Protein AF-A0A812RQP5-F1 (afdb_monomer)

Solvent-accessible surface area (backbone atoms only — not comparable to full-atom values): 31465 Å² total; per-residue (Å²): 103,74,67,54,55,49,46,50,50,45,44,53,47,41,54,48,39,49,56,37,43,51,50,41,53,53,57,58,58,46,68,74,62,76,74,72,90,62,96,61,90,71,75,78,72,83,46,68,62,57,53,50,50,50,50,52,52,54,47,47,52,53,52,52,50,52,51,52,50,40,51,63,39,86,52,64,66,56,19,50,51,39,31,43,20,50,41,47,20,51,32,37,37,32,16,46,38,46,47,52,31,51,51,53,50,52,52,66,70,63,60,81,63,94,59,96,60,78,66,76,80,39,72,66,48,55,50,52,39,47,51,47,41,52,45,52,52,48,52,48,50,48,41,65,76,74,67,60,64,89,84,44,60,65,58,54,54,46,53,46,50,30,42,24,35,32,48,16,48,39,43,37,53,42,49,49,52,50,28,56,50,31,49,71,36,85,88,42,60,54,66,59,30,30,59,46,38,32,54,49,50,44,53,50,43,52,50,52,53,51,52,49,53,51,55,55,58,74,63,70,43,79,69,47,70,78,42,47,66,59,54,50,51,54,53,48,36,48,37,45,18,39,10,48,24,31,16,43,41,46,48,50,38,52,54,48,74,39,47,51,81,80,62,74,79,63,90,57,91,72,51,76,66,46,55,44,56,43,94,85,73,65,52,71,50,65,55,40,90,60,47,38,58,51,27,43,52,50,17,51,52,25,43,53,49,24,42,48,39,60,59,68,50,65,84,77,58,90,56,66,65,67,53,53,33,52,36,39,22,29,36,33,29,16,33,43,21,44,49,54,22,35,28,56,51,34,26,57,54,40,42,55,51,50,54,48,49,47,52,64,68,74,32,76,50,86,85,72,70,78,86,84,76,79,76,59,64,61,60,32,40,38,53,9,32,40,54,30,25,48,53,47,42,52,48,39,53,52,49,45,56,51,51,48,54,48,39,32,54,65,65,66,45,72,91,58,85,73,74,91,72,80,87,88,81,81,85,77,78,77,71,83,77,50,78,64,41,59,46,47,40,54,29,55,51,52,51,46,49,43,36,16,48,34,35,19,56,28,43,43,51,26,52,53,38,50,52,49,52,65,66,31,68,69,52,49,57,60,60,44,78,49,94,43,76,68,40,58,48,38,74,77,31,53,71,56,45,52,51,49,52,38,52,50,44,39,53,51,27,50,53,51,40,52,49,40,58,72,55,38,46,58,60,42,66,50,52,72,67,58,51,50,51,53,48,52,53,47,52,51,50,55,60,60,67,65,46,99,73,74,69,70,77,77,75,70,75,71,81,70,75,77,76,84,77,73,81,80,80,78,81,83,77,88,131

Structure (mmCIF, N/CA/C/O backbone):
data_AF-A0A812RQP5-F1
#
_entry.id   AF-A0A812RQP5-F1
#
loop_
_atom_site.group_PDB
_atom_site.id
_atom_site.type_symbol
_atom_site.label_atom_id
_atom_site.label_alt_id
_atom_site.label_comp_id
_atom_site.label_asym_id
_atom_site.label_entity_id
_atom_site.label_seq_id
_atom_site.pdbx_PDB_ins_code
_atom_site.Cartn_x
_atom_site.Cartn_y
_atom_site.Cartn_z
_atom_site.occupancy
_atom_site.B_iso_or_equiv
_atom_site.auth_seq_id
_atom_site.auth_comp_id
_atom_site.auth_asym_id
_atom_site.auth_atom_id
_atom_site.pdbx_PDB_model_num
ATOM 1 N N . MET A 1 1 ? -27.234 14.489 4.819 1.00 41.47 1 MET A N 1
ATOM 2 C CA . MET A 1 1 ? -26.205 13.567 4.286 1.00 41.47 1 MET A CA 1
ATOM 3 C C . MET A 1 1 ? -26.320 13.307 2.780 1.00 41.47 1 MET A C 1
ATOM 5 O O . MET A 1 1 ? -25.321 12.889 2.211 1.00 41.47 1 MET A O 1
ATOM 9 N N . SER A 1 2 ? -27.438 13.635 2.103 1.00 41.81 2 SER A N 1
ATOM 10 C CA . SER A 1 2 ? -27.535 13.546 0.630 1.00 41.81 2 SER A CA 1
ATOM 11 C C . SER A 1 2 ? -26.415 14.305 -0.093 1.00 41.81 2 SER A C 1
ATOM 13 O O . SER A 1 2 ? -25.942 13.837 -1.116 1.00 41.81 2 SER A O 1
ATOM 15 N N . SER A 1 3 ? -25.896 15.397 0.483 1.00 49.09 3 SER A N 1
ATOM 16 C CA . SER A 1 3 ? -24.721 16.109 -0.035 1.00 49.09 3 SER A CA 1
ATOM 17 C C . SER A 1 3 ? -23.385 15.421 0.251 1.00 49.09 3 SER A C 1
ATOM 19 O O . SER A 1 3 ? -22.483 15.556 -0.555 1.00 49.09 3 SER A O 1
ATOM 21 N N . VAL A 1 4 ? -23.222 14.684 1.354 1.00 47.06 4 VAL A N 1
ATOM 22 C CA . VAL A 1 4 ? -21.962 13.989 1.686 1.00 47.06 4 VAL A CA 1
ATOM 23 C C . VAL A 1 4 ? -21.874 12.678 0.928 1.00 47.06 4 VAL A C 1
ATOM 25 O O . VAL A 1 4 ? -20.832 12.393 0.364 1.00 47.06 4 VAL A O 1
ATOM 28 N N . LEU A 1 5 ? -22.972 11.928 0.822 1.00 48.06 5 LEU A N 1
ATOM 29 C CA . LEU A 1 5 ? -23.020 10.739 -0.018 1.00 48.06 5 LEU A CA 1
ATOM 30 C C . LEU A 1 5 ? -22.932 11.118 -1.499 1.00 48.06 5 LEU A C 1
ATOM 32 O O . LEU A 1 5 ? -22.189 10.475 -2.216 1.00 48.06 5 LEU A O 1
ATOM 36 N N . ALA A 1 6 ? -23.581 12.202 -1.948 1.00 49.81 6 ALA A N 1
ATOM 37 C CA . ALA A 1 6 ? -23.364 12.731 -3.296 1.00 49.81 6 ALA A CA 1
ATOM 38 C C . ALA A 1 6 ? -21.956 13.304 -3.486 1.00 49.81 6 ALA A C 1
ATOM 40 O O . ALA A 1 6 ? -21.473 13.256 -4.600 1.00 49.81 6 ALA A O 1
ATOM 41 N N . ARG A 1 7 ? -21.269 13.801 -2.446 1.00 54.34 7 ARG A N 1
ATOM 42 C CA . ARG A 1 7 ? -19.864 14.247 -2.530 1.00 54.34 7 ARG A CA 1
ATOM 43 C C . ARG A 1 7 ? -18.876 13.094 -2.498 1.00 54.34 7 ARG A C 1
ATOM 45 O O . ARG A 1 7 ? -17.899 13.170 -3.211 1.00 54.34 7 ARG A O 1
ATOM 52 N N . VAL A 1 8 ? -19.130 12.034 -1.735 1.00 47.91 8 VAL A N 1
ATOM 53 C CA . VAL A 1 8 ? -18.325 10.801 -1.696 1.00 47.91 8 VAL A CA 1
ATOM 54 C C . VAL A 1 8 ? -18.564 9.982 -2.955 1.00 47.91 8 VAL A C 1
ATOM 56 O O . VAL A 1 8 ? -17.617 9.471 -3.527 1.00 47.91 8 VAL A O 1
ATOM 59 N N . PHE A 1 9 ? -19.802 9.915 -3.442 1.00 49.56 9 PHE A N 1
ATOM 60 C CA . PHE A 1 9 ? -20.138 9.326 -4.733 1.00 49.56 9 PHE A CA 1
ATOM 61 C C . PHE A 1 9 ? -19.638 10.208 -5.873 1.00 49.56 9 PHE A C 1
ATOM 63 O O . PHE A 1 9 ? -19.101 9.663 -6.818 1.00 49.56 9 PHE A O 1
ATOM 70 N N . ALA A 1 10 ? -19.694 11.541 -5.769 1.00 50.84 10 ALA A N 1
ATOM 71 C CA . ALA A 1 10 ? -19.017 12.434 -6.706 1.00 50.84 10 ALA A CA 1
ATOM 72 C C . ALA A 1 10 ? -17.503 12.314 -6.594 1.00 50.84 10 ALA A C 1
ATOM 74 O O . ALA A 1 10 ? -16.880 12.440 -7.614 1.00 50.84 10 ALA A O 1
ATOM 75 N N . LEU A 1 11 ? -16.894 12.024 -5.444 1.00 49.03 11 LEU A N 1
ATOM 76 C CA . LEU A 1 11 ? -15.445 11.840 -5.286 1.00 49.03 11 LEU A CA 1
ATOM 77 C C . LEU A 1 11 ? -14.970 10.458 -5.722 1.00 49.03 11 LEU A C 1
ATOM 79 O O . LEU A 1 11 ? -13.883 10.347 -6.267 1.00 49.03 11 LEU A O 1
ATOM 83 N N . ALA A 1 12 ? -15.778 9.419 -5.543 1.00 50.59 12 ALA A N 1
ATOM 84 C CA . ALA A 1 12 ? -15.557 8.099 -6.116 1.00 50.59 12 ALA A CA 1
ATOM 85 C C . ALA A 1 12 ? -15.807 8.130 -7.630 1.00 50.59 12 ALA A C 1
ATOM 87 O O . ALA A 1 12 ? -15.029 7.564 -8.384 1.00 50.59 12 ALA A O 1
ATOM 88 N N . LEU A 1 13 ? -16.817 8.875 -8.090 1.00 48.47 13 LEU A N 1
ATOM 89 C CA . LEU A 1 13 ? -17.023 9.201 -9.498 1.00 48.47 13 LEU A CA 1
ATOM 90 C C . LEU A 1 13 ? -16.020 10.221 -10.018 1.00 48.47 13 LEU A C 1
ATOM 92 O O . LEU A 1 13 ? -15.879 10.252 -11.214 1.00 48.47 13 LEU A O 1
ATOM 96 N N . PHE A 1 14 ? -15.336 11.040 -9.214 1.00 48.00 14 PHE A N 1
ATOM 97 C CA . PHE A 1 14 ? -14.352 12.037 -9.675 1.00 48.00 14 PHE A CA 1
ATOM 98 C C . PHE A 1 14 ? -12.946 11.458 -9.626 1.00 48.00 14 PHE A C 1
ATOM 100 O O . PHE A 1 14 ? -12.174 11.711 -10.523 1.00 48.00 14 PHE A O 1
ATOM 107 N N . SER A 1 15 ? -12.624 10.592 -8.670 1.00 45.81 15 SER A N 1
ATOM 108 C CA . SER A 1 15 ? -11.476 9.681 -8.742 1.00 45.81 15 SER A CA 1
ATOM 109 C C . SER A 1 15 ? -11.662 8.719 -9.919 1.00 45.81 15 SER A C 1
ATOM 111 O O . SER A 1 15 ? -10.818 8.639 -10.811 1.00 45.81 15 SER A O 1
ATOM 113 N N . GLY A 1 16 ? -12.853 8.124 -10.016 1.00 48.62 16 GLY A N 1
ATOM 114 C CA . GLY A 1 16 ? -13.309 7.315 -11.140 1.00 48.62 16 GLY A CA 1
ATOM 115 C C . GLY A 1 16 ? -13.507 8.088 -12.441 1.00 48.62 16 GLY A C 1
ATOM 116 O O . GLY A 1 16 ? -13.433 7.466 -13.484 1.00 48.62 16 GLY A O 1
ATOM 117 N N . ALA A 1 17 ? -13.690 9.412 -12.421 1.00 44.03 17 ALA A N 1
ATOM 118 C CA . ALA A 1 17 ? -13.729 10.294 -13.591 1.00 44.03 17 ALA A CA 1
ATOM 119 C C . ALA A 1 17 ? -12.433 11.068 -13.762 1.00 44.03 17 ALA A C 1
ATOM 121 O O . ALA A 1 17 ? -12.348 11.811 -14.705 1.00 44.03 17 ALA A O 1
ATOM 122 N N . VAL A 1 18 ? -11.400 10.896 -12.948 1.00 49.50 18 VAL A N 1
ATOM 123 C CA . VAL A 1 18 ? -10.029 11.323 -13.262 1.00 49.50 18 VAL A CA 1
ATOM 124 C C . VAL A 1 18 ? -9.321 10.139 -13.904 1.00 49.50 18 VAL A C 1
ATOM 126 O O . VAL A 1 18 ? -8.700 10.290 -14.950 1.00 49.50 18 VAL A O 1
ATOM 129 N N . MET A 1 19 ? -9.538 8.935 -13.370 1.00 48.34 19 MET A N 1
ATOM 130 C CA . MET A 1 19 ? -9.287 7.674 -14.067 1.00 48.34 19 MET A CA 1
ATOM 131 C C . MET A 1 19 ? -10.168 7.521 -15.303 1.00 48.34 19 MET A C 1
ATOM 133 O O . MET A 1 19 ? -9.692 7.097 -16.346 1.00 48.34 19 MET A O 1
ATOM 137 N N . GLY A 1 20 ? -11.432 7.919 -15.199 1.00 45.81 20 GLY A N 1
ATOM 138 C CA . GLY A 1 20 ? -12.415 7.912 -16.269 1.00 45.81 20 GLY A CA 1
ATOM 139 C C . GLY A 1 20 ? -12.247 9.069 -17.233 1.00 45.81 20 GLY A C 1
ATOM 140 O O . GLY A 1 20 ? -12.545 8.852 -18.383 1.00 45.81 20 GLY A O 1
ATOM 141 N N . LEU A 1 21 ? -11.722 10.238 -16.844 1.00 45.00 21 LEU A N 1
ATOM 142 C CA . LEU A 1 21 ? -11.286 11.302 -17.764 1.00 45.00 21 LEU A CA 1
ATOM 143 C C . LEU A 1 21 ? -9.975 10.909 -18.430 1.00 45.00 21 LEU A C 1
ATOM 145 O O . LEU A 1 21 ? -9.807 11.220 -19.590 1.00 45.00 21 LEU A O 1
ATOM 149 N N . ARG A 1 22 ? -9.080 10.160 -17.774 1.00 48.44 22 ARG A N 1
ATOM 150 C CA . ARG A 1 22 ? -7.936 9.510 -18.439 1.00 48.44 22 ARG A CA 1
ATOM 151 C C . ARG A 1 22 ? -8.398 8.460 -19.446 1.00 48.44 22 ARG A C 1
ATOM 153 O O . ARG A 1 22 ? -7.982 8.505 -20.594 1.00 48.44 22 ARG A O 1
ATOM 160 N N . ALA A 1 23 ? -9.298 7.566 -19.046 1.00 48.41 23 ALA A N 1
ATOM 161 C CA . ALA A 1 23 ? -9.880 6.560 -19.924 1.00 48.41 23 ALA A CA 1
ATOM 162 C C . ALA A 1 23 ? -10.785 7.182 -20.995 1.00 48.41 23 ALA A C 1
ATOM 164 O O . ALA A 1 23 ? -10.809 6.656 -22.089 1.00 48.41 23 ALA A O 1
ATOM 165 N N . LEU A 1 24 ? -11.479 8.295 -20.724 1.00 44.88 24 LEU A N 1
ATOM 166 C CA . LEU A 1 24 ? -12.285 9.079 -21.670 1.00 44.88 24 LEU A CA 1
ATOM 167 C C . LEU A 1 24 ? -11.410 9.938 -22.566 1.00 44.88 24 LEU A C 1
ATOM 169 O O . LEU A 1 24 ? -11.802 10.129 -23.693 1.00 44.88 24 LEU A O 1
ATOM 173 N N . LEU A 1 25 ? -10.252 10.437 -22.137 1.00 50.94 25 LEU A N 1
ATOM 174 C CA . LEU A 1 25 ? -9.286 11.091 -23.024 1.00 50.94 25 LEU A CA 1
ATOM 175 C C . LEU A 1 25 ? -8.699 10.055 -23.992 1.00 50.94 25 LEU A C 1
ATOM 177 O O . LEU A 1 25 ? -8.632 10.321 -25.186 1.00 50.94 25 LEU A O 1
ATOM 181 N N . LEU A 1 26 ? -8.399 8.845 -23.505 1.00 49.66 26 LEU A N 1
ATOM 182 C CA . LEU A 1 26 ? -8.001 7.703 -24.337 1.00 49.66 26 LEU A CA 1
ATOM 183 C C . LEU A 1 26 ? -9.158 7.201 -25.235 1.00 49.66 26 LEU A C 1
ATOM 185 O O . LEU A 1 26 ? -8.957 6.971 -26.420 1.00 49.66 26 LEU A O 1
ATOM 189 N N . LEU A 1 27 ? -10.388 7.097 -24.717 1.00 44.47 27 LEU A N 1
ATOM 190 C CA . LEU A 1 27 ? -11.606 6.682 -25.440 1.00 44.47 27 LEU A CA 1
ATOM 191 C C . LEU A 1 27 ? -12.230 7.792 -26.293 1.00 44.47 27 LEU A C 1
ATOM 193 O O . LEU A 1 27 ? -13.111 7.488 -27.079 1.00 44.47 27 LEU A O 1
ATOM 197 N N . TRP A 1 28 ? -11.843 9.055 -26.141 1.00 47.91 28 TRP A N 1
ATOM 198 C CA . TRP A 1 28 ? -12.243 10.174 -27.004 1.00 47.91 28 TRP A CA 1
ATOM 199 C C . TRP A 1 28 ? -11.253 10.327 -28.160 1.00 47.91 28 TRP A C 1
ATOM 201 O O . TRP A 1 28 ? -11.674 10.619 -29.276 1.00 47.91 28 TRP A O 1
ATOM 211 N N . ALA A 1 29 ? -9.974 10.006 -27.933 1.00 46.97 29 ALA A N 1
ATOM 212 C CA . ALA A 1 29 ? -8.977 9.835 -28.991 1.00 46.97 29 ALA A CA 1
ATOM 213 C C . ALA A 1 29 ? -9.237 8.584 -29.865 1.00 46.97 29 ALA A C 1
ATOM 215 O O . ALA A 1 29 ? -8.934 8.573 -31.056 1.00 46.97 29 ALA A O 1
ATOM 216 N N . CYS A 1 30 ? -9.855 7.538 -29.306 1.00 38.25 30 CYS A N 1
ATOM 217 C CA . CYS A 1 30 ? -10.073 6.257 -29.992 1.00 38.25 30 CYS A CA 1
ATOM 218 C C . CYS A 1 30 ? -11.113 6.277 -31.153 1.00 38.25 30 CYS A C 1
ATOM 220 O O . CYS A 1 30 ? -10.818 5.745 -32.221 1.00 38.25 30 CYS A O 1
ATOM 222 N N . PRO A 1 31 ? -12.312 6.892 -31.048 1.00 40.50 31 PRO A N 1
ATOM 223 C CA . PRO A 1 31 ? -13.312 6.876 -32.120 1.00 40.50 31 PRO A CA 1
ATOM 224 C C . PRO A 1 31 ? -12.983 7.811 -33.291 1.00 40.50 31 PRO A C 1
ATOM 226 O O . PRO A 1 31 ? -13.593 7.673 -34.349 1.00 40.50 31 PRO A O 1
ATOM 229 N N . LEU A 1 32 ? -11.995 8.704 -33.158 1.00 43.62 32 LEU A N 1
ATOM 230 C CA . LEU A 1 32 ? -11.450 9.448 -34.300 1.00 43.62 32 LEU A CA 1
ATOM 231 C C . LEU A 1 32 ? -10.570 8.567 -35.214 1.00 43.62 32 LEU A C 1
ATOM 233 O O . LEU A 1 32 ? -10.302 8.964 -36.344 1.00 43.62 32 LEU A O 1
ATOM 237 N N . ALA A 1 33 ? -10.201 7.351 -34.784 1.00 42.91 33 ALA A N 1
ATOM 238 C CA . ALA A 1 33 ? -9.414 6.390 -35.566 1.00 42.91 33 ALA A CA 1
ATOM 239 C C . ALA A 1 33 ? -10.246 5.486 -36.500 1.00 42.91 33 ALA A C 1
ATOM 241 O O . ALA A 1 33 ? -9.715 4.911 -37.444 1.00 42.91 33 ALA A O 1
ATOM 242 N N . VAL A 1 34 ? -11.555 5.334 -36.267 1.00 43.31 34 VAL A N 1
ATOM 243 C CA . VAL A 1 34 ? -12.361 4.256 -36.894 1.00 43.31 34 VAL A CA 1
ATOM 244 C C . VAL A 1 34 ? -13.046 4.690 -38.203 1.00 43.31 34 VAL A C 1
ATOM 246 O O . VAL A 1 34 ? -13.940 4.017 -38.704 1.00 43.31 34 VAL A O 1
ATOM 249 N N . THR A 1 35 ? -12.632 5.805 -38.811 1.00 44.03 35 THR A N 1
ATOM 250 C CA . THR A 1 35 ? -13.183 6.237 -40.117 1.00 44.03 35 THR A CA 1
ATOM 251 C C . THR A 1 35 ? -12.206 6.137 -41.282 1.00 44.03 35 THR A C 1
ATOM 253 O O . THR A 1 35 ? -12.543 6.560 -42.387 1.00 44.03 35 THR A O 1
ATOM 256 N N . GLN A 1 36 ? -11.035 5.521 -41.093 1.00 46.44 36 GLN A N 1
ATOM 257 C CA . GLN A 1 36 ? -10.158 5.219 -42.218 1.00 46.44 36 GLN A CA 1
ATOM 258 C C . GLN A 1 36 ? -10.539 3.866 -42.830 1.00 46.44 36 GLN A C 1
ATOM 260 O O . GLN A 1 36 ? -10.237 2.799 -42.308 1.00 46.44 36 GLN A O 1
ATOM 265 N N . GLU A 1 37 ? -11.265 3.944 -43.941 1.00 47.69 37 GLU A N 1
ATOM 266 C CA . GLU A 1 37 ? -11.673 2.835 -44.801 1.00 47.69 37 GLU A CA 1
ATOM 267 C C . GLU A 1 37 ? -10.437 2.258 -45.526 1.00 47.69 37 GLU A C 1
ATOM 269 O O . GLU A 1 37 ? -10.252 2.443 -46.726 1.00 47.69 37 GLU A O 1
ATOM 274 N N . SER A 1 38 ? -9.525 1.610 -44.792 1.00 49.22 38 SER A N 1
ATOM 275 C CA . SER A 1 38 ? -8.454 0.804 -45.379 1.00 49.22 38 SER A CA 1
ATOM 276 C C . SER A 1 38 ? -8.940 -0.640 -45.524 1.00 49.22 38 SER A C 1
ATOM 278 O O . SER A 1 38 ? -9.287 -1.337 -44.577 1.00 49.22 38 SER A O 1
ATOM 280 N N . THR A 1 39 ? -9.006 -1.096 -46.769 1.00 55.28 39 THR A N 1
ATOM 281 C CA . THR A 1 39 ? -9.485 -2.417 -47.207 1.00 55.28 39 THR A CA 1
ATOM 282 C C . THR A 1 39 ? -8.578 -3.599 -46.832 1.00 55.28 39 THR A C 1
ATOM 284 O O . THR A 1 39 ? -8.743 -4.693 -47.371 1.00 55.28 39 THR A O 1
ATOM 287 N N . GLU A 1 40 ? -7.646 -3.429 -45.899 1.00 61.44 40 GLU A N 1
ATOM 288 C CA . GLU A 1 40 ? -6.821 -4.507 -45.359 1.00 61.44 40 GLU A CA 1
ATOM 289 C C . GLU A 1 40 ? -7.232 -4.708 -43.901 1.00 61.44 40 GLU A C 1
ATOM 291 O O . GLU A 1 40 ? -7.263 -3.755 -43.130 1.00 61.44 40 GLU A O 1
ATOM 296 N N . LYS A 1 41 ? -7.632 -5.932 -43.529 1.00 51.97 41 LYS A N 1
ATOM 297 C CA . LYS A 1 41 ? -8.004 -6.278 -42.149 1.00 51.97 41 LYS A CA 1
ATOM 298 C C . LYS A 1 41 ? -6.749 -6.257 -41.280 1.00 51.97 41 LYS A C 1
ATOM 300 O O . LYS A 1 41 ? -6.216 -7.305 -40.925 1.00 51.97 41 LYS A O 1
ATOM 305 N N . GLU A 1 42 ? -6.259 -5.067 -40.982 1.00 58.69 42 GLU A N 1
ATOM 306 C CA . GLU A 1 42 ? -5.266 -4.855 -39.953 1.00 58.69 42 GLU A CA 1
ATOM 307 C C . GLU A 1 42 ? -5.950 -5.212 -38.636 1.00 58.69 42 GLU A C 1
ATOM 309 O O . GLU A 1 42 ? -6.881 -4.544 -38.176 1.00 58.69 42 GLU A O 1
ATOM 314 N N . TYR A 1 43 ? -5.584 -6.369 -38.087 1.00 54.72 43 TYR A N 1
ATOM 315 C CA . TYR A 1 43 ? -6.013 -6.743 -36.753 1.00 54.72 43 TYR A CA 1
ATOM 316 C C . TYR A 1 43 ? -5.463 -5.677 -35.812 1.00 54.72 43 TYR A C 1
ATOM 318 O O . TYR A 1 43 ? -4.257 -5.629 -35.583 1.00 54.72 43 TYR A O 1
ATOM 326 N N . VAL A 1 44 ? -6.344 -4.811 -35.307 1.00 58.28 44 VAL A N 1
ATOM 327 C CA . VAL A 1 44 ? -5.995 -3.818 -34.292 1.00 58.28 44 VAL A CA 1
ATOM 328 C C . VAL A 1 44 ? -5.505 -4.593 -33.076 1.00 58.28 44 VAL A C 1
ATOM 330 O O . VAL A 1 44 ? -6.291 -5.184 -32.331 1.00 58.28 44 VAL A O 1
ATOM 333 N N . GLU A 1 45 ? -4.186 -4.671 -32.936 1.00 60.91 45 GLU A N 1
ATOM 334 C CA . GLU A 1 45 ? -3.536 -5.313 -31.808 1.00 60.91 45 GLU A CA 1
ATOM 335 C C . GLU A 1 45 ? -4.003 -4.577 -30.549 1.00 60.91 45 GLU A C 1
ATOM 337 O O . GLU A 1 45 ? -3.881 -3.355 -30.452 1.00 60.91 45 GLU A O 1
ATOM 342 N N . LEU A 1 46 ? -4.621 -5.300 -29.610 1.00 63.81 46 LEU A N 1
ATOM 343 C CA . LEU A 1 46 ? -5.109 -4.686 -28.382 1.00 63.81 46 LEU A CA 1
ATOM 344 C C . LEU A 1 46 ? -3.901 -4.179 -27.587 1.00 63.81 46 LEU A C 1
ATOM 346 O O . LEU A 1 46 ? -3.178 -4.974 -26.985 1.00 63.81 46 LEU A O 1
ATOM 350 N N . ASP A 1 47 ? -3.697 -2.865 -27.610 1.00 73.00 47 ASP A N 1
ATOM 351 C CA . ASP A 1 47 ? -2.555 -2.227 -26.972 1.00 73.00 47 ASP A CA 1
ATOM 352 C C . ASP A 1 47 ? -2.536 -2.471 -25.451 1.00 73.00 47 ASP A C 1
ATOM 354 O O . ASP A 1 47 ? -3.580 -2.546 -24.788 1.00 73.00 47 ASP A O 1
ATOM 358 N N . ASP A 1 48 ? -1.335 -2.591 -24.886 1.00 68.00 48 ASP A N 1
ATOM 359 C CA . ASP A 1 48 ? -1.118 -2.878 -23.466 1.00 68.00 48 ASP A CA 1
ATOM 360 C C . ASP A 1 48 ? -1.744 -1.824 -22.553 1.00 68.00 48 ASP A C 1
ATOM 362 O O . ASP A 1 48 ? -2.280 -2.166 -21.491 1.00 68.00 48 ASP A O 1
ATOM 366 N N . VAL A 1 49 ? -1.749 -0.556 -22.980 1.00 69.75 49 VAL A N 1
ATOM 367 C CA . VAL A 1 49 ? -2.425 0.529 -22.256 1.00 69.75 49 VAL A CA 1
ATOM 368 C C . VAL A 1 49 ? -3.914 0.304 -22.260 1.00 69.75 49 VAL A C 1
ATOM 370 O O . VAL A 1 49 ? -4.547 0.462 -21.219 1.00 69.75 49 VAL A O 1
ATOM 373 N N . THR A 1 50 ? -4.482 -0.087 -23.398 1.00 72.06 50 THR A N 1
ATOM 374 C CA . THR A 1 50 ? -5.922 -0.322 -23.523 1.00 72.06 50 THR A CA 1
ATOM 375 C C . THR A 1 50 ? -6.355 -1.443 -22.587 1.00 72.06 50 THR A C 1
ATOM 377 O O . THR A 1 50 ? -7.306 -1.277 -21.824 1.00 72.06 50 THR A O 1
ATOM 380 N N . TRP A 1 51 ? -5.620 -2.558 -22.569 1.00 77.44 51 TRP A N 1
ATOM 381 C CA . TRP A 1 51 ? -5.909 -3.679 -21.675 1.00 77.44 51 TRP A CA 1
ATOM 382 C C . TRP A 1 51 ? -5.742 -3.308 -20.198 1.00 77.44 51 TRP A C 1
ATOM 384 O O . TRP A 1 51 ? -6.628 -3.575 -19.384 1.00 77.44 51 TRP A O 1
ATOM 394 N N . THR A 1 52 ? -4.630 -2.656 -19.855 1.00 73.69 52 THR A N 1
ATOM 395 C CA . THR A 1 52 ? -4.323 -2.206 -18.491 1.00 73.69 52 THR A CA 1
ATOM 396 C C . THR A 1 52 ? -5.380 -1.228 -17.991 1.00 73.69 52 THR A C 1
ATOM 398 O O . THR A 1 52 ? -5.928 -1.403 -16.904 1.00 73.69 52 THR A O 1
ATOM 401 N N . THR A 1 53 ? -5.739 -0.245 -18.815 1.00 72.00 53 THR A N 1
ATOM 402 C CA . THR A 1 53 ? -6.775 0.748 -18.516 1.00 72.00 53 THR A CA 1
ATOM 403 C C . THR A 1 53 ? -8.136 0.084 -18.351 1.00 72.00 53 THR A C 1
ATOM 405 O O . THR A 1 53 ? -8.832 0.364 -17.376 1.00 72.00 53 THR A O 1
ATOM 408 N N . ALA A 1 54 ? -8.508 -0.832 -19.251 1.00 74.31 54 ALA A N 1
ATOM 409 C CA . ALA A 1 54 ? -9.769 -1.561 -19.170 1.00 74.31 54 ALA A CA 1
ATOM 410 C C . ALA A 1 54 ? -9.858 -2.398 -17.888 1.00 74.31 54 ALA A C 1
ATOM 412 O O . ALA A 1 54 ? -10.864 -2.327 -17.179 1.00 74.31 54 ALA A O 1
ATOM 413 N N . LEU A 1 55 ? -8.802 -3.143 -17.546 1.00 75.56 55 LEU A N 1
ATOM 414 C CA . LEU A 1 55 ? -8.770 -3.899 -16.301 1.00 75.56 55 LEU A CA 1
ATOM 415 C C . LEU A 1 55 ? -8.836 -2.989 -15.089 1.00 75.56 55 LEU A C 1
ATOM 417 O O . LEU A 1 55 ? -9.667 -3.244 -14.226 1.00 75.56 55 LEU A O 1
ATOM 421 N N . LEU A 1 56 ? -8.019 -1.939 -15.007 1.00 76.38 56 LEU A N 1
ATOM 422 C CA . LEU A 1 56 ? -8.049 -1.013 -13.874 1.00 76.38 56 LEU A CA 1
ATOM 423 C C . LEU A 1 56 ? -9.432 -0.383 -13.708 1.00 76.38 56 LEU A C 1
ATOM 425 O O . LEU A 1 56 ? -9.917 -0.286 -12.585 1.00 76.38 56 LEU A O 1
ATOM 429 N N . LEU A 1 57 ? -10.105 -0.032 -14.806 1.00 72.38 57 LEU A N 1
ATOM 430 C CA . LEU A 1 57 ? -11.445 0.546 -14.777 1.00 72.38 57 LEU A CA 1
ATOM 431 C C . LEU A 1 57 ? -12.500 -0.464 -14.302 1.00 72.38 57 LEU A C 1
ATOM 433 O O . LEU A 1 57 ? -13.279 -0.151 -13.403 1.00 72.38 57 LEU A O 1
ATOM 437 N N . ILE A 1 58 ? -12.502 -1.690 -14.835 1.00 75.19 58 ILE A N 1
ATOM 438 C CA . ILE A 1 58 ? -13.406 -2.763 -14.378 1.00 75.19 58 ILE A CA 1
ATOM 439 C C . ILE A 1 58 ? -13.155 -3.074 -12.898 1.00 75.19 58 ILE A C 1
ATOM 441 O O . ILE A 1 58 ? -14.089 -3.153 -12.101 1.00 75.19 58 ILE A O 1
ATOM 445 N N . SER A 1 59 ? -11.884 -3.202 -12.524 1.00 75.75 59 SER A N 1
ATOM 446 C CA . SER A 1 59 ? -11.435 -3.451 -11.153 1.00 75.75 59 SER A CA 1
ATOM 447 C C . SER A 1 59 ? -11.922 -2.368 -10.209 1.00 75.75 59 SER A C 1
ATOM 449 O O . SER A 1 59 ? -12.496 -2.664 -9.164 1.00 75.75 59 SER A O 1
ATOM 451 N N . PHE A 1 60 ? -11.738 -1.112 -10.606 1.00 76.25 60 PHE A N 1
ATOM 452 C CA . PHE A 1 60 ? -12.176 0.044 -9.852 1.00 76.25 60 PHE A CA 1
ATOM 453 C C . PHE A 1 60 ? -13.687 0.016 -9.634 1.00 76.25 60 PHE A C 1
ATOM 455 O O . PHE A 1 60 ? -14.135 0.229 -8.511 1.00 76.25 60 PHE A O 1
ATOM 462 N N . VAL A 1 61 ? -14.480 -0.295 -10.663 1.00 75.69 61 VAL A N 1
ATOM 463 C CA . VAL A 1 61 ? -15.941 -0.399 -10.539 1.00 75.69 61 VAL A CA 1
ATOM 464 C C . VAL A 1 61 ? -16.337 -1.522 -9.582 1.00 75.69 61 VAL A C 1
ATOM 466 O O . VAL A 1 61 ? -17.148 -1.286 -8.685 1.00 75.69 61 VAL A O 1
ATOM 469 N N . ILE A 1 62 ? -15.768 -2.722 -9.731 1.00 79.19 62 ILE A N 1
ATOM 470 C CA . ILE A 1 62 ? -16.099 -3.884 -8.891 1.00 79.19 62 ILE A CA 1
ATOM 471 C C . ILE A 1 62 ? -15.726 -3.616 -7.433 1.00 79.19 62 ILE A C 1
ATOM 473 O O . ILE A 1 62 ? -16.568 -3.758 -6.546 1.00 79.19 62 ILE A O 1
ATOM 477 N N . VAL A 1 63 ? -14.486 -3.192 -7.182 1.00 79.88 63 VAL A N 1
ATOM 478 C CA . VAL A 1 63 ? -13.983 -2.935 -5.828 1.00 79.88 63 VAL A CA 1
ATOM 479 C C . VAL A 1 63 ? -14.733 -1.768 -5.194 1.00 79.88 63 VAL A C 1
ATOM 481 O O . VAL A 1 63 ? -15.211 -1.905 -4.071 1.00 79.88 63 VAL A O 1
ATOM 484 N N . SER A 1 64 ? -14.924 -0.656 -5.910 1.00 76.12 64 SER A N 1
ATOM 485 C CA . SER A 1 64 ? -15.647 0.502 -5.369 1.00 76.12 64 SER A CA 1
ATOM 486 C C . SER A 1 64 ? -17.108 0.170 -5.073 1.00 76.12 64 SER A C 1
ATOM 488 O O . SER A 1 64 ? -17.619 0.556 -4.025 1.00 76.12 64 SER A O 1
ATOM 490 N N . THR A 1 65 ? -17.783 -0.582 -5.949 1.00 77.38 65 THR A N 1
ATOM 491 C CA . THR A 1 65 ? -19.167 -1.023 -5.706 1.00 77.38 65 THR A CA 1
ATOM 492 C C . THR A 1 65 ? -19.232 -1.961 -4.504 1.00 77.38 65 THR A C 1
ATOM 494 O O . THR A 1 65 ? -20.074 -1.764 -3.631 1.00 77.38 65 THR A O 1
ATOM 497 N N . GLY A 1 66 ? -18.314 -2.928 -4.410 1.00 82.69 66 GLY A N 1
ATOM 498 C CA . GLY A 1 66 ? -18.221 -3.848 -3.277 1.00 82.69 66 GLY A CA 1
ATOM 499 C C . GLY A 1 66 ? -18.014 -3.115 -1.953 1.00 82.69 66 GLY A C 1
ATOM 500 O O . GLY A 1 66 ? -18.769 -3.316 -1.007 1.00 82.69 66 GLY A O 1
ATOM 501 N N . VAL A 1 67 ? -17.061 -2.185 -1.908 1.00 82.31 67 VAL A N 1
ATOM 502 C CA . VAL A 1 67 ? -16.807 -1.331 -0.742 1.00 82.31 67 VAL A CA 1
ATOM 503 C C . VAL A 1 67 ? -18.030 -0.483 -0.386 1.00 82.31 67 VAL A C 1
ATOM 505 O O . VAL A 1 67 ? -18.391 -0.395 0.784 1.00 82.31 67 VAL A O 1
ATOM 508 N N . LEU A 1 68 ? -18.711 0.117 -1.368 1.00 81.88 68 LEU A N 1
ATOM 509 C CA . LEU A 1 68 ? -19.935 0.885 -1.118 1.00 81.88 68 LEU A CA 1
ATOM 510 C C . LEU A 1 68 ? -21.055 0.013 -0.542 1.00 81.88 68 LEU A C 1
ATOM 512 O O . LEU A 1 68 ? -21.791 0.476 0.330 1.00 81.88 68 LEU A O 1
ATOM 516 N N . CYS A 1 69 ? -21.185 -1.233 -1.002 1.00 85.88 69 CYS A N 1
ATOM 517 C CA . CYS A 1 69 ? -22.114 -2.201 -0.427 1.00 85.88 69 CYS A CA 1
ATOM 518 C C . CYS A 1 69 ? -21.761 -2.516 1.033 1.00 85.88 69 CYS A C 1
ATOM 520 O O . CYS A 1 69 ? -22.657 -2.514 1.872 1.00 85.88 69 CYS A O 1
ATOM 522 N N . LEU A 1 70 ? -20.476 -2.710 1.349 1.00 85.81 70 LEU A N 1
ATOM 523 C CA . LEU A 1 70 ? -20.013 -2.987 2.713 1.00 85.81 70 LEU A CA 1
ATOM 524 C C . LEU A 1 70 ? -20.214 -1.790 3.658 1.00 85.81 70 LEU A C 1
ATOM 526 O O . LEU A 1 70 ? -20.732 -1.941 4.760 1.00 85.81 70 LEU A O 1
ATOM 530 N N . VAL A 1 71 ? -19.915 -0.571 3.203 1.00 88.25 71 VAL A N 1
ATOM 531 C CA . VAL A 1 71 ? -20.149 0.670 3.966 1.00 88.25 71 VAL A CA 1
ATOM 532 C C . VAL A 1 71 ? -21.643 0.934 4.202 1.00 88.25 71 VAL A C 1
ATOM 534 O O . VAL A 1 71 ? -22.020 1.574 5.183 1.00 88.25 71 VAL A O 1
ATOM 537 N N . LYS A 1 72 ? -22.514 0.441 3.317 1.00 85.00 72 LYS A N 1
ATOM 538 C CA . LYS A 1 72 ? -23.975 0.502 3.471 1.00 85.00 72 LYS A CA 1
ATOM 539 C C . LYS A 1 72 ? -24.565 -0.733 4.146 1.00 85.00 72 LYS A C 1
ATOM 541 O O . LYS A 1 72 ? -25.791 -0.858 4.190 1.00 85.00 72 LYS A O 1
ATOM 546 N N . CYS A 1 73 ? -23.734 -1.646 4.645 1.00 85.44 73 CYS A N 1
ATOM 547 C CA . CYS A 1 73 ? -24.239 -2.826 5.318 1.00 85.44 73 CYS A CA 1
ATOM 548 C C . CYS A 1 73 ? -25.094 -2.411 6.524 1.00 85.44 73 CYS A C 1
ATOM 550 O O . CYS A 1 73 ? -24.805 -1.424 7.215 1.00 85.44 73 CYS A O 1
ATOM 552 N N . LYS A 1 74 ? -26.190 -3.149 6.738 1.00 83.88 74 LYS A N 1
ATOM 553 C CA . LYS A 1 74 ? -27.044 -2.962 7.917 1.00 83.88 74 LYS A CA 1
ATOM 554 C C . LYS A 1 74 ? -26.271 -3.283 9.187 1.00 83.88 74 LYS A C 1
ATOM 556 O O . LYS A 1 74 ? -26.467 -2.589 10.180 1.00 83.88 74 LYS A O 1
ATOM 561 N N . ASP A 1 75 ? -25.396 -4.282 9.107 1.00 80.94 75 ASP A N 1
ATOM 562 C CA . ASP A 1 75 ? -24.493 -4.625 10.188 1.00 80.94 75 ASP A CA 1
ATOM 563 C C . ASP A 1 75 ? -23.536 -3.461 10.484 1.00 80.94 75 ASP A C 1
ATOM 565 O O . ASP A 1 75 ? -22.892 -2.893 9.593 1.00 80.94 75 ASP A O 1
ATOM 569 N N . GLU A 1 76 ? -23.509 -3.064 11.749 1.00 83.38 76 GLU A N 1
ATOM 570 C CA . GLU A 1 76 ? -22.777 -1.898 12.225 1.00 83.38 76 GLU A CA 1
ATOM 571 C C . GLU A 1 76 ? -21.285 -2.171 12.359 1.00 83.38 76 GLU A C 1
ATOM 573 O O . GLU A 1 76 ? -20.474 -1.282 12.079 1.00 83.38 76 GLU A O 1
ATOM 578 N N . ASP A 1 77 ? -20.935 -3.405 12.716 1.00 82.62 77 ASP A N 1
ATOM 579 C CA . ASP A 1 77 ? -19.563 -3.859 12.843 1.00 82.62 77 ASP A CA 1
ATOM 580 C C . ASP A 1 77 ? -18.924 -3.929 11.450 1.00 82.62 77 ASP A C 1
ATOM 582 O O . ASP A 1 77 ? -17.889 -3.293 11.232 1.00 82.62 77 ASP A O 1
ATOM 586 N N . ILE A 1 78 ? -19.596 -4.551 10.466 1.00 84.75 78 ILE A N 1
ATOM 587 C CA . ILE A 1 78 ? -19.130 -4.552 9.064 1.00 84.75 78 ILE A CA 1
ATOM 588 C C . ILE A 1 78 ? -18.914 -3.121 8.575 1.00 84.75 78 ILE A C 1
ATOM 590 O O . ILE A 1 78 ? -17.881 -2.807 7.980 1.00 84.75 78 ILE A O 1
ATOM 594 N N . ARG A 1 79 ? -19.881 -2.231 8.809 1.00 88.12 79 ARG A N 1
ATOM 595 C CA . ARG A 1 79 ? -19.820 -0.845 8.335 1.00 88.12 79 ARG A CA 1
ATOM 596 C C . ARG A 1 79 ? -18.644 -0.081 8.943 1.00 88.12 79 ARG A C 1
ATOM 598 O O . ARG A 1 79 ? -17.929 0.611 8.216 1.00 88.12 79 ARG A O 1
ATOM 605 N N . LYS A 1 80 ? -18.439 -0.195 10.256 1.00 86.00 80 LYS A N 1
ATOM 606 C CA . LYS A 1 80 ? -17.334 0.456 10.971 1.00 86.00 80 LYS A CA 1
ATOM 607 C C . LYS A 1 80 ? -15.980 -0.045 10.478 1.00 86.00 80 LYS A C 1
ATOM 609 O O . LYS A 1 80 ? -15.112 0.760 10.143 1.00 86.00 80 LYS A O 1
ATOM 614 N N . GLU A 1 81 ? -15.822 -1.359 10.367 1.00 86.19 81 GLU A N 1
ATOM 615 C CA . GLU A 1 81 ? -14.584 -1.966 9.877 1.00 86.19 81 GLU A CA 1
ATOM 616 C C . GLU A 1 81 ? -14.338 -1.644 8.397 1.00 86.19 81 GLU A C 1
ATOM 618 O O .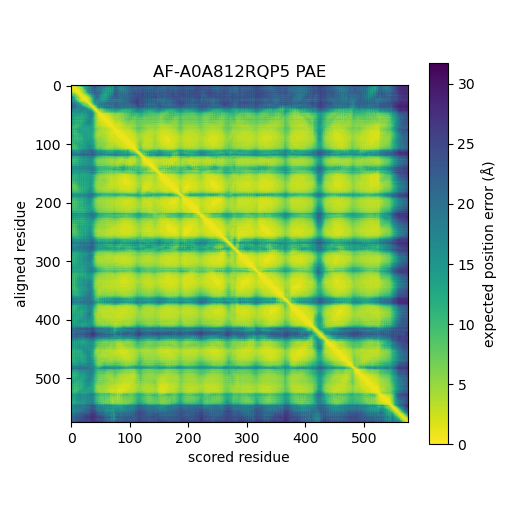 GLU A 1 81 ? -13.200 -1.432 7.989 1.00 86.19 81 GLU A O 1
ATOM 623 N N . SER A 1 82 ? -15.394 -1.484 7.596 1.00 89.06 82 SER A N 1
ATOM 624 C CA . SER A 1 82 ? -15.281 -1.031 6.203 1.00 89.06 82 SER A CA 1
ATOM 625 C C . SER A 1 82 ? -14.754 0.401 6.098 1.00 89.06 82 SER A C 1
ATOM 627 O O . SER A 1 82 ? -13.926 0.691 5.234 1.00 89.06 82 SER A O 1
ATOM 629 N N . TRP A 1 83 ? -15.188 1.306 6.983 1.00 90.31 83 TRP A N 1
ATOM 630 C CA . TRP A 1 83 ? -14.628 2.660 7.058 1.00 90.31 83 TRP A CA 1
ATOM 631 C C . TRP A 1 83 ? -13.174 2.661 7.527 1.00 90.31 83 TRP A C 1
ATOM 633 O O . TRP A 1 83 ? -12.364 3.418 6.987 1.00 90.31 83 TRP A O 1
ATOM 643 N N . ALA A 1 84 ? -12.830 1.809 8.496 1.00 87.81 84 ALA A N 1
ATOM 644 C CA . ALA A 1 84 ? -11.454 1.643 8.951 1.00 87.81 84 ALA A CA 1
ATOM 645 C C . ALA A 1 84 ? -10.552 1.112 7.824 1.00 87.81 84 ALA A C 1
ATOM 647 O O . ALA A 1 84 ? -9.496 1.693 7.564 1.00 87.81 84 ALA A O 1
ATOM 648 N N . LEU A 1 85 ? -11.008 0.086 7.098 1.00 87.94 85 LEU A N 1
ATOM 649 C CA . LEU A 1 85 ? -10.333 -0.454 5.920 1.00 87.94 85 LEU A CA 1
ATOM 650 C C . LEU A 1 85 ? -10.113 0.635 4.869 1.00 87.94 85 LEU A C 1
ATOM 652 O O . LEU A 1 85 ? -8.982 0.846 4.441 1.00 87.94 85 LEU A O 1
ATOM 656 N N . LEU A 1 86 ? -11.163 1.380 4.509 1.00 89.69 86 LEU A N 1
ATOM 657 C CA . LEU A 1 86 ? -11.069 2.488 3.555 1.00 89.69 86 LEU A CA 1
ATOM 658 C C . LEU A 1 86 ? -10.059 3.547 3.987 1.00 89.69 86 LEU A C 1
ATOM 660 O O . LEU A 1 86 ? -9.286 4.040 3.167 1.00 89.69 86 LEU A O 1
ATOM 664 N N . ASN A 1 87 ? -10.066 3.906 5.268 1.00 91.88 87 ASN A N 1
ATOM 665 C CA . ASN A 1 87 ? -9.147 4.887 5.818 1.00 91.88 87 ASN A CA 1
ATOM 666 C C . ASN A 1 87 ? -7.684 4.429 5.697 1.00 91.88 87 ASN A C 1
ATOM 668 O O . ASN A 1 87 ? -6.832 5.206 5.260 1.00 91.88 87 ASN A O 1
ATOM 672 N N . VAL A 1 88 ? -7.394 3.172 6.042 1.00 91.06 88 VAL A N 1
ATOM 673 C CA . VAL A 1 88 ? -6.048 2.591 5.927 1.00 91.06 88 VAL A CA 1
ATOM 674 C C . VAL A 1 88 ? -5.629 2.500 4.459 1.00 91.06 88 VAL A C 1
ATOM 676 O O . VAL A 1 88 ? -4.594 3.044 4.089 1.00 91.06 88 VAL A O 1
ATOM 679 N N . THR A 1 89 ? -6.461 1.920 3.592 1.00 90.69 89 THR A N 1
ATOM 680 C CA . THR A 1 89 ? -6.161 1.768 2.160 1.00 90.69 89 THR A CA 1
ATOM 681 C C . THR A 1 89 ? -5.900 3.113 1.475 1.00 90.69 89 THR A C 1
ATOM 683 O O . THR A 1 89 ? -4.913 3.250 0.754 1.00 90.69 89 THR A O 1
ATOM 686 N N . LEU A 1 90 ? -6.737 4.131 1.712 1.00 90.88 90 LEU A N 1
ATOM 687 C CA . LEU A 1 90 ? -6.572 5.443 1.077 1.00 90.88 90 LEU A CA 1
ATOM 688 C C . LEU A 1 90 ? -5.376 6.221 1.624 1.00 90.88 90 LEU A C 1
ATOM 690 O O . LEU A 1 90 ? -4.691 6.889 0.852 1.00 90.88 90 LEU A O 1
ATOM 694 N N . SER A 1 91 ? -5.095 6.130 2.925 1.00 92.75 91 SER A N 1
ATOM 695 C CA . SER A 1 91 ? -3.909 6.779 3.496 1.00 92.75 91 SER A CA 1
ATOM 696 C C . SER A 1 91 ? -2.610 6.147 2.989 1.00 92.75 91 SER A C 1
ATOM 698 O O . SER A 1 91 ? -1.669 6.880 2.696 1.00 92.75 91 SER A O 1
ATOM 700 N N . ILE A 1 92 ? -2.574 4.821 2.815 1.00 92.19 92 ILE A N 1
ATOM 701 C CA . ILE A 1 92 ? -1.466 4.105 2.165 1.00 92.19 92 ILE A CA 1
ATOM 702 C C . ILE A 1 92 ? -1.305 4.568 0.718 1.00 92.19 92 ILE A C 1
ATOM 704 O O . ILE A 1 92 ? -0.206 4.939 0.321 1.00 92.19 92 ILE A O 1
ATOM 708 N N . PHE A 1 93 ? -2.396 4.602 -0.050 1.00 89.56 93 PHE A N 1
ATOM 709 C CA . PHE A 1 93 ? -2.368 5.047 -1.442 1.00 89.56 93 PHE A CA 1
ATOM 710 C C . PHE A 1 93 ? -1.833 6.480 -1.585 1.00 89.56 93 PHE A C 1
ATOM 712 O O . PHE A 1 93 ? -0.974 6.737 -2.428 1.00 89.56 93 PHE A O 1
ATOM 719 N N . CYS A 1 94 ? -2.306 7.414 -0.751 1.00 90.81 94 CYS A N 1
ATOM 720 C CA . CYS A 1 94 ? -1.832 8.800 -0.767 1.00 90.81 94 CYS A CA 1
ATOM 721 C C . CYS A 1 94 ? -0.349 8.885 -0.393 1.00 90.81 94 CYS A C 1
ATOM 723 O O . CYS A 1 94 ? 0.406 9.617 -1.032 1.00 90.81 94 CYS A O 1
ATOM 725 N N . ALA A 1 95 ? 0.067 8.126 0.626 1.00 92.25 95 ALA A N 1
ATOM 726 C CA . ALA A 1 95 ? 1.448 8.091 1.077 1.00 92.25 95 ALA A CA 1
ATOM 727 C C . ALA A 1 95 ? 2.394 7.558 -0.000 1.00 92.25 95 ALA A C 1
ATOM 729 O O . ALA A 1 95 ? 3.392 8.206 -0.296 1.00 92.25 95 ALA A O 1
ATOM 730 N N . ALA A 1 96 ? 2.055 6.429 -0.619 1.00 90.38 96 ALA A N 1
ATOM 731 C CA . ALA A 1 96 ? 2.870 5.822 -1.660 1.00 90.38 96 ALA A CA 1
ATOM 732 C C . ALA A 1 96 ? 2.891 6.668 -2.941 1.00 90.38 96 ALA A C 1
ATOM 734 O O . ALA A 1 96 ? 3.944 6.892 -3.525 1.00 90.38 96 ALA A O 1
ATOM 735 N N . SER A 1 97 ? 1.752 7.253 -3.333 1.00 86.88 97 SER A N 1
ATOM 736 C CA . SER A 1 97 ? 1.697 8.180 -4.473 1.00 86.88 97 SER A CA 1
ATOM 737 C C . SER A 1 97 ? 2.552 9.429 -4.242 1.00 86.88 97 SER A C 1
ATOM 739 O O . SER A 1 97 ? 3.183 9.929 -5.172 1.00 86.88 97 SER A O 1
ATOM 741 N N . PHE A 1 98 ? 2.572 9.947 -3.010 1.00 88.44 98 PHE A N 1
ATOM 742 C CA . PHE A 1 98 ? 3.439 11.061 -2.634 1.00 88.44 98 PHE A CA 1
ATOM 743 C C . PHE A 1 98 ? 4.919 10.655 -2.663 1.00 88.44 98 PHE A C 1
ATOM 745 O O . PHE A 1 98 ? 5.724 11.368 -3.256 1.00 88.44 98 PHE A O 1
ATOM 752 N N . ASP A 1 99 ? 5.263 9.508 -2.075 1.00 89.38 99 ASP A N 1
ATOM 753 C CA . ASP A 1 99 ? 6.624 8.961 -2.060 1.00 89.38 99 ASP A CA 1
ATOM 754 C C . ASP A 1 99 ? 7.161 8.736 -3.484 1.00 89.38 99 ASP A C 1
ATOM 756 O O . ASP A 1 99 ? 8.229 9.241 -3.829 1.00 89.38 99 ASP A O 1
ATOM 760 N N . ASN A 1 100 ? 6.361 8.115 -4.355 1.00 86.12 100 ASN A N 1
ATOM 761 C CA . ASN A 1 100 ? 6.683 7.904 -5.767 1.00 86.12 100 ASN A CA 1
ATOM 762 C C . ASN A 1 100 ? 6.882 9.228 -6.519 1.00 86.12 100 ASN A C 1
ATOM 764 O O . ASN A 1 100 ? 7.824 9.365 -7.300 1.00 86.12 100 ASN A O 1
ATOM 768 N N . ALA A 1 101 ? 6.027 10.230 -6.280 1.00 86.12 101 ALA A N 1
ATOM 769 C CA . ALA A 1 101 ? 6.180 11.546 -6.899 1.00 86.12 101 ALA A CA 1
ATOM 770 C C . ALA A 1 101 ? 7.483 12.233 -6.460 1.00 86.12 101 ALA A C 1
ATOM 772 O O . ALA A 1 101 ? 8.170 12.831 -7.287 1.00 86.12 101 ALA A O 1
ATOM 773 N N . VAL A 1 102 ? 7.849 12.124 -5.178 1.00 86.19 102 VAL A N 1
ATOM 774 C CA . VAL A 1 102 ? 9.118 12.656 -4.666 1.00 86.19 102 VAL A CA 1
ATOM 775 C C . VAL A 1 102 ? 10.308 11.911 -5.268 1.00 86.19 102 VAL A C 1
ATOM 777 O O . VAL A 1 102 ? 11.249 12.564 -5.716 1.00 86.19 102 VAL A O 1
ATOM 780 N N . CYS A 1 103 ? 10.262 10.579 -5.337 1.00 85.56 103 CYS A N 1
ATOM 781 C CA . CYS A 1 103 ? 11.331 9.778 -5.933 1.00 85.56 103 CYS A CA 1
ATOM 782 C C . CYS A 1 103 ? 11.573 10.165 -7.398 1.00 85.56 103 CYS A C 1
ATOM 784 O O . CYS A 1 103 ? 12.706 10.478 -7.755 1.00 85.56 103 CYS A O 1
ATOM 786 N N . ARG A 1 104 ? 10.514 10.288 -8.208 1.00 83.50 104 ARG A N 1
ATOM 787 C CA . ARG A 1 104 ? 10.623 10.722 -9.614 1.00 83.50 104 ARG A CA 1
ATOM 788 C C . ARG A 1 104 ? 11.147 12.145 -9.770 1.00 83.50 104 ARG A C 1
ATOM 790 O O . ARG A 1 104 ? 11.892 12.446 -10.701 1.00 83.50 104 ARG A O 1
ATOM 797 N N . LEU A 1 105 ? 10.784 13.046 -8.856 1.00 83.38 105 LEU A N 1
ATOM 798 C CA . LEU A 1 105 ? 11.357 14.392 -8.836 1.00 83.38 105 LEU A CA 1
ATOM 799 C C . LEU A 1 105 ? 12.860 14.343 -8.541 1.00 83.38 105 LEU A C 1
ATOM 801 O O . LEU A 1 105 ? 13.626 15.002 -9.239 1.00 83.38 105 LEU A O 1
ATOM 805 N N . ILE A 1 106 ? 13.289 13.550 -7.555 1.00 84.56 106 ILE A N 1
ATOM 806 C CA . ILE A 1 106 ? 14.712 13.362 -7.233 1.00 84.56 106 ILE A CA 1
ATOM 807 C C . ILE A 1 106 ? 15.466 12.794 -8.442 1.00 84.56 106 ILE A C 1
ATOM 809 O O . ILE A 1 106 ? 16.518 13.326 -8.796 1.00 84.56 106 ILE A O 1
ATOM 813 N N . GLU A 1 107 ? 14.917 11.773 -9.105 1.00 82.56 107 GLU A N 1
ATOM 814 C CA . GLU A 1 107 ? 15.480 11.190 -10.331 1.00 82.56 107 GLU A CA 1
ATOM 815 C C . GLU A 1 107 ? 15.640 12.249 -11.424 1.00 82.56 107 GLU A C 1
ATOM 817 O O . GLU A 1 107 ? 16.731 12.423 -11.967 1.00 82.56 107 GLU A O 1
ATOM 822 N N . THR A 1 108 ? 14.597 13.048 -11.655 1.00 81.94 108 THR A N 1
ATOM 823 C CA . THR A 1 108 ? 14.607 14.128 -12.649 1.00 81.94 108 THR A CA 1
ATOM 824 C C . THR A 1 108 ? 15.733 15.141 -12.408 1.00 81.94 108 THR A C 1
ATOM 826 O O . THR A 1 108 ? 16.304 15.658 -13.371 1.00 81.94 108 THR A O 1
ATOM 829 N N . PHE A 1 109 ? 16.045 15.455 -11.146 1.00 82.69 109 PHE A N 1
ATOM 830 C CA . PHE A 1 109 ? 17.140 16.367 -10.793 1.00 82.69 109 PHE A CA 1
ATOM 831 C C . PHE A 1 109 ? 18.524 15.701 -10.845 1.00 82.69 109 PHE A C 1
ATOM 833 O O . PHE A 1 109 ? 19.525 16.404 -10.953 1.00 82.69 109 PHE A O 1
ATOM 840 N N . SER A 1 110 ? 18.602 14.369 -10.775 1.00 82.19 110 SER A N 1
ATOM 841 C CA . SER A 1 110 ? 19.868 13.626 -10.762 1.00 82.19 110 SER A CA 1
ATOM 842 C C . SER A 1 110 ? 20.447 13.368 -12.159 1.00 82.19 110 SER A C 1
ATOM 844 O O . SER A 1 110 ? 21.638 13.085 -12.266 1.00 82.19 110 SER A O 1
ATOM 846 N N . GLU A 1 111 ? 19.645 13.431 -13.223 1.00 73.31 111 GLU A N 1
ATOM 847 C CA . GLU A 1 111 ? 20.059 13.050 -14.585 1.00 73.31 111 GLU A CA 1
ATOM 848 C C . GLU A 1 111 ? 20.823 14.128 -15.382 1.00 73.31 111 GLU A C 1
ATOM 850 O O . GLU A 1 111 ? 21.093 13.935 -16.570 1.00 73.31 111 GLU A O 1
ATOM 855 N N . GLU A 1 112 ? 21.168 15.278 -14.796 1.00 71.38 112 GLU A N 1
ATOM 856 C CA . GLU A 1 112 ? 21.873 16.338 -15.544 1.00 71.38 112 GLU A CA 1
ATOM 857 C C . GLU A 1 112 ? 23.325 15.968 -15.919 1.00 71.38 112 GLU A C 1
ATOM 859 O O . GLU A 1 112 ? 23.916 16.589 -16.804 1.00 71.38 112 GLU A O 1
ATOM 864 N N . GLU A 1 113 ? 23.891 14.908 -15.336 1.00 70.12 113 GLU A N 1
ATOM 865 C CA . GLU A 1 113 ? 25.226 14.401 -15.664 1.00 70.12 113 GLU A CA 1
ATOM 866 C C . GLU A 1 113 ? 25.118 13.215 -16.637 1.00 70.12 113 GLU A C 1
ATOM 868 O O . GLU A 1 113 ? 24.834 12.101 -16.214 1.00 70.12 113 GLU A O 1
ATOM 873 N N . GLY A 1 114 ? 25.321 13.453 -17.942 1.00 72.56 114 GLY A N 1
ATOM 874 C CA . GLY A 1 114 ? 25.093 12.522 -19.069 1.00 72.56 114 GLY A CA 1
ATOM 875 C C . GLY A 1 114 ? 25.861 11.185 -19.076 1.00 72.56 114 GLY A C 1
ATOM 876 O O . GLY A 1 114 ? 26.565 10.875 -20.035 1.00 72.56 114 GLY A O 1
ATOM 877 N N . HIS A 1 115 ? 25.709 10.368 -18.038 1.00 63.84 115 HIS A N 1
ATOM 878 C CA . HIS A 1 115 ? 26.235 9.015 -17.932 1.00 63.84 115 HIS A CA 1
ATOM 879 C C . HIS A 1 115 ? 25.093 7.992 -17.943 1.00 63.84 115 HIS A C 1
ATOM 881 O O . HIS A 1 115 ? 24.260 7.969 -17.047 1.00 63.84 115 HIS A O 1
ATOM 887 N N . GLU A 1 116 ? 25.114 7.087 -18.926 1.00 63.56 116 GLU A N 1
ATOM 888 C CA . GLU A 1 116 ? 24.117 6.028 -19.191 1.00 63.56 116 GLU A CA 1
ATOM 889 C C . GLU A 1 116 ? 23.985 4.941 -18.100 1.00 63.56 116 GLU A C 1
ATOM 891 O O . GLU A 1 116 ? 23.374 3.899 -18.327 1.00 63.56 116 GLU A O 1
ATOM 896 N N . LYS A 1 117 ? 24.575 5.119 -16.913 1.00 58.12 117 LYS A N 1
ATOM 897 C CA . LYS A 1 117 ? 24.398 4.149 -15.823 1.00 58.12 117 LYS A CA 1
ATOM 898 C C . LYS A 1 117 ? 23.133 4.496 -15.041 1.00 58.12 117 LYS A C 1
ATOM 900 O O . LYS A 1 117 ? 22.946 5.676 -14.753 1.00 58.12 117 LYS A O 1
ATOM 905 N N . PRO A 1 118 ? 22.314 3.505 -14.640 1.00 56.66 118 PRO A N 1
ATOM 906 C CA . PRO A 1 118 ? 21.106 3.753 -13.861 1.00 56.66 118 PRO A CA 1
ATOM 907 C C . PRO A 1 118 ? 21.474 4.549 -12.603 1.00 56.66 118 PRO A C 1
ATOM 909 O O . PRO A 1 118 ? 22.184 4.066 -11.715 1.00 56.66 118 PRO A O 1
ATOM 912 N N . ALA A 1 119 ? 21.039 5.812 -12.568 1.00 55.34 119 ALA A N 1
ATOM 913 C CA . ALA A 1 119 ? 21.489 6.819 -11.608 1.00 55.34 119 ALA A CA 1
ATOM 914 C C . ALA A 1 119 ? 21.210 6.408 -10.152 1.00 55.34 119 ALA A C 1
ATOM 916 O O . ALA A 1 119 ? 21.894 6.843 -9.221 1.00 55.34 119 ALA A O 1
ATOM 917 N N . PHE A 1 120 ? 20.238 5.520 -9.945 1.00 57.53 120 PHE A N 1
ATOM 918 C CA . PHE A 1 120 ? 19.694 5.185 -8.638 1.00 57.53 120 PHE A CA 1
ATOM 919 C C . PHE A 1 120 ? 20.689 4.498 -7.681 1.00 57.53 120 PHE A C 1
ATOM 921 O O . PHE A 1 120 ? 20.572 4.641 -6.467 1.00 57.53 120 PHE A O 1
ATOM 928 N N . MET A 1 121 ? 21.730 3.823 -8.184 1.00 62.22 121 MET A N 1
ATOM 929 C CA . MET A 1 121 ? 22.761 3.204 -7.325 1.00 62.22 121 MET A CA 1
ATOM 930 C C . MET A 1 121 ? 23.921 4.136 -6.954 1.00 62.22 121 MET A C 1
ATOM 932 O O . MET A 1 121 ? 24.889 3.716 -6.307 1.00 62.22 121 MET A O 1
ATOM 936 N N . SER A 1 122 ? 23.866 5.404 -7.354 1.00 75.56 122 SER A N 1
ATOM 937 C CA . SER A 1 122 ? 24.893 6.359 -6.971 1.00 75.56 122 SER A CA 1
ATOM 938 C C . SER A 1 122 ? 24.811 6.654 -5.460 1.00 75.56 122 SER A C 1
ATOM 940 O O . SER A 1 122 ? 23.743 6.841 -4.877 1.00 75.56 122 SER A O 1
ATOM 942 N N . LYS A 1 123 ? 25.971 6.706 -4.791 1.00 79.75 123 LYS A N 1
ATOM 943 C CA . LYS A 1 123 ? 26.075 7.130 -3.382 1.00 79.75 123 LYS A CA 1
ATOM 944 C C . LYS A 1 123 ? 25.325 8.441 -3.059 1.00 79.75 123 LYS A C 1
ATOM 946 O O . LYS A 1 123 ? 24.747 8.484 -1.973 1.00 79.75 123 LYS A O 1
ATOM 951 N N . PRO A 1 124 ? 25.315 9.491 -3.913 1.00 80.81 124 PRO A N 1
ATOM 952 C CA . PRO A 1 124 ? 24.553 10.703 -3.613 1.00 80.81 124 PRO A CA 1
ATOM 953 C C . PRO A 1 124 ? 23.047 10.448 -3.488 1.00 80.81 124 PRO A C 1
ATOM 955 O O . PRO A 1 124 ? 22.436 10.993 -2.572 1.00 80.81 124 PRO A O 1
ATOM 958 N N . ASN A 1 125 ? 22.463 9.555 -4.291 1.00 83.69 125 ASN A N 1
ATOM 959 C CA . ASN A 1 125 ? 21.024 9.276 -4.228 1.00 83.69 125 ASN A CA 1
ATOM 960 C C . ASN A 1 125 ? 20.616 8.615 -2.906 1.00 83.69 125 ASN A C 1
ATOM 962 O O . ASN A 1 125 ? 19.611 8.998 -2.312 1.00 83.69 125 ASN A O 1
ATOM 966 N N . LEU A 1 126 ? 21.451 7.728 -2.352 1.00 86.25 126 LEU A N 1
ATOM 967 C CA . LEU A 1 126 ? 21.229 7.180 -1.006 1.00 86.25 126 LEU A CA 1
ATOM 968 C C . LEU A 1 126 ? 21.237 8.261 0.087 1.00 86.25 126 LEU A C 1
ATOM 970 O O . LEU A 1 126 ? 20.457 8.175 1.034 1.00 86.25 126 LEU A O 1
ATOM 974 N N . ILE A 1 127 ? 22.098 9.278 -0.032 1.00 90.69 127 ILE A N 1
ATOM 975 C CA . ILE A 1 127 ? 22.142 10.396 0.924 1.00 90.69 127 ILE A CA 1
ATOM 976 C C . ILE A 1 127 ? 20.872 11.239 0.804 1.00 90.69 127 ILE A C 1
ATOM 978 O O . ILE A 1 127 ? 20.283 11.580 1.827 1.00 90.69 127 ILE A O 1
ATOM 982 N N . VAL A 1 128 ? 20.426 11.545 -0.417 1.00 88.69 128 VAL A N 1
ATOM 983 C CA . VAL A 1 128 ? 19.187 12.304 -0.648 1.00 88.69 128 VAL A CA 1
ATOM 984 C C . VAL A 1 128 ? 17.982 11.562 -0.067 1.00 88.69 128 VAL A C 1
ATOM 986 O O . VAL A 1 128 ? 17.197 12.166 0.660 1.00 88.69 128 VAL A O 1
ATOM 989 N N . LEU A 1 129 ? 17.876 10.249 -0.293 1.00 88.00 129 LEU A N 1
ATOM 990 C CA . LEU A 1 129 ? 16.812 9.415 0.276 1.00 88.00 129 LEU A CA 1
ATOM 991 C C . LEU A 1 129 ? 16.861 9.368 1.808 1.00 88.00 129 LEU A C 1
ATOM 993 O O . LEU A 1 129 ? 15.825 9.464 2.463 1.00 88.00 129 LEU A O 1
ATOM 997 N N . PHE A 1 130 ? 18.056 9.280 2.398 1.00 90.31 130 PHE A N 1
ATOM 998 C CA . PHE A 1 130 ? 18.218 9.352 3.850 1.00 90.31 130 PHE A CA 1
ATOM 999 C C . PHE A 1 130 ? 17.771 10.708 4.409 1.00 90.31 130 PHE A C 1
ATOM 1001 O O . PHE A 1 130 ? 17.039 10.768 5.396 1.00 90.31 130 PHE A O 1
ATOM 1008 N N . VAL A 1 131 ? 18.180 11.804 3.764 1.00 91.94 131 VAL A N 1
ATOM 1009 C CA . VAL A 1 131 ? 17.763 13.160 4.139 1.00 91.94 131 VAL A CA 1
ATOM 1010 C C . VAL A 1 131 ? 16.252 13.307 4.006 1.00 91.94 131 VAL A C 1
ATOM 1012 O O . VAL A 1 131 ? 15.634 13.872 4.902 1.00 91.94 131 VAL A O 1
ATOM 1015 N N . PHE A 1 132 ? 15.646 12.766 2.948 1.00 90.81 132 PHE A N 1
ATOM 1016 C CA . PHE A 1 132 ? 14.198 12.753 2.771 1.00 90.81 132 PHE A CA 1
ATOM 1017 C C . PHE A 1 132 ? 13.496 11.987 3.898 1.00 90.81 132 PHE A C 1
ATOM 1019 O O . PHE A 1 132 ? 12.587 12.532 4.519 1.00 90.81 132 PHE A O 1
ATOM 1026 N N . LEU A 1 133 ? 13.968 10.790 4.255 1.00 89.62 133 LEU A N 1
ATOM 1027 C CA . LEU A 1 133 ? 13.443 10.026 5.390 1.00 89.62 133 LEU A CA 1
ATOM 1028 C C . LEU A 1 133 ? 13.532 10.819 6.708 1.00 89.62 133 LEU A C 1
ATOM 1030 O O . LEU A 1 133 ? 12.553 10.915 7.453 1.00 89.62 133 LEU A O 1
ATOM 1034 N N . CYS A 1 134 ? 14.687 11.431 6.990 1.00 90.94 134 CYS A N 1
ATOM 1035 C CA . CYS A 1 134 ? 14.864 12.287 8.162 1.00 90.94 134 CYS A CA 1
ATOM 1036 C C . CYS A 1 134 ? 13.950 13.517 8.123 1.00 90.94 134 CYS A C 1
ATOM 1038 O O . CYS A 1 134 ? 13.379 13.882 9.149 1.00 90.94 134 CYS A O 1
ATOM 1040 N N . LEU A 1 135 ? 13.792 14.149 6.958 1.00 90.44 135 LEU A N 1
ATOM 1041 C CA . LEU A 1 135 ? 12.929 15.309 6.765 1.00 90.44 135 LEU A CA 1
ATOM 1042 C C . LEU A 1 135 ? 11.467 14.941 7.007 1.00 90.44 135 LEU A C 1
ATOM 1044 O O . LEU A 1 135 ? 10.802 15.642 7.759 1.00 90.44 135 LEU A O 1
ATOM 1048 N N . VAL A 1 136 ? 10.980 13.834 6.439 1.00 87.25 136 VAL A N 1
ATOM 1049 C CA . VAL A 1 136 ? 9.627 13.314 6.685 1.00 87.25 136 VAL A CA 1
ATOM 1050 C C . VAL A 1 136 ? 9.422 13.093 8.177 1.00 87.25 136 VAL A C 1
ATOM 1052 O O . VAL A 1 136 ? 8.438 13.576 8.733 1.00 87.25 136 VAL A O 1
ATOM 1055 N N . PHE A 1 137 ? 10.370 12.436 8.854 1.00 86.62 137 PHE A N 1
ATOM 1056 C CA . PHE A 1 137 ? 10.296 12.233 10.298 1.00 86.62 137 PHE A CA 1
ATOM 1057 C C . PHE A 1 137 ? 10.217 13.561 11.059 1.00 86.62 137 PHE A C 1
ATOM 1059 O O . PHE A 1 137 ? 9.335 13.728 11.900 1.00 86.62 137 PHE A O 1
ATOM 1066 N N . VAL A 1 138 ? 11.104 14.511 10.765 1.00 86.50 138 VAL A N 1
ATOM 1067 C CA . VAL A 1 138 ? 11.162 15.805 11.453 1.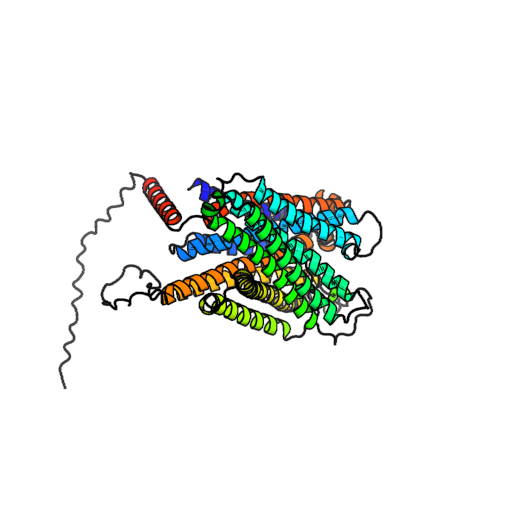00 86.50 138 VAL A CA 1
ATOM 1068 C C . VAL A 1 138 ? 9.910 16.634 11.178 1.00 86.50 138 VAL A C 1
ATOM 1070 O O . VAL A 1 138 ? 9.304 17.122 12.124 1.00 86.50 138 VAL A O 1
ATOM 1073 N N . VAL A 1 139 ? 9.489 16.772 9.920 1.00 85.88 139 VAL A N 1
ATOM 1074 C CA . VAL A 1 139 ? 8.304 17.547 9.525 1.00 85.88 139 VAL A CA 1
ATOM 1075 C C . VAL A 1 139 ? 7.051 16.960 10.151 1.00 85.88 139 VAL A C 1
ATOM 1077 O O . VAL A 1 139 ? 6.279 17.706 10.739 1.00 85.88 139 VAL A O 1
ATOM 1080 N N . LEU A 1 140 ? 6.867 15.642 10.093 1.00 78.31 140 LEU A N 1
ATOM 1081 C CA . LEU A 1 140 ? 5.712 14.974 10.688 1.00 78.31 140 LEU A CA 1
ATOM 1082 C C . LEU A 1 140 ? 5.656 15.212 12.196 1.00 78.31 140 LEU A C 1
ATOM 1084 O O . LEU A 1 140 ? 4.613 15.596 12.717 1.00 78.31 140 LEU A O 1
ATOM 1088 N N . HIS A 1 141 ? 6.782 15.055 12.893 1.00 76.00 141 HIS A N 1
ATOM 1089 C CA . HIS A 1 141 ? 6.837 15.240 14.340 1.00 76.00 141 HIS A CA 1
ATOM 1090 C C . HIS A 1 141 ? 6.737 16.696 14.775 1.00 76.00 141 HIS A C 1
ATOM 1092 O O . HIS A 1 141 ? 6.063 16.982 15.758 1.00 76.00 141 HIS A O 1
ATOM 1098 N N . LEU A 1 142 ? 7.364 17.626 14.057 1.00 76.69 142 LEU A N 1
ATOM 1099 C CA . LEU A 1 142 ? 7.239 19.055 14.335 1.00 76.69 142 LEU A CA 1
ATOM 1100 C C . LEU A 1 142 ? 5.831 19.556 14.012 1.00 76.69 142 LEU A C 1
ATOM 1102 O O . LEU A 1 142 ? 5.261 20.302 14.803 1.00 76.69 142 LEU A O 1
ATOM 1106 N N . ALA A 1 143 ? 5.235 19.125 12.899 1.00 74.62 143 ALA A N 1
ATOM 1107 C CA . ALA A 1 143 ? 3.856 19.464 12.564 1.00 74.62 143 ALA A CA 1
ATOM 1108 C C . ALA A 1 143 ? 2.882 18.920 13.618 1.00 74.62 143 ALA A C 1
ATOM 1110 O O . ALA A 1 143 ? 2.018 19.659 14.090 1.00 74.62 143 ALA A O 1
ATOM 1111 N N . PHE A 1 144 ? 3.080 17.666 14.042 1.00 74.00 144 PHE A N 1
ATOM 1112 C CA . PHE A 1 144 ? 2.308 17.020 15.102 1.00 74.00 144 PHE A CA 1
ATOM 1113 C C . PHE A 1 144 ? 2.439 17.741 16.451 1.00 74.00 144 PHE A C 1
ATOM 1115 O O . PHE A 1 144 ? 1.434 17.971 17.118 1.00 74.00 144 PHE A O 1
ATOM 1122 N N . LEU A 1 145 ? 3.659 18.102 16.862 1.00 72.38 145 LEU A N 1
ATOM 1123 C CA . LEU A 1 145 ? 3.915 18.680 18.186 1.00 72.38 145 LEU A CA 1
ATOM 1124 C C . LEU A 1 145 ? 3.624 20.184 18.266 1.00 72.38 145 LEU A C 1
ATOM 1126 O O . LEU A 1 145 ? 3.225 20.658 19.327 1.00 72.38 145 LEU A O 1
ATOM 1130 N N . CYS A 1 146 ? 3.851 20.941 17.189 1.00 77.12 146 CYS A N 1
ATOM 1131 C CA . CYS A 1 146 ? 3.919 22.403 17.258 1.00 77.12 146 CYS A CA 1
ATOM 1132 C C . CYS A 1 146 ? 2.834 23.136 16.460 1.00 77.12 146 CYS A C 1
ATOM 1134 O O . CYS A 1 146 ? 2.531 24.276 16.804 1.00 77.12 146 CYS A O 1
ATOM 1136 N N . LEU A 1 147 ? 2.292 22.552 15.383 1.00 81.69 147 LEU A N 1
ATOM 1137 C CA . LEU A 1 147 ? 1.505 23.319 14.402 1.00 81.69 147 LEU A CA 1
ATOM 1138 C C . LEU A 1 147 ? 0.003 23.038 14.436 1.00 81.69 147 LEU A C 1
ATOM 1140 O O . LEU A 1 147 ? -0.778 23.921 14.085 1.00 81.69 147 LEU A O 1
ATOM 1144 N N . ILE A 1 148 ? -0.419 21.835 14.825 1.00 82.12 148 ILE A N 1
ATOM 1145 C CA . ILE A 1 148 ? -1.833 21.453 14.751 1.00 82.12 148 ILE A CA 1
ATOM 1146 C C . ILE A 1 148 ? -2.558 21.878 16.036 1.00 82.12 148 ILE A C 1
ATOM 1148 O O . ILE A 1 148 ? -2.196 21.410 17.120 1.00 82.12 148 ILE A O 1
ATOM 1152 N N . PRO A 1 149 ? -3.606 22.725 15.943 1.00 81.12 149 PRO A N 1
ATOM 1153 C CA . PRO A 1 149 ? -4.418 23.091 17.093 1.00 81.12 149 PRO A CA 1
ATOM 1154 C C . PRO A 1 149 ? -4.998 21.854 17.777 1.00 81.12 149 PRO A C 1
ATOM 1156 O O . PRO A 1 149 ? -5.597 20.981 17.148 1.00 81.12 149 PRO A O 1
ATOM 1159 N N . GLN A 1 150 ? -4.852 21.823 19.094 1.00 72.50 150 GLN A N 1
ATOM 1160 C CA . GLN A 1 150 ? -5.137 20.683 19.966 1.00 72.50 150 GLN A CA 1
ATOM 1161 C C . GLN A 1 150 ? -6.614 20.248 20.018 1.00 72.50 150 GLN A C 1
ATOM 1163 O O . GLN A 1 150 ? -6.936 19.146 20.481 1.00 72.50 150 GLN A O 1
ATOM 1168 N N . GLU A 1 151 ? -7.514 21.108 19.552 1.00 83.62 151 GLU A N 1
ATOM 1169 C CA . GLU A 1 151 ? -8.960 20.875 19.492 1.00 83.62 151 GLU A CA 1
ATOM 1170 C C . GLU A 1 151 ? -9.353 20.004 18.286 1.00 83.62 151 GLU A C 1
ATOM 1172 O O . GLU A 1 151 ? -10.373 19.316 18.298 1.00 83.62 151 GLU A O 1
ATOM 1177 N N . ASN A 1 152 ? -8.500 19.947 17.262 1.00 87.12 152 ASN A N 1
ATOM 1178 C CA . ASN A 1 152 ? -8.797 19.300 15.992 1.00 87.12 152 ASN A CA 1
ATOM 1179 C C . ASN A 1 152 ? -8.292 17.849 15.940 1.00 87.12 152 ASN A C 1
ATOM 1181 O O . ASN A 1 152 ? -7.389 17.507 15.176 1.00 87.12 152 ASN A O 1
ATOM 1185 N N . HIS A 1 153 ? -8.916 16.970 16.730 1.00 84.56 153 HIS A N 1
ATOM 1186 C CA . HIS A 1 153 ? -8.573 15.540 16.810 1.00 84.56 153 HIS A CA 1
ATOM 1187 C C . HIS A 1 153 ? -8.488 14.834 15.448 1.00 84.56 153 HIS A C 1
ATOM 1189 O O . HIS A 1 153 ? -7.589 14.025 15.226 1.00 84.56 153 HIS A O 1
ATOM 1195 N N . HIS A 1 154 ? -9.402 15.157 14.532 1.00 88.06 154 HIS A N 1
ATOM 1196 C CA . HIS A 1 154 ? -9.435 14.572 13.192 1.00 88.06 154 HIS A CA 1
ATOM 1197 C C . HIS A 1 154 ? -8.220 14.970 12.346 1.00 88.06 154 HIS A C 1
ATOM 1199 O O . HIS A 1 154 ? -7.675 14.140 11.619 1.00 88.06 154 HIS A O 1
ATOM 1205 N N . VAL A 1 155 ? -7.757 16.220 12.482 1.00 90.00 155 VAL A N 1
ATOM 1206 C CA . VAL A 1 155 ? -6.572 16.717 11.772 1.00 90.00 155 VAL A CA 1
ATOM 1207 C C . VAL A 1 155 ? -5.331 15.981 12.234 1.00 90.00 155 VAL A C 1
ATOM 1209 O O . VAL A 1 155 ? -4.512 15.550 11.423 1.00 90.00 155 VAL A O 1
ATOM 1212 N N . LEU A 1 156 ? -5.230 15.804 13.547 1.00 87.44 156 LEU A N 1
ATOM 1213 C CA . LEU A 1 156 ? -4.118 15.122 14.177 1.00 87.44 156 LEU A CA 1
ATOM 1214 C C . LEU A 1 156 ? -4.057 13.645 13.777 1.00 87.44 156 LEU A C 1
ATOM 1216 O O . LEU A 1 156 ? -3.014 13.186 13.318 1.00 87.44 156 LEU A O 1
ATOM 1220 N N . PHE A 1 157 ? -5.186 12.933 13.861 1.00 88.81 157 PHE A N 1
ATOM 1221 C CA . PHE A 1 157 ? -5.287 11.535 13.443 1.00 88.81 157 PHE A CA 1
ATOM 1222 C C . PHE A 1 157 ? -4.917 11.350 11.966 1.00 88.81 157 PHE A C 1
ATOM 1224 O O . PHE A 1 157 ? -4.098 10.491 11.645 1.00 88.81 157 PHE A O 1
ATOM 1231 N N . ALA A 1 158 ? -5.459 12.180 11.068 1.00 91.62 158 ALA A N 1
ATOM 1232 C CA . ALA A 1 158 ? -5.150 12.088 9.644 1.00 91.62 158 ALA A CA 1
ATOM 1233 C C . ALA A 1 158 ? -3.670 12.367 9.354 1.00 91.62 158 ALA A C 1
ATOM 1235 O O . ALA A 1 158 ? -3.010 11.588 8.673 1.00 91.62 158 ALA A O 1
ATOM 1236 N N . THR A 1 159 ? -3.126 13.461 9.894 1.00 90.75 159 THR A N 1
ATOM 1237 C CA . THR A 1 159 ? -1.729 13.854 9.647 1.00 90.75 159 THR A CA 1
ATOM 1238 C C . THR A 1 159 ? -0.775 12.754 10.090 1.00 90.75 159 THR A C 1
ATOM 1240 O O . THR A 1 159 ? 0.193 12.432 9.405 1.00 90.75 159 THR A O 1
ATOM 1243 N N . GLN A 1 160 ? -1.081 12.140 11.225 1.00 89.69 160 GLN A N 1
ATOM 1244 C CA . GLN A 1 160 ? -0.289 11.077 11.801 1.00 89.69 160 GLN A CA 1
ATOM 1245 C C . GLN A 1 160 ? -0.411 9.765 11.016 1.00 89.69 160 GLN A C 1
ATOM 1247 O O . GLN A 1 160 ? 0.612 9.140 10.748 1.00 89.69 160 GLN A O 1
ATOM 1252 N N . ALA A 1 161 ? -1.621 9.366 10.610 1.00 91.69 161 ALA A N 1
ATOM 1253 C CA . ALA A 1 161 ? -1.827 8.183 9.776 1.00 91.69 161 ALA A CA 1
ATOM 1254 C C . ALA A 1 161 ? -1.098 8.327 8.430 1.00 91.69 161 ALA A C 1
ATOM 1256 O O . ALA A 1 161 ? -0.227 7.518 8.113 1.00 91.69 161 ALA A O 1
ATOM 1257 N N . LEU A 1 162 ? -1.365 9.408 7.686 1.00 92.81 162 LEU A N 1
ATOM 1258 C CA . LEU A 1 162 ? -0.722 9.677 6.397 1.00 92.81 162 LEU A CA 1
ATOM 1259 C C . LEU A 1 162 ? 0.797 9.766 6.537 1.00 92.81 162 LEU A C 1
ATOM 1261 O O . LEU A 1 162 ? 1.532 9.113 5.803 1.00 92.81 162 LEU A O 1
ATOM 1265 N N . GLY A 1 163 ? 1.273 10.548 7.503 1.00 92.31 163 GLY A N 1
ATOM 1266 C CA . GLY A 1 163 ? 2.696 10.733 7.709 1.00 92.31 163 GLY A CA 1
ATOM 1267 C C . GLY A 1 163 ? 3.415 9.433 8.086 1.00 92.31 163 GLY A C 1
ATOM 1268 O O . GLY A 1 163 ? 4.526 9.194 7.619 1.00 92.31 163 GLY A O 1
ATOM 1269 N N . SER A 1 164 ? 2.800 8.587 8.919 1.00 93.19 164 SER A N 1
ATOM 1270 C CA . SER A 1 164 ? 3.388 7.300 9.303 1.00 93.19 164 SER A CA 1
ATOM 1271 C C . SER A 1 164 ? 3.544 6.369 8.099 1.00 93.19 164 SER A C 1
ATOM 1273 O O . SER A 1 164 ? 4.590 5.744 7.940 1.00 93.19 164 SER A O 1
ATOM 1275 N N . HIS A 1 165 ? 2.569 6.358 7.186 1.00 94.75 165 HIS A N 1
ATOM 1276 C CA . HIS A 1 165 ? 2.675 5.612 5.938 1.00 94.75 165 HIS A CA 1
ATOM 1277 C C . HIS A 1 165 ? 3.736 6.206 5.001 1.00 94.75 165 HIS A C 1
ATOM 1279 O O . HIS A 1 165 ? 4.511 5.441 4.438 1.00 94.75 165 HIS A O 1
ATOM 1285 N N . ILE A 1 166 ? 3.860 7.539 4.889 1.00 94.00 166 ILE A N 1
ATOM 1286 C CA . ILE A 1 166 ? 4.948 8.167 4.106 1.00 94.00 166 ILE A CA 1
ATOM 1287 C C . ILE A 1 166 ? 6.308 7.752 4.679 1.00 94.00 166 ILE A C 1
ATOM 1289 O O . ILE A 1 166 ? 7.206 7.374 3.935 1.00 94.00 166 ILE A O 1
ATOM 1293 N N . MET A 1 167 ? 6.456 7.757 6.007 1.00 95.00 167 MET A N 1
ATOM 1294 C CA . MET A 1 167 ? 7.674 7.287 6.668 1.00 95.00 167 MET A CA 1
ATOM 1295 C C . MET A 1 167 ? 7.955 5.811 6.377 1.00 95.00 167 MET A C 1
ATOM 1297 O O . MET A 1 167 ? 9.119 5.442 6.209 1.00 95.00 167 MET A O 1
ATOM 1301 N N . ALA A 1 168 ? 6.914 4.977 6.309 1.00 95.75 168 ALA A N 1
ATOM 1302 C CA . ALA A 1 168 ? 7.061 3.570 5.977 1.00 95.75 168 ALA A CA 1
ATOM 1303 C C . ALA A 1 168 ? 7.605 3.379 4.553 1.00 95.75 168 ALA A C 1
ATOM 1305 O O . ALA A 1 168 ? 8.594 2.674 4.365 1.00 95.75 168 ALA A O 1
ATOM 1306 N N . PHE A 1 169 ? 7.022 4.059 3.562 1.00 94.62 169 PHE A N 1
ATOM 1307 C CA . PHE A 1 169 ? 7.472 3.985 2.167 1.00 94.62 169 PHE A CA 1
ATOM 1308 C C . PHE A 1 169 ? 8.869 4.572 1.965 1.00 94.62 169 PHE A C 1
ATOM 1310 O O . PHE A 1 169 ? 9.740 3.875 1.447 1.00 94.62 169 PHE A O 1
ATOM 1317 N N . ALA A 1 170 ? 9.148 5.753 2.521 1.00 94.00 170 ALA A N 1
ATOM 1318 C CA . ALA A 1 170 ? 10.484 6.348 2.480 1.00 94.00 170 ALA A CA 1
ATOM 1319 C C . ALA A 1 170 ? 11.549 5.414 3.089 1.00 94.00 170 ALA A C 1
ATOM 1321 O O . ALA A 1 1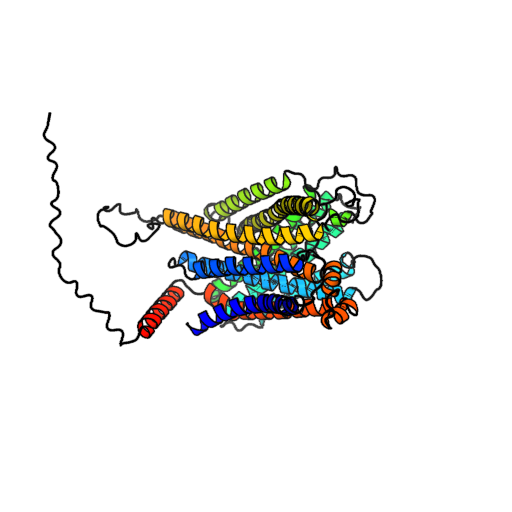70 ? 12.673 5.314 2.594 1.00 94.00 170 ALA A O 1
ATOM 1322 N N . SER A 1 171 ? 11.189 4.686 4.153 1.00 95.56 171 SER A N 1
ATOM 1323 C CA . SER A 1 171 ? 12.064 3.685 4.770 1.00 95.56 171 SER A CA 1
ATOM 1324 C C . SER A 1 171 ? 12.247 2.456 3.887 1.00 95.56 171 SER A C 1
ATOM 1326 O O . SER A 1 171 ? 13.370 1.976 3.754 1.00 95.56 171 SER A O 1
ATOM 1328 N N . ILE A 1 172 ? 11.173 1.954 3.271 1.00 95.19 172 ILE A N 1
ATOM 1329 C CA . ILE A 1 172 ? 11.224 0.844 2.311 1.00 95.19 172 ILE A CA 1
ATOM 1330 C C . ILE A 1 172 ? 12.158 1.179 1.152 1.00 95.19 172 ILE A C 1
ATOM 1332 O O . ILE A 1 172 ? 13.027 0.369 0.833 1.00 95.19 172 ILE A O 1
ATOM 1336 N N . VAL A 1 173 ? 12.020 2.368 0.565 1.00 92.00 173 VAL A N 1
ATOM 1337 C CA . VAL A 1 173 ? 12.877 2.830 -0.528 1.00 92.00 173 VAL A CA 1
ATOM 1338 C C . VAL A 1 173 ? 14.320 2.919 -0.035 1.00 92.00 173 VAL A C 1
ATOM 1340 O O . VAL A 1 173 ? 15.184 2.192 -0.525 1.00 92.00 173 VAL A O 1
ATOM 1343 N N . PHE A 1 174 ? 14.598 3.714 1.001 1.00 94.19 174 PHE A N 1
ATOM 1344 C CA . PHE A 1 174 ? 15.964 3.904 1.495 1.00 94.19 174 PHE A CA 1
ATOM 1345 C C . PHE A 1 174 ? 16.664 2.584 1.865 1.00 94.19 174 PHE A C 1
ATOM 1347 O O . PHE A 1 174 ? 17.754 2.288 1.364 1.00 94.19 174 PHE A O 1
ATOM 1354 N N . PHE A 1 175 ? 16.047 1.769 2.726 1.00 95.50 175 PHE A N 1
ATOM 1355 C CA . PHE A 1 175 ? 16.649 0.511 3.164 1.00 95.50 175 PHE A CA 1
ATOM 1356 C C . PHE A 1 175 ? 16.649 -0.541 2.061 1.00 95.50 175 PHE A C 1
ATOM 1358 O O . PHE A 1 175 ? 17.593 -1.317 1.976 1.00 95.50 175 PHE A O 1
ATOM 1365 N N . GLY A 1 176 ? 15.660 -0.564 1.176 1.00 92.81 176 GLY A N 1
ATOM 1366 C CA . GLY A 1 176 ? 15.670 -1.482 0.048 1.00 92.81 176 GLY A CA 1
ATOM 1367 C C . GLY A 1 176 ? 16.826 -1.188 -0.917 1.00 92.81 176 GLY A C 1
ATOM 1368 O O . GLY A 1 176 ? 17.532 -2.111 -1.328 1.00 92.81 176 GLY A O 1
ATOM 1369 N N . HIS A 1 177 ? 17.117 0.086 -1.200 1.00 89.62 177 HIS A N 1
ATOM 1370 C CA . HIS A 1 177 ? 18.313 0.458 -1.964 1.00 89.62 177 HIS A CA 1
ATOM 1371 C C . HIS A 1 177 ? 19.606 0.144 -1.214 1.00 89.62 177 HIS A C 1
ATOM 1373 O O . HIS A 1 177 ? 20.572 -0.312 -1.828 1.00 89.62 177 HIS A O 1
ATOM 1379 N N . LEU A 1 178 ? 19.624 0.292 0.113 1.00 91.75 178 LEU A N 1
ATOM 1380 C CA . LEU A 1 178 ? 20.748 -0.160 0.930 1.00 91.75 178 LEU A CA 1
ATOM 1381 C C . LEU A 1 178 ? 20.947 -1.685 0.845 1.00 91.75 178 LEU A C 1
ATOM 1383 O O . LEU A 1 178 ? 22.084 -2.145 0.784 1.00 91.75 178 LEU A O 1
ATOM 1387 N N . GLN A 1 179 ? 19.864 -2.467 0.788 1.00 91.88 179 GLN A N 1
ATOM 1388 C CA . GLN A 1 179 ? 19.888 -3.926 0.627 1.00 91.88 179 GLN A CA 1
ATOM 1389 C C . GLN A 1 179 ? 20.469 -4.335 -0.732 1.00 91.88 179 GLN A C 1
ATOM 1391 O O . GLN A 1 179 ? 21.290 -5.251 -0.794 1.00 91.88 179 GLN A O 1
ATOM 1396 N N . MET A 1 180 ? 20.123 -3.614 -1.802 1.00 87.06 180 MET A N 1
ATOM 1397 C CA . MET A 1 180 ? 20.715 -3.812 -3.131 1.00 87.06 180 MET A CA 1
ATOM 1398 C C . MET A 1 180 ? 22.193 -3.401 -3.170 1.00 87.06 180 MET A C 1
ATOM 1400 O O . MET A 1 180 ? 23.037 -4.147 -3.670 1.00 87.06 180 MET A O 1
ATOM 1404 N N . ALA A 1 181 ? 22.541 -2.256 -2.575 1.00 86.75 181 ALA A N 1
ATOM 1405 C CA . ALA A 1 181 ? 23.925 -1.797 -2.474 1.00 86.75 181 ALA A CA 1
ATOM 1406 C C . ALA A 1 181 ? 24.803 -2.770 -1.666 1.00 86.75 181 ALA A C 1
ATOM 1408 O O . ALA A 1 181 ? 25.959 -2.997 -2.027 1.00 86.75 181 ALA A O 1
ATOM 1409 N N . ALA A 1 182 ? 24.251 -3.389 -0.617 1.00 87.50 182 ALA A N 1
ATOM 1410 C CA . ALA A 1 182 ? 24.949 -4.373 0.203 1.00 87.50 182 ALA A CA 1
ATOM 1411 C C . ALA A 1 182 ? 25.348 -5.632 -0.585 1.00 87.50 182 ALA A C 1
ATOM 1413 O O . ALA A 1 182 ? 26.415 -6.183 -0.326 1.00 87.50 182 ALA A O 1
ATOM 1414 N N . VAL A 1 183 ? 24.553 -6.058 -1.575 1.00 84.00 183 VAL A N 1
ATOM 1415 C CA . VAL A 1 183 ? 24.921 -7.174 -2.472 1.00 84.00 183 VAL A CA 1
ATOM 1416 C C . VAL A 1 183 ? 26.080 -6.802 -3.391 1.00 84.00 183 VAL A C 1
ATOM 1418 O O . VAL A 1 183 ? 26.944 -7.633 -3.670 1.00 84.00 183 VAL A O 1
ATOM 1421 N N . SER A 1 184 ? 26.149 -5.540 -3.813 1.00 80.88 184 SER A N 1
ATOM 1422 C CA . SER A 1 184 ? 27.253 -5.023 -4.628 1.00 80.88 184 SER A CA 1
ATOM 1423 C C . SER A 1 184 ? 28.564 -4.884 -3.841 1.00 80.88 184 SER A C 1
ATOM 1425 O O . SER A 1 184 ? 29.652 -4.842 -4.426 1.00 80.88 184 SER A O 1
ATOM 1427 N N . TRP A 1 185 ? 28.506 -4.828 -2.507 1.00 80.62 185 TRP A N 1
ATOM 1428 C CA . TRP A 1 185 ? 29.693 -4.776 -1.660 1.00 80.62 185 TRP A CA 1
ATOM 1429 C C . TRP A 1 185 ? 30.314 -6.165 -1.504 1.00 80.62 185 TRP A C 1
ATOM 1431 O O . TRP A 1 185 ? 29.949 -6.936 -0.624 1.00 80.62 185 TRP A O 1
ATOM 1441 N N . LYS A 1 186 ? 31.362 -6.438 -2.292 1.00 76.88 186 LYS A N 1
ATOM 1442 C CA . LYS A 1 186 ? 32.175 -7.674 -2.236 1.00 76.88 186 LYS A CA 1
ATOM 1443 C C . LYS A 1 186 ? 32.737 -8.037 -0.843 1.00 76.88 186 LYS A C 1
ATOM 1445 O O . LYS A 1 186 ? 33.312 -9.108 -0.690 1.00 76.88 186 LYS A O 1
ATOM 1450 N N . ALA A 1 187 ? 32.636 -7.143 0.144 1.00 67.62 187 ALA A N 1
ATOM 1451 C CA . ALA A 1 187 ? 33.194 -7.303 1.486 1.00 67.62 187 ALA A CA 1
ATOM 1452 C C . ALA A 1 187 ? 32.337 -8.164 2.432 1.00 67.62 187 ALA A C 1
ATOM 1454 O O . ALA A 1 187 ? 32.866 -8.690 3.408 1.00 67.62 187 ALA A O 1
ATOM 1455 N N . VAL A 1 188 ? 31.036 -8.316 2.171 1.00 71.38 188 VAL A N 1
ATOM 1456 C CA . VAL A 1 188 ? 30.132 -9.140 2.989 1.00 71.38 188 VAL A CA 1
ATOM 1457 C C . VAL A 1 188 ? 29.655 -10.300 2.126 1.00 71.38 188 VAL A C 1
ATOM 1459 O O . VAL A 1 188 ? 29.466 -10.127 0.922 1.00 71.38 188 VAL A O 1
ATOM 1462 N N . SER A 1 189 ? 29.464 -11.493 2.705 1.00 75.56 189 SER A N 1
ATOM 1463 C CA . SER A 1 189 ? 28.769 -12.548 1.961 1.00 75.56 189 SER A CA 1
ATOM 1464 C C . SER A 1 189 ? 27.436 -11.972 1.481 1.00 75.56 189 SER A C 1
ATOM 1466 O O . SER A 1 189 ? 26.728 -11.321 2.254 1.00 75.56 189 SER A O 1
ATOM 1468 N N . SER A 1 190 ? 27.113 -12.155 0.201 1.00 76.50 190 SER A N 1
ATOM 1469 C CA . SER A 1 190 ? 25.928 -11.539 -0.414 1.00 76.50 190 SER A CA 1
ATOM 1470 C C . SER A 1 190 ? 24.651 -11.825 0.385 1.00 76.50 190 SER A C 1
ATOM 1472 O O . SER A 1 190 ? 23.773 -10.978 0.482 1.00 76.50 190 SER A O 1
ATOM 1474 N N . TRP A 1 191 ? 24.595 -12.976 1.057 1.00 86.44 191 TRP A N 1
ATOM 1475 C CA . TRP A 1 191 ? 23.530 -13.353 1.982 1.00 86.44 191 TRP A CA 1
ATOM 1476 C C . TRP A 1 191 ? 23.539 -12.553 3.292 1.00 86.44 191 TRP A C 1
ATOM 1478 O O . TRP A 1 191 ? 22.496 -12.062 3.718 1.00 86.44 191 TRP A O 1
ATOM 1488 N N . GLY A 1 192 ? 24.698 -12.390 3.938 1.00 90.19 192 GLY A N 1
ATOM 1489 C CA . GLY A 1 192 ? 24.803 -11.680 5.215 1.00 90.19 192 GLY A CA 1
ATOM 1490 C C . GLY A 1 192 ? 24.402 -10.207 5.112 1.00 90.19 192 GLY A C 1
ATOM 1491 O O . GLY A 1 192 ? 23.707 -9.700 5.990 1.00 90.19 192 GLY A O 1
ATOM 1492 N N . GLY A 1 193 ? 24.782 -9.536 4.019 1.00 90.06 193 GLY A N 1
ATOM 1493 C CA . GLY A 1 193 ? 24.428 -8.133 3.782 1.00 90.06 193 GLY A CA 1
ATOM 1494 C C . GLY A 1 193 ? 22.919 -7.922 3.637 1.00 90.06 193 GLY A C 1
ATOM 1495 O O . GLY A 1 193 ? 22.361 -7.013 4.246 1.00 90.06 193 GLY A O 1
ATOM 1496 N N . VAL A 1 194 ? 22.251 -8.813 2.901 1.00 91.19 194 VAL A N 1
ATOM 1497 C CA . VAL A 1 194 ? 20.805 -8.754 2.638 1.00 91.19 194 VAL A CA 1
ATOM 1498 C C . VAL A 1 194 ? 19.980 -8.874 3.922 1.00 91.19 194 VAL A C 1
ATOM 1500 O O . VAL A 1 194 ? 19.034 -8.115 4.110 1.00 91.19 194 VAL A O 1
ATOM 1503 N N . TRP A 1 195 ? 20.358 -9.774 4.833 1.00 95.25 195 TRP A N 1
ATOM 1504 C CA . TRP A 1 195 ? 19.647 -9.985 6.102 1.00 95.25 195 TRP A CA 1
ATOM 1505 C C . TRP A 1 195 ? 20.003 -8.969 7.196 1.00 95.25 195 TRP A C 1
ATOM 1507 O O . TRP A 1 195 ? 19.212 -8.754 8.116 1.00 95.25 195 TRP A O 1
ATOM 1517 N N . LEU A 1 196 ? 21.158 -8.304 7.098 1.00 95.44 196 LEU A N 1
ATOM 1518 C CA . LEU A 1 196 ? 21.554 -7.259 8.044 1.00 95.44 196 LEU A CA 1
ATOM 1519 C C . LEU A 1 196 ? 20.698 -5.991 7.901 1.00 95.44 196 LEU A C 1
ATOM 1521 O O . LEU A 1 196 ? 20.439 -5.307 8.891 1.00 95.44 196 LEU A O 1
ATOM 1525 N N . VAL A 1 197 ? 20.235 -5.677 6.690 1.00 95.44 197 VAL A N 1
ATOM 1526 C CA . VAL A 1 197 ? 19.479 -4.447 6.420 1.00 95.44 197 VAL A CA 1
ATOM 1527 C C . VAL A 1 197 ? 18.107 -4.401 7.115 1.00 95.44 197 VAL A C 1
ATOM 1529 O O . VAL A 1 197 ? 17.837 -3.391 7.765 1.00 95.44 197 VAL A O 1
ATOM 1532 N N . PRO A 1 198 ? 17.265 -5.454 7.102 1.00 96.75 198 PRO A N 1
ATOM 1533 C CA . PRO A 1 198 ? 16.046 -5.484 7.913 1.00 96.75 198 PRO A CA 1
ATOM 1534 C C . PRO A 1 198 ? 16.302 -5.293 9.418 1.00 96.75 198 PRO A C 1
ATOM 1536 O O . PRO A 1 198 ? 15.524 -4.622 10.095 1.00 96.75 198 PRO A O 1
ATOM 1539 N N . LEU A 1 199 ? 17.409 -5.836 9.949 1.00 96.50 199 LEU A N 1
ATOM 1540 C CA . LEU A 1 199 ? 17.797 -5.651 11.356 1.00 96.50 199 LEU A CA 1
ATOM 1541 C C . LEU A 1 199 ? 18.197 -4.201 11.647 1.00 96.50 199 LEU A C 1
ATOM 1543 O O . LEU A 1 199 ? 17.827 -3.651 12.686 1.00 96.50 199 LEU A O 1
ATOM 1547 N N . LEU A 1 200 ? 18.921 -3.570 10.720 1.00 96.38 200 LEU A N 1
ATOM 1548 C CA . LEU A 1 200 ? 19.261 -2.153 10.803 1.00 96.38 200 LEU A CA 1
ATOM 1549 C C . LEU A 1 200 ? 18.000 -1.282 10.756 1.00 96.38 200 LEU A C 1
ATOM 1551 O O . LEU A 1 200 ? 17.843 -0.401 11.599 1.00 96.38 200 LEU A O 1
ATOM 1555 N N . ALA A 1 201 ? 17.086 -1.560 9.823 1.00 96.38 201 ALA A N 1
ATOM 1556 C CA . ALA A 1 201 ? 15.811 -0.861 9.707 1.00 96.38 201 ALA A CA 1
ATOM 1557 C C . ALA A 1 201 ? 14.988 -0.984 10.995 1.00 96.38 201 ALA A C 1
ATOM 1559 O O . ALA A 1 201 ? 14.485 0.017 11.502 1.00 96.38 201 ALA A O 1
ATOM 1560 N N . PHE A 1 202 ? 14.928 -2.181 11.588 1.00 96.88 202 PHE A N 1
ATOM 1561 C CA . PHE A 1 202 ? 14.306 -2.387 12.893 1.00 96.88 202 PHE A CA 1
ATOM 1562 C C . PHE A 1 202 ? 14.959 -1.520 13.975 1.00 96.88 202 PHE A C 1
ATOM 1564 O O . PHE A 1 202 ? 14.261 -0.789 14.672 1.00 96.88 202 PHE A O 1
ATOM 1571 N N . GLY A 1 203 ? 16.291 -1.536 14.082 1.00 96.25 203 GLY A N 1
ATOM 1572 C CA . GLY A 1 203 ? 17.026 -0.706 15.039 1.00 96.25 203 GLY A CA 1
ATOM 1573 C C . GLY A 1 203 ? 16.718 0.787 14.895 1.00 96.25 203 GLY A C 1
ATOM 1574 O O . GLY A 1 203 ? 16.437 1.454 15.892 1.00 96.25 203 GLY A O 1
ATOM 1575 N N . VAL A 1 204 ? 16.694 1.299 13.660 1.00 95.00 204 VAL A N 1
ATOM 1576 C CA . VAL A 1 204 ? 16.329 2.695 13.371 1.00 95.00 204 VAL A CA 1
ATOM 1577 C C . VAL A 1 204 ? 14.885 2.977 13.778 1.00 95.00 204 VAL A C 1
ATOM 1579 O O . VAL A 1 204 ? 14.651 3.950 14.488 1.00 95.00 204 VAL A O 1
ATOM 1582 N N . MET A 1 205 ? 13.929 2.110 13.441 1.00 93.50 205 MET A N 1
ATOM 1583 C CA . MET A 1 205 ? 12.524 2.279 13.836 1.00 93.50 205 MET A CA 1
ATOM 1584 C C . MET A 1 205 ? 12.333 2.285 15.357 1.00 93.50 205 MET A C 1
ATOM 1586 O O . MET A 1 205 ? 11.571 3.100 15.877 1.00 93.50 205 MET A O 1
ATOM 1590 N N . VAL A 1 206 ? 13.073 1.452 16.099 1.00 93.88 206 VAL A N 1
ATOM 1591 C CA . VAL A 1 206 ? 13.079 1.491 17.571 1.00 93.88 206 VAL A CA 1
ATOM 1592 C C . VAL A 1 206 ? 13.625 2.823 18.083 1.00 93.88 206 VAL A C 1
ATOM 1594 O O . VAL A 1 206 ? 13.054 3.395 19.014 1.00 93.88 206 VAL A O 1
ATOM 1597 N N . ILE A 1 207 ? 14.713 3.334 17.500 1.00 93.94 207 ILE A N 1
ATOM 1598 C CA . ILE A 1 207 ? 15.288 4.631 17.881 1.00 93.94 207 ILE A CA 1
ATOM 1599 C C . ILE A 1 207 ? 14.283 5.754 17.614 1.00 93.94 207 ILE A C 1
ATOM 1601 O O . ILE A 1 207 ? 14.029 6.547 18.518 1.00 93.94 207 ILE A O 1
ATOM 1605 N N . LEU A 1 208 ? 13.666 5.788 16.430 1.00 90.88 208 LEU A N 1
ATOM 1606 C CA . LEU A 1 208 ? 12.653 6.782 16.073 1.00 90.88 208 LEU A CA 1
ATOM 1607 C C . LEU A 1 208 ? 11.470 6.732 17.048 1.00 90.88 208 LEU A C 1
ATOM 1609 O O . LEU A 1 208 ? 11.132 7.753 17.641 1.00 90.88 208 LEU A O 1
ATOM 1613 N N . TYR A 1 209 ? 10.927 5.549 17.334 1.00 90.75 209 TYR A N 1
ATOM 1614 C CA . TYR A 1 209 ? 9.873 5.375 18.338 1.00 90.75 209 TYR A CA 1
ATOM 1615 C C . TYR A 1 209 ? 10.287 5.896 19.727 1.00 90.75 209 TYR A C 1
ATOM 1617 O O . TYR A 1 209 ? 9.538 6.605 20.404 1.00 90.75 209 TYR A O 1
ATOM 1625 N N . ARG A 1 210 ? 11.513 5.588 20.172 1.00 92.19 210 ARG A N 1
ATOM 1626 C CA . ARG A 1 210 ? 12.046 6.057 21.463 1.00 92.19 210 ARG A CA 1
ATOM 1627 C C . ARG A 1 210 ? 12.227 7.570 21.494 1.00 92.19 210 ARG A C 1
ATOM 1629 O O . ARG A 1 210 ? 11.944 8.174 22.528 1.00 92.19 210 ARG A O 1
ATOM 1636 N N . MET A 1 211 ? 12.677 8.175 20.396 1.00 89.62 211 MET A N 1
ATOM 1637 C CA . MET A 1 211 ? 12.782 9.628 20.267 1.00 89.62 211 MET A CA 1
ATOM 1638 C C . MET A 1 211 ? 11.409 10.278 20.410 1.00 89.62 211 MET A C 1
ATOM 1640 O O . MET A 1 211 ? 11.273 11.260 21.132 1.00 89.62 211 MET A O 1
ATOM 1644 N N . VAL A 1 212 ? 10.381 9.690 19.808 1.00 86.88 212 VAL A N 1
ATOM 1645 C CA . VAL A 1 212 ? 9.008 10.204 19.859 1.00 86.88 212 VAL A CA 1
ATOM 1646 C C . VAL A 1 212 ? 8.447 10.086 21.262 1.00 86.88 212 VAL A C 1
ATOM 1648 O O . VAL A 1 212 ? 7.957 11.072 21.802 1.00 86.88 212 VAL A O 1
ATOM 1651 N N . LEU A 1 213 ? 8.607 8.930 21.906 1.00 87.19 213 LEU A N 1
ATOM 1652 C CA . LEU A 1 213 ? 8.270 8.768 23.319 1.00 87.19 213 LEU A CA 1
ATOM 1653 C C . LEU A 1 213 ? 8.979 9.793 24.205 1.00 87.19 213 LEU A C 1
ATOM 1655 O O . LEU A 1 213 ? 8.384 10.314 25.145 1.00 87.19 213 LEU A O 1
ATOM 1659 N N . HIS A 1 214 ? 10.258 10.059 23.944 1.00 88.75 214 HIS A N 1
ATOM 1660 C CA . HIS A 1 214 ? 11.027 11.019 24.723 1.00 88.75 214 HIS A CA 1
ATOM 1661 C C . HIS A 1 214 ? 10.522 12.452 24.518 1.00 88.75 214 HIS A C 1
ATOM 1663 O O . HIS A 1 214 ? 10.354 13.178 25.496 1.00 88.75 214 HIS A O 1
ATOM 1669 N N . LEU A 1 215 ? 10.226 12.834 23.272 1.00 85.25 215 LEU A N 1
ATOM 1670 C CA . LEU A 1 215 ? 9.621 14.124 22.948 1.00 85.25 215 LEU A CA 1
ATOM 1671 C C . LEU A 1 215 ? 8.259 14.266 23.630 1.00 85.25 215 LEU A C 1
ATOM 1673 O O . LEU A 1 215 ? 8.051 15.241 24.343 1.00 85.25 215 LEU A O 1
ATOM 1677 N N . LEU A 1 216 ? 7.382 13.268 23.512 1.00 81.38 216 LEU A N 1
ATOM 1678 C CA . LEU A 1 216 ? 6.057 13.263 24.140 1.00 81.38 216 LEU A CA 1
ATOM 1679 C C . LEU A 1 216 ? 6.137 13.392 25.667 1.00 81.38 216 LEU A C 1
ATOM 1681 O O . LEU A 1 216 ? 5.448 14.226 26.246 1.00 81.38 216 LEU A O 1
ATOM 1685 N N . ARG A 1 217 ? 7.032 12.640 26.323 1.00 85.12 217 ARG A N 1
ATOM 1686 C CA . ARG A 1 217 ? 7.244 12.727 27.781 1.00 85.12 217 ARG A CA 1
ATOM 1687 C C . ARG A 1 217 ? 7.754 14.088 28.232 1.00 85.12 217 ARG A C 1
ATOM 1689 O O . ARG A 1 217 ? 7.476 14.500 29.351 1.00 85.12 217 ARG A O 1
ATOM 1696 N N . ARG A 1 218 ? 8.516 14.790 27.393 1.00 86.06 218 ARG A N 1
ATOM 1697 C CA . ARG A 1 218 ? 9.006 16.131 27.730 1.00 86.06 218 ARG A CA 1
ATOM 1698 C C . ARG A 1 218 ? 7.877 17.158 27.783 1.00 86.06 218 ARG A C 1
ATOM 1700 O O . ARG A 1 218 ? 8.014 18.162 28.474 1.00 86.06 218 ARG A O 1
ATOM 1707 N N . PHE A 1 219 ? 6.782 16.902 27.074 1.00 78.44 219 PHE A N 1
ATOM 1708 C CA . PHE A 1 219 ? 5.612 17.765 27.065 1.00 78.44 219 PHE A CA 1
ATOM 1709 C C . PHE A 1 219 ? 4.537 17.346 28.076 1.00 78.44 219 PHE A C 1
ATOM 1711 O O . PHE A 1 219 ? 3.478 17.956 28.015 1.00 78.44 219 PHE A O 1
ATOM 1718 N N . ASP A 1 220 ? 4.789 16.370 28.970 1.00 73.12 220 ASP A N 1
ATOM 1719 C CA . ASP A 1 220 ? 3.840 15.743 29.920 1.00 73.12 220 ASP A CA 1
ATOM 1720 C C . ASP A 1 220 ? 3.247 16.721 30.956 1.00 73.12 220 ASP A C 1
ATOM 1722 O O . ASP A 1 220 ? 3.538 16.713 32.151 1.00 73.12 220 ASP A O 1
ATOM 1726 N N . ASN A 1 221 ? 2.406 17.613 30.452 1.00 81.00 221 ASN A N 1
ATOM 1727 C CA . ASN A 1 221 ? 1.580 18.549 31.190 1.00 81.00 221 ASN A CA 1
ATOM 1728 C C . ASN A 1 221 ? 0.223 17.874 31.473 1.00 81.00 221 ASN A C 1
ATOM 1730 O O . ASN A 1 221 ? -0.166 16.959 30.746 1.00 81.00 221 ASN A O 1
ATOM 1734 N N . GLU A 1 222 ? -0.555 18.359 32.453 1.00 81.94 222 GLU A N 1
ATOM 1735 C CA . GLU A 1 222 ? -1.918 17.853 32.762 1.00 81.94 222 GLU A CA 1
ATOM 1736 C C . GLU A 1 222 ? -2.799 17.660 31.510 1.00 81.94 222 GLU A C 1
ATOM 1738 O O . GLU A 1 222 ? -3.587 16.721 31.429 1.00 81.94 222 GLU A O 1
ATOM 1743 N N . TRP A 1 223 ? -2.580 18.486 30.487 1.00 70.75 223 TRP A N 1
ATOM 1744 C CA . TRP A 1 223 ? -3.204 18.387 29.172 1.00 70.75 223 TRP A CA 1
ATOM 1745 C C . TRP A 1 223 ? -3.044 17.014 28.479 1.00 70.75 223 TRP A C 1
ATOM 1747 O O . TRP A 1 223 ? -3.999 16.487 27.906 1.00 70.75 223 TRP A O 1
ATOM 1757 N N . TRP A 1 224 ? -1.875 16.369 28.559 1.00 73.88 224 TRP A N 1
ATOM 1758 C CA . TRP A 1 224 ? -1.661 15.059 27.924 1.00 73.88 224 TRP A CA 1
ATOM 1759 C C . TRP A 1 224 ? -2.407 13.927 28.616 1.00 73.88 224 TRP A C 1
ATOM 1761 O O . TRP A 1 224 ? -2.705 12.913 27.978 1.00 73.88 224 TRP A O 1
ATOM 1771 N N . LYS A 1 225 ? -2.774 14.090 29.893 1.00 77.19 225 LYS A N 1
ATOM 1772 C CA . LYS A 1 225 ? -3.575 13.083 30.597 1.00 77.19 225 LYS A CA 1
ATOM 1773 C C . LYS A 1 225 ? -4.961 12.937 29.977 1.00 77.19 225 LYS A C 1
ATOM 1775 O O . LYS A 1 225 ? -5.455 11.808 29.937 1.00 77.19 225 LYS A O 1
ATOM 1780 N N . GLU A 1 226 ? -5.532 14.034 29.473 1.00 74.81 226 GLU A N 1
ATOM 1781 C CA . GLU A 1 226 ? -6.811 14.071 28.750 1.00 74.81 226 GLU A CA 1
ATOM 1782 C C . GLU A 1 226 ? -6.679 13.492 27.331 1.00 74.81 226 GLU A C 1
ATOM 1784 O O . GLU A 1 226 ? -7.580 12.824 26.830 1.00 74.81 226 GLU A O 1
ATOM 1789 N N . LYS A 1 227 ? -5.511 13.653 26.698 1.00 76.56 227 LYS A N 1
ATOM 1790 C CA . LYS A 1 227 ? -5.250 13.217 25.313 1.00 76.56 227 LYS A CA 1
ATOM 1791 C C . LYS A 1 227 ? -4.516 11.876 25.205 1.00 76.56 227 LYS A C 1
ATOM 1793 O O . LYS A 1 227 ? -3.985 11.545 24.143 1.00 76.56 227 LYS A O 1
ATOM 1798 N N . ARG A 1 228 ? -4.525 11.055 26.262 1.00 81.75 228 ARG A N 1
ATOM 1799 C CA . ARG A 1 228 ? -3.866 9.733 26.282 1.00 81.75 228 ARG A CA 1
ATOM 1800 C C . ARG A 1 228 ? -4.259 8.832 25.110 1.00 81.75 228 ARG A C 1
ATOM 1802 O O . ARG A 1 228 ? -3.404 8.123 24.590 1.00 81.75 228 ARG A O 1
ATOM 1809 N N . LEU A 1 229 ? -5.516 8.890 24.664 1.00 79.12 229 LEU A N 1
ATOM 1810 C CA . LEU A 1 229 ? -5.992 8.102 23.523 1.00 79.12 229 LEU A CA 1
ATOM 1811 C C . LEU A 1 229 ? -5.294 8.494 22.213 1.00 79.12 229 LEU A C 1
ATOM 1813 O O . LEU A 1 229 ? -4.849 7.626 21.468 1.00 79.12 229 LEU A O 1
ATOM 1817 N N . VAL A 1 230 ? -5.152 9.795 21.964 1.00 79.88 230 VAL A N 1
ATOM 1818 C CA . VAL A 1 230 ? -4.486 10.334 20.771 1.00 79.88 230 VAL A CA 1
ATOM 1819 C C . VAL A 1 230 ? -3.008 9.957 20.775 1.00 79.88 230 VAL A C 1
ATOM 1821 O O . VAL A 1 230 ? -2.480 9.488 19.774 1.00 79.88 230 VAL A O 1
ATOM 1824 N N . MET A 1 231 ? -2.346 10.095 21.925 1.00 81.94 231 MET A N 1
ATOM 1825 C CA . MET A 1 231 ? -0.953 9.680 22.079 1.00 81.94 231 MET A CA 1
ATOM 1826 C C . MET A 1 231 ? -0.784 8.175 21.838 1.00 81.94 231 MET A C 1
ATOM 1828 O O . MET A 1 231 ? 0.167 7.748 21.189 1.00 81.94 231 MET A O 1
ATOM 1832 N N . HIS A 1 232 ? -1.716 7.361 22.335 1.00 86.06 232 HIS A N 1
ATOM 1833 C CA . HIS A 1 232 ? -1.704 5.926 22.090 1.00 86.06 232 HIS A CA 1
ATOM 1834 C C . HIS A 1 232 ? -1.842 5.605 20.599 1.00 86.06 232 HIS A C 1
ATOM 1836 O O . HIS A 1 232 ? -1.067 4.810 20.077 1.00 86.06 232 HIS A O 1
ATOM 1842 N N . GLN A 1 233 ? -2.745 6.285 19.890 1.00 85.19 233 GLN A N 1
ATOM 1843 C CA . GLN A 1 233 ? -2.857 6.166 18.437 1.00 85.19 233 GLN A CA 1
ATOM 1844 C C . GLN A 1 233 ? -1.568 6.603 17.723 1.00 85.19 233 GLN A C 1
ATOM 1846 O O . GLN A 1 233 ? -1.155 5.927 16.786 1.00 85.19 233 GLN A O 1
ATOM 1851 N N . ALA A 1 234 ? -0.902 7.676 18.174 1.00 85.81 234 ALA A N 1
ATOM 1852 C CA . ALA A 1 234 ? 0.415 8.121 17.683 1.00 85.81 234 ALA A CA 1
ATOM 1853 C C . ALA A 1 234 ? 1.480 7.046 17.754 1.00 85.81 234 ALA A C 1
ATOM 1855 O O . ALA A 1 234 ? 2.162 6.770 16.766 1.00 85.81 234 ALA A O 1
ATOM 1856 N N . MET A 1 235 ? 1.569 6.399 18.906 1.00 89.12 235 MET A N 1
ATOM 1857 C CA . MET A 1 235 ? 2.494 5.296 19.104 1.00 89.12 235 MET A CA 1
ATOM 1858 C C . MET A 1 235 ? 2.153 4.107 18.203 1.00 89.12 235 MET A C 1
ATOM 1860 O O . MET A 1 235 ? 3.056 3.547 17.587 1.00 89.12 235 MET A O 1
ATOM 1864 N N . LEU A 1 236 ? 0.870 3.751 18.080 1.00 90.31 236 LEU A N 1
ATOM 1865 C CA . LEU A 1 236 ? 0.435 2.640 17.229 1.00 90.31 236 LEU A CA 1
ATOM 1866 C C . LEU A 1 236 ? 0.765 2.879 15.751 1.00 90.31 236 LEU A C 1
ATOM 1868 O O . LEU A 1 236 ? 1.354 2.004 15.134 1.00 90.31 236 LEU A O 1
ATOM 1872 N N . MET A 1 237 ? 0.515 4.076 15.213 1.00 90.81 237 MET A N 1
ATOM 1873 C CA . MET A 1 237 ? 0.821 4.366 13.803 1.00 90.81 237 MET A CA 1
ATOM 1874 C C . MET A 1 237 ? 2.327 4.307 13.496 1.00 90.81 237 MET A C 1
ATOM 1876 O O . MET A 1 237 ? 2.730 3.943 12.397 1.00 90.81 237 MET A O 1
ATOM 1880 N N . GLN A 1 238 ? 3.197 4.621 14.461 1.00 91.69 238 GLN A N 1
ATOM 1881 C CA . GLN A 1 238 ? 4.643 4.427 14.283 1.00 91.69 238 GLN A CA 1
ATOM 1882 C C . GLN A 1 238 ? 5.059 2.968 14.311 1.00 91.69 238 GLN A C 1
ATOM 1884 O O . GLN A 1 238 ? 5.960 2.563 13.578 1.00 91.69 238 GLN A O 1
ATOM 1889 N N . ILE A 1 239 ? 4.419 2.190 15.180 1.00 94.25 239 ILE A N 1
ATOM 1890 C CA . ILE A 1 239 ? 4.609 0.747 15.225 1.00 94.25 239 ILE A CA 1
ATOM 1891 C C . ILE A 1 239 ? 4.157 0.137 13.892 1.00 94.25 239 ILE A C 1
ATOM 1893 O O . ILE A 1 239 ? 4.897 -0.672 13.336 1.00 94.25 239 ILE A O 1
ATOM 1897 N N . ASP A 1 240 ? 3.029 0.593 13.341 1.00 93.38 240 ASP A N 1
ATOM 1898 C CA . ASP A 1 240 ? 2.532 0.229 12.010 1.00 93.38 240 ASP A CA 1
ATOM 1899 C C . ASP A 1 240 ? 3.546 0.582 10.921 1.00 93.38 240 ASP A C 1
ATOM 1901 O O . ASP A 1 240 ? 3.959 -0.297 10.167 1.00 93.38 240 ASP A O 1
ATOM 1905 N N . ALA A 1 241 ? 4.060 1.814 10.898 1.00 94.50 241 ALA A N 1
ATOM 1906 C CA . ALA A 1 241 ? 5.086 2.219 9.938 1.00 94.50 241 ALA A CA 1
ATOM 1907 C C . ALA A 1 241 ? 6.345 1.336 10.002 1.00 94.50 241 ALA A C 1
ATOM 1909 O O . ALA A 1 241 ? 6.868 0.893 8.972 1.00 94.50 241 ALA A O 1
ATOM 1910 N N . GLY A 1 242 ? 6.817 1.037 11.215 1.00 96.00 242 GLY A N 1
ATOM 1911 C CA . GLY A 1 242 ? 7.958 0.157 11.428 1.00 96.00 242 GLY A CA 1
ATOM 1912 C C . GLY A 1 242 ? 7.679 -1.286 11.002 1.00 96.00 242 GLY A C 1
ATOM 1913 O O . GLY A 1 242 ? 8.523 -1.900 10.351 1.00 96.00 242 GLY A O 1
ATOM 1914 N N . GLY A 1 243 ? 6.499 -1.823 11.323 1.00 96.25 243 GLY A N 1
ATOM 1915 C CA . GLY A 1 243 ? 6.087 -3.175 10.950 1.00 96.25 243 GLY A CA 1
ATOM 1916 C C . GLY A 1 243 ? 5.914 -3.348 9.441 1.00 96.25 243 GLY A C 1
ATOM 1917 O O . GLY A 1 243 ? 6.387 -4.342 8.889 1.00 96.25 243 GLY A O 1
ATOM 1918 N N . ILE A 1 244 ? 5.336 -2.354 8.760 1.00 96.00 244 ILE A N 1
ATOM 1919 C CA . ILE A 1 244 ? 5.214 -2.314 7.296 1.00 96.00 244 ILE A CA 1
ATOM 1920 C C . ILE A 1 244 ? 6.604 -2.315 6.652 1.00 96.00 244 ILE A C 1
ATOM 1922 O O . ILE A 1 244 ? 6.868 -3.145 5.779 1.00 96.00 244 ILE A O 1
ATOM 1926 N N . SER A 1 245 ? 7.505 -1.443 7.119 1.00 96.81 245 SER A N 1
ATOM 1927 C CA . SER A 1 245 ? 8.852 -1.283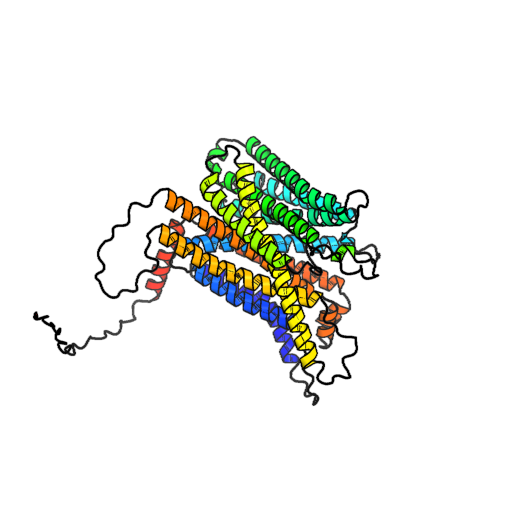 6.551 1.00 96.81 245 SER A CA 1
ATOM 1928 C C . SER A 1 245 ? 9.731 -2.509 6.767 1.00 96.81 245 SER A C 1
ATOM 1930 O O . SER A 1 245 ? 10.286 -3.070 5.825 1.00 96.81 245 SER A O 1
ATOM 1932 N N . VAL A 1 246 ? 9.858 -2.953 8.020 1.00 97.62 246 VAL A N 1
ATOM 1933 C CA . VAL A 1 246 ? 10.688 -4.109 8.375 1.00 97.62 246 VAL A CA 1
ATOM 1934 C C . VAL A 1 246 ? 10.097 -5.378 7.771 1.00 97.62 246 VAL A C 1
ATOM 1936 O O . VAL A 1 246 ? 10.840 -6.206 7.247 1.00 97.62 246 VAL A O 1
ATOM 1939 N N . GLY A 1 247 ? 8.768 -5.512 7.776 1.00 97.19 247 GLY A N 1
ATOM 1940 C CA . GLY A 1 247 ? 8.087 -6.649 7.174 1.00 97.19 247 GLY A CA 1
ATOM 1941 C C . GLY A 1 247 ? 8.365 -6.770 5.678 1.00 97.19 247 GLY A C 1
ATOM 1942 O O . GLY A 1 247 ? 8.692 -7.863 5.217 1.00 97.19 247 GLY A O 1
ATOM 1943 N N . PHE A 1 248 ? 8.327 -5.654 4.941 1.00 96.56 248 PHE A N 1
ATOM 1944 C CA . PHE A 1 248 ? 8.708 -5.623 3.528 1.00 96.56 248 PHE A CA 1
ATOM 1945 C C . PHE A 1 248 ? 10.143 -6.111 3.326 1.00 96.56 248 PHE A C 1
ATOM 1947 O O . PHE A 1 248 ? 10.374 -7.022 2.537 1.00 96.56 248 PHE A O 1
ATOM 1954 N N . LEU A 1 249 ? 11.103 -5.543 4.063 1.00 96.56 249 LEU A N 1
ATOM 1955 C CA . LEU A 1 249 ? 12.528 -5.853 3.905 1.00 96.56 249 LEU A CA 1
ATOM 1956 C C . LEU A 1 249 ? 12.845 -7.319 4.241 1.00 96.56 249 LEU A C 1
ATOM 1958 O O . LEU A 1 249 ? 13.679 -7.937 3.580 1.00 96.56 249 LEU A O 1
ATOM 1962 N N . ILE A 1 250 ? 12.158 -7.910 5.226 1.00 97.19 250 ILE A N 1
ATOM 1963 C CA . ILE A 1 250 ? 12.290 -9.342 5.536 1.00 97.19 250 ILE A CA 1
ATOM 1964 C C . ILE A 1 250 ? 11.758 -10.195 4.382 1.00 97.19 250 ILE A C 1
ATOM 1966 O O . ILE A 1 250 ? 12.435 -11.127 3.951 1.00 97.19 250 ILE A O 1
ATOM 1970 N N . VAL A 1 251 ? 10.566 -9.891 3.861 1.00 96.56 251 VAL A N 1
ATOM 1971 C CA . VAL A 1 251 ? 9.999 -10.638 2.725 1.00 96.56 251 VAL A CA 1
ATOM 1972 C C . VAL A 1 251 ? 10.864 -10.464 1.477 1.00 96.56 251 VAL A C 1
ATOM 1974 O O . VAL A 1 251 ? 11.081 -11.423 0.741 1.00 96.56 251 VAL A O 1
ATOM 1977 N N . GLN A 1 252 ? 11.433 -9.280 1.276 1.00 94.44 252 GLN A N 1
ATOM 1978 C CA . GLN A 1 252 ? 12.396 -8.995 0.220 1.00 94.44 252 GLN A CA 1
ATOM 1979 C C . GLN A 1 252 ? 13.663 -9.855 0.355 1.00 94.44 252 GLN A C 1
ATOM 1981 O O . GLN A 1 252 ? 14.105 -10.466 -0.618 1.00 94.44 252 GLN A O 1
ATOM 1986 N N . ALA A 1 253 ? 14.231 -9.945 1.563 1.00 94.81 253 ALA A N 1
ATOM 1987 C CA . ALA A 1 253 ? 15.376 -10.808 1.855 1.00 94.81 253 ALA A CA 1
ATOM 1988 C C . ALA A 1 253 ? 15.046 -12.294 1.639 1.00 94.81 253 ALA A C 1
ATOM 1990 O O . ALA A 1 253 ? 15.848 -13.031 1.066 1.00 94.81 253 ALA A O 1
ATOM 1991 N N . LEU A 1 254 ? 13.841 -12.720 2.025 1.00 95.31 254 LEU A N 1
ATOM 1992 C CA . LEU A 1 254 ? 13.351 -14.075 1.793 1.00 95.31 254 LEU A CA 1
ATOM 1993 C C . LEU A 1 254 ? 13.221 -14.386 0.296 1.00 95.31 254 LEU A C 1
ATOM 1995 O O . LEU A 1 254 ? 13.701 -15.426 -0.144 1.00 95.31 254 LEU A O 1
ATOM 1999 N N . CYS A 1 255 ? 12.621 -13.491 -0.493 1.00 93.50 255 CYS A N 1
ATOM 2000 C CA . CYS A 1 255 ? 12.500 -13.662 -1.943 1.00 93.50 255 CYS A CA 1
ATOM 2001 C C . CYS A 1 255 ? 13.878 -13.762 -2.606 1.00 93.50 255 CYS A C 1
ATOM 2003 O O . CYS A 1 255 ? 14.073 -14.614 -3.472 1.00 93.50 255 CYS A O 1
ATOM 2005 N N . TYR A 1 256 ? 14.847 -12.960 -2.147 1.00 91.00 256 TYR A N 1
ATOM 2006 C CA . TYR A 1 256 ? 16.232 -13.038 -2.608 1.00 91.00 256 TYR A CA 1
ATOM 2007 C C . TYR A 1 256 ? 16.861 -14.415 -2.327 1.00 91.00 256 TYR A C 1
ATOM 2009 O O . TYR A 1 256 ? 17.502 -15.006 -3.191 1.00 91.00 256 TYR A O 1
ATOM 2017 N N . SER A 1 257 ? 16.621 -14.987 -1.145 1.00 92.81 257 SER A N 1
ATOM 2018 C CA . SER A 1 257 ? 17.088 -16.336 -0.792 1.00 92.81 257 SER A CA 1
ATOM 2019 C C . SER A 1 257 ? 16.401 -17.473 -1.571 1.00 92.81 257 SER A C 1
ATOM 2021 O O . SER A 1 257 ? 16.860 -18.617 -1.520 1.00 92.81 257 SER A O 1
ATOM 2023 N N . LEU A 1 258 ? 15.299 -17.189 -2.273 1.00 92.94 258 LEU A N 1
ATOM 2024 C CA . LEU A 1 258 ? 14.500 -18.160 -3.032 1.00 92.94 258 LEU A CA 1
ATOM 2025 C C . LEU A 1 258 ? 14.708 -18.079 -4.553 1.00 92.94 258 LEU A C 1
ATOM 2027 O O . LEU A 1 258 ? 14.023 -18.777 -5.305 1.00 92.94 258 LEU A O 1
ATOM 2031 N N . ILE A 1 259 ? 15.651 -17.258 -5.011 1.00 89.56 259 ILE A N 1
ATOM 2032 C CA . ILE A 1 259 ? 16.073 -17.211 -6.414 1.00 89.56 259 ILE A CA 1
ATOM 2033 C C . ILE A 1 259 ? 16.679 -18.561 -6.816 1.00 89.56 259 ILE A C 1
ATOM 2035 O O . ILE A 1 259 ? 17.328 -19.241 -6.012 1.00 89.56 259 ILE A O 1
ATOM 2039 N N . ASP A 1 260 ? 16.444 -18.962 -8.061 1.00 84.62 260 ASP A N 1
ATOM 2040 C CA . ASP A 1 260 ? 17.099 -20.119 -8.652 1.00 84.62 260 ASP A CA 1
ATOM 2041 C C . ASP A 1 260 ? 18.485 -19.730 -9.194 1.00 84.62 260 ASP A C 1
ATOM 2043 O O . ASP A 1 260 ? 18.602 -18.991 -10.166 1.00 84.62 260 ASP A O 1
ATOM 2047 N N . GLU A 1 261 ? 19.550 -20.204 -8.542 1.00 83.75 261 GLU A N 1
ATOM 2048 C CA . GLU A 1 261 ? 20.933 -19.970 -8.986 1.00 83.75 261 GLU A CA 1
ATOM 2049 C C . GLU A 1 261 ? 21.360 -20.908 -10.130 1.00 83.75 261 GLU A C 1
ATOM 2051 O O . GLU A 1 261 ? 22.480 -20.787 -10.624 1.00 83.75 261 GLU A O 1
ATOM 2056 N N . SER A 1 262 ? 20.515 -21.871 -10.526 1.00 82.56 262 SER A N 1
ATOM 2057 C CA . SER A 1 262 ? 20.873 -22.874 -11.536 1.00 82.56 262 SER A CA 1
ATOM 2058 C C . SER A 1 262 ? 20.787 -22.370 -12.976 1.00 82.56 262 SER A C 1
ATOM 2060 O O . SER A 1 262 ? 21.407 -22.970 -13.857 1.00 82.56 262 SER A O 1
ATOM 2062 N N . GLU A 1 263 ? 20.081 -21.264 -13.229 1.00 75.50 263 GLU A N 1
ATOM 2063 C CA . GLU A 1 263 ? 20.123 -20.627 -14.541 1.00 75.50 263 GLU A CA 1
ATOM 2064 C C . GLU A 1 263 ? 21.501 -19.982 -14.742 1.00 75.50 263 GLU A C 1
ATOM 2066 O O . GLU A 1 263 ? 21.924 -19.164 -13.917 1.00 75.50 263 GLU A O 1
ATOM 2071 N N . PRO A 1 264 ? 22.244 -20.367 -15.801 1.00 68.50 264 PRO A N 1
ATOM 2072 C CA . PRO A 1 264 ? 23.548 -19.790 -16.062 1.00 68.50 264 PRO A CA 1
ATOM 2073 C C . PRO A 1 264 ? 23.366 -18.290 -16.217 1.00 68.50 264 PRO A C 1
ATOM 2075 O O . PRO A 1 264 ? 22.547 -17.861 -17.031 1.00 68.50 264 PRO A O 1
ATOM 2078 N N . ALA A 1 265 ? 24.137 -17.531 -15.434 1.00 65.38 265 ALA A N 1
ATOM 2079 C CA . ALA A 1 265 ? 24.249 -16.091 -15.570 1.00 65.38 265 ALA A CA 1
ATOM 2080 C C . ALA A 1 265 ? 24.368 -15.770 -17.061 1.00 65.38 265 ALA A C 1
ATOM 2082 O O . ALA A 1 265 ? 25.365 -16.117 -17.706 1.00 65.38 265 ALA A O 1
ATOM 2083 N N . SER A 1 266 ? 23.305 -15.202 -17.623 1.00 65.62 266 SER A N 1
ATOM 2084 C CA . SER A 1 266 ? 23.327 -14.674 -18.971 1.00 65.62 266 SER A CA 1
ATOM 2085 C C . SER A 1 266 ? 24.530 -13.739 -19.048 1.00 65.62 266 SER A C 1
ATOM 2087 O O . SER A 1 266 ? 24.810 -12.991 -18.114 1.00 65.62 266 SER A O 1
ATOM 2089 N N . SER A 1 267 ? 25.311 -13.831 -20.121 1.00 64.50 267 SER A N 1
ATOM 2090 C CA . SER A 1 267 ? 26.613 -13.158 -20.239 1.00 64.50 267 SER A CA 1
ATOM 2091 C C . SER A 1 267 ? 26.556 -11.623 -20.165 1.00 64.50 267 SER A C 1
ATOM 2093 O O . SER A 1 267 ? 27.600 -10.974 -20.229 1.00 64.50 267 SER A O 1
ATOM 2095 N N . ASP A 1 268 ? 25.368 -11.037 -20.021 1.00 67.38 268 ASP A N 1
ATOM 2096 C CA . ASP A 1 268 ? 25.165 -9.608 -19.851 1.00 67.38 268 ASP A CA 1
ATOM 2097 C C . ASP A 1 268 ? 25.398 -9.189 -18.395 1.00 67.38 268 ASP A C 1
ATOM 2099 O O . ASP A 1 268 ? 24.642 -9.498 -17.479 1.00 67.38 268 ASP A O 1
ATOM 2103 N N . ALA A 1 269 ? 26.456 -8.407 -18.185 1.00 52.31 269 ALA A N 1
ATOM 2104 C CA . ALA A 1 269 ? 26.918 -7.913 -16.887 1.00 52.31 269 ALA A CA 1
ATOM 2105 C C . ALA A 1 269 ? 25.930 -6.988 -16.123 1.00 52.31 269 ALA A C 1
ATOM 2107 O O . ALA A 1 269 ? 26.300 -6.434 -15.087 1.00 52.31 269 ALA A O 1
ATOM 2108 N N . SER A 1 270 ? 24.689 -6.821 -16.594 1.00 57.59 270 SER A N 1
ATOM 2109 C CA . SER A 1 270 ? 23.594 -6.096 -15.926 1.00 57.59 270 SER A CA 1
ATOM 2110 C C . SER A 1 270 ? 22.764 -6.970 -14.963 1.00 57.59 270 SER A C 1
ATOM 2112 O O . SER A 1 270 ? 21.771 -6.519 -14.398 1.00 57.59 270 SER A O 1
ATOM 2114 N N . GLU A 1 271 ? 23.187 -8.211 -14.703 1.00 55.59 271 GLU A N 1
ATOM 2115 C CA . GLU A 1 271 ? 22.444 -9.192 -13.899 1.00 55.59 271 GLU A CA 1
ATOM 2116 C C . GLU A 1 271 ? 22.152 -8.919 -12.407 1.00 55.59 271 GLU A C 1
ATOM 2118 O O . GLU A 1 271 ? 21.152 -9.470 -11.934 1.00 55.59 271 GLU A O 1
ATOM 2123 N N . PRO A 1 272 ? 22.925 -8.151 -11.607 1.00 56.22 272 PRO A N 1
ATOM 2124 C CA . PRO A 1 272 ? 22.641 -8.072 -10.170 1.00 56.22 272 PRO A CA 1
ATOM 2125 C C . PRO A 1 272 ? 21.281 -7.425 -9.859 1.00 56.22 272 PRO A C 1
ATOM 2127 O O . PRO A 1 272 ? 20.663 -7.776 -8.854 1.00 56.22 272 PRO A O 1
ATOM 2130 N N . GLU A 1 273 ? 20.770 -6.560 -10.741 1.00 58.12 273 GLU A N 1
ATOM 2131 C CA . GLU A 1 273 ? 19.433 -5.962 -10.615 1.00 58.12 273 GLU A CA 1
ATOM 2132 C C . GLU A 1 273 ? 18.304 -6.977 -10.849 1.00 58.12 273 GLU A C 1
ATOM 2134 O O . GLU A 1 273 ? 17.238 -6.847 -10.258 1.00 58.12 273 GLU A O 1
ATOM 2139 N N . ARG A 1 274 ? 18.544 -8.053 -11.614 1.00 61.16 274 ARG A N 1
ATOM 2140 C CA . ARG A 1 274 ? 17.534 -9.098 -11.879 1.00 61.16 274 ARG A CA 1
ATOM 2141 C C . ARG A 1 274 ? 17.277 -10.022 -10.691 1.00 61.16 274 ARG A C 1
ATOM 2143 O O . ARG A 1 274 ? 16.323 -10.797 -10.719 1.00 61.16 274 ARG A O 1
ATOM 2150 N N . ARG A 1 275 ? 18.142 -9.987 -9.671 1.00 56.94 275 ARG A N 1
ATOM 2151 C CA . ARG A 1 275 ? 18.022 -10.846 -8.485 1.00 56.94 275 ARG A CA 1
ATOM 2152 C C . ARG A 1 275 ? 17.045 -10.286 -7.461 1.00 56.94 275 ARG A C 1
ATOM 2154 O O . ARG A 1 275 ? 16.404 -11.043 -6.744 1.00 56.94 275 ARG A O 1
ATOM 2161 N N . PHE A 1 276 ? 16.910 -8.971 -7.363 1.00 64.62 276 PHE A N 1
ATOM 2162 C CA . PHE A 1 276 ? 15.942 -8.405 -6.439 1.00 64.62 276 PHE A CA 1
ATOM 2163 C C . PHE A 1 276 ? 14.597 -8.287 -7.122 1.00 64.62 276 PHE A C 1
ATOM 2165 O O . PHE A 1 276 ? 14.480 -7.641 -8.157 1.00 64.62 276 PHE A O 1
ATOM 2172 N N . MET A 1 277 ? 13.565 -8.846 -6.491 1.00 72.44 277 MET A N 1
ATOM 2173 C CA . MET A 1 277 ? 12.216 -8.478 -6.877 1.00 72.44 277 MET A CA 1
ATOM 2174 C C . MET A 1 277 ? 12.092 -6.972 -6.656 1.00 72.44 277 MET A C 1
ATOM 2176 O O . MET A 1 277 ? 12.307 -6.501 -5.542 1.00 72.44 277 MET A O 1
ATOM 2180 N N . PRO A 1 278 ? 11.819 -6.185 -7.685 1.00 66.44 278 PRO A N 1
ATOM 2181 C CA . PRO A 1 278 ? 11.974 -4.747 -7.600 1.00 66.44 278 PRO A CA 1
ATOM 2182 C C . PRO A 1 278 ? 11.147 -4.136 -6.470 1.00 66.44 278 PRO A C 1
ATOM 2184 O O . PRO A 1 278 ? 10.042 -4.596 -6.141 1.00 66.44 278 PRO A O 1
ATOM 2187 N N . ILE A 1 279 ? 11.716 -3.108 -5.848 1.00 65.31 279 ILE A N 1
ATOM 2188 C CA . ILE A 1 279 ? 11.005 -2.288 -4.864 1.00 65.31 279 ILE A CA 1
ATOM 2189 C C . ILE A 1 279 ? 9.965 -1.446 -5.590 1.00 65.31 279 ILE A C 1
ATOM 2191 O O . ILE A 1 279 ? 8.839 -1.367 -5.114 1.00 65.31 279 ILE A O 1
ATOM 2195 N N . THR A 1 280 ? 10.339 -0.899 -6.745 1.00 58.50 280 THR A N 1
ATOM 2196 C CA . THR A 1 280 ? 9.511 -0.077 -7.629 1.00 58.50 280 THR A CA 1
ATOM 2197 C C . THR A 1 280 ? 9.205 -0.830 -8.929 1.00 58.50 280 THR A C 1
ATOM 2199 O O . THR A 1 280 ? 8.116 -1.384 -9.079 1.00 58.50 280 THR A O 1
ATOM 2202 N N . HIS A 1 281 ? 10.212 -1.016 -9.794 1.00 61.03 281 HIS A N 1
ATOM 2203 C CA . HIS A 1 281 ? 10.051 -1.544 -11.161 1.00 61.03 281 HIS A CA 1
ATOM 2204 C C . HIS A 1 281 ? 11.032 -2.658 -11.518 1.00 61.03 281 HIS A C 1
ATOM 2206 O O . HIS A 1 281 ? 12.218 -2.562 -11.207 1.00 61.03 281 HIS A O 1
ATOM 2212 N N . GLY A 1 282 ? 10.562 -3.703 -12.207 1.00 63.00 282 GLY A N 1
ATOM 2213 C CA . GLY A 1 282 ? 11.438 -4.778 -12.679 1.00 63.00 282 GLY A CA 1
ATOM 2214 C C . GLY A 1 282 ? 10.807 -6.165 -12.790 1.00 63.00 282 GLY A C 1
ATOM 2215 O O . GLY A 1 282 ? 9.654 -6.423 -12.446 1.00 63.00 282 GLY A O 1
ATOM 2216 N N . TYR A 1 283 ? 11.614 -7.085 -13.296 1.00 73.88 283 TYR A N 1
ATOM 2217 C CA . TYR A 1 283 ? 11.254 -8.485 -13.454 1.00 73.88 283 TYR A CA 1
ATOM 2218 C C . TYR A 1 283 ? 11.262 -9.193 -12.088 1.00 73.88 283 TYR A C 1
ATOM 2220 O O . TYR A 1 283 ? 12.212 -8.993 -11.334 1.00 73.88 283 TYR A O 1
ATOM 2228 N N . PRO A 1 284 ? 10.268 -10.041 -11.747 1.00 78.69 284 PRO A N 1
ATOM 2229 C CA . PRO A 1 284 ? 10.275 -10.777 -10.486 1.00 78.69 284 PRO A CA 1
ATOM 2230 C C . PRO A 1 284 ? 11.488 -11.704 -10.353 1.00 78.69 284 PRO A C 1
ATOM 2232 O O . PRO A 1 284 ? 11.846 -12.058 -9.244 1.00 78.69 284 PRO A O 1
ATOM 2235 N N . GLY A 1 285 ? 12.164 -12.053 -11.447 1.00 81.25 285 GLY A N 1
ATOM 2236 C CA . GLY A 1 285 ? 13.272 -13.003 -11.426 1.00 81.25 285 GLY A CA 1
ATOM 2237 C C . GLY A 1 285 ? 12.785 -14.432 -11.642 1.00 81.25 285 GLY A C 1
ATOM 2238 O O . GLY A 1 285 ? 11.586 -14.725 -11.627 1.00 81.25 285 GLY A O 1
ATOM 2239 N N . HIS A 1 286 ? 13.733 -15.338 -11.869 1.00 84.81 286 HIS A N 1
ATOM 2240 C CA . HIS A 1 286 ? 13.459 -16.769 -11.850 1.00 84.81 286 HIS A CA 1
ATOM 2241 C C . HIS A 1 286 ? 13.548 -17.249 -10.403 1.00 84.81 286 HIS A C 1
ATOM 2243 O O . HIS A 1 286 ? 14.619 -17.368 -9.807 1.00 84.81 286 HIS A O 1
ATOM 2249 N N . HIS A 1 287 ? 12.380 -17.462 -9.809 1.00 88.06 287 HIS A N 1
ATOM 2250 C CA . HIS A 1 287 ? 12.253 -18.051 -8.486 1.00 88.06 287 HIS A CA 1
ATOM 2251 C C . HIS A 1 287 ? 12.058 -19.557 -8.590 1.00 88.06 287 HIS A C 1
ATOM 2253 O O . HIS A 1 287 ? 11.478 -20.063 -9.553 1.00 88.06 287 HIS A O 1
ATOM 2259 N N . LYS A 1 288 ? 12.460 -20.277 -7.541 1.00 92.00 288 LYS A N 1
ATOM 2260 C CA . LYS A 1 288 ? 12.176 -21.711 -7.429 1.00 92.00 288 LYS A CA 1
ATOM 2261 C C . LYS A 1 288 ? 10.668 -21.958 -7.504 1.00 92.00 288 LYS A C 1
ATOM 2263 O O . LYS A 1 288 ? 9.895 -21.207 -6.907 1.00 92.00 288 LYS A O 1
ATOM 2268 N N . ALA A 1 289 ? 10.251 -23.046 -8.152 1.00 90.88 289 ALA A N 1
ATOM 2269 C CA . ALA A 1 289 ? 8.836 -23.350 -8.407 1.00 90.88 289 ALA A CA 1
ATOM 2270 C C . ALA A 1 289 ? 7.949 -23.395 -7.143 1.00 90.88 289 ALA A C 1
ATOM 2272 O O . ALA A 1 289 ? 6.757 -23.125 -7.213 1.00 90.88 289 ALA A O 1
ATOM 2273 N N . TYR A 1 290 ? 8.519 -23.705 -5.974 1.00 94.50 290 TYR A N 1
ATOM 2274 C CA . TYR A 1 290 ? 7.787 -23.765 -4.704 1.00 94.50 290 TYR A CA 1
ATOM 2275 C C . TYR A 1 290 ? 7.694 -22.417 -3.960 1.00 94.50 290 TYR A C 1
ATOM 2277 O O . TYR A 1 290 ? 7.112 -22.363 -2.877 1.00 94.50 290 TYR A O 1
ATOM 2285 N N . THR A 1 291 ? 8.269 -21.336 -4.498 1.00 93.81 291 THR A N 1
ATOM 2286 C CA . THR A 1 291 ? 8.344 -20.019 -3.834 1.00 93.81 291 THR A CA 1
ATOM 2287 C C . THR A 1 291 ? 6.961 -19.441 -3.548 1.00 93.81 291 THR A C 1
ATOM 2289 O O . THR A 1 291 ? 6.706 -18.993 -2.433 1.00 93.81 291 THR A O 1
ATOM 2292 N N . GLU A 1 292 ? 6.044 -19.508 -4.516 1.00 94.50 292 GLU A N 1
ATOM 2293 C CA . GLU A 1 292 ? 4.663 -19.032 -4.357 1.00 94.50 292 GLU A CA 1
ATOM 2294 C C . GLU A 1 292 ? 3.925 -19.762 -3.224 1.00 94.50 292 GLU A C 1
ATOM 2296 O O . GLU A 1 292 ? 3.292 -19.129 -2.378 1.00 94.50 292 GLU A O 1
ATOM 2301 N N . LEU A 1 293 ? 4.078 -21.090 -3.149 1.00 95.31 293 LEU A N 1
ATOM 2302 C CA . LEU A 1 293 ? 3.461 -21.918 -2.117 1.00 95.31 293 LEU A CA 1
ATOM 2303 C C . LEU A 1 293 ? 4.068 -21.625 -0.743 1.00 95.31 293 LEU A C 1
ATOM 2305 O O . LEU A 1 293 ? 3.338 -21.508 0.238 1.00 95.31 293 LEU A O 1
ATOM 2309 N N . LEU A 1 294 ? 5.393 -21.479 -0.670 1.00 96.56 294 LEU A N 1
ATOM 2310 C CA . LEU A 1 294 ? 6.094 -21.164 0.571 1.00 96.56 294 LEU A CA 1
ATOM 2311 C C . LEU A 1 294 ? 5.665 -19.802 1.128 1.00 96.56 294 LEU A C 1
ATOM 2313 O O . LEU A 1 294 ? 5.376 -19.707 2.319 1.00 96.56 294 LEU A O 1
ATOM 2317 N N . LEU A 1 295 ? 5.580 -18.769 0.283 1.00 96.31 295 LEU A N 1
ATOM 2318 C CA . LEU A 1 295 ? 5.108 -17.443 0.692 1.00 96.31 295 LEU A CA 1
ATOM 2319 C C . LEU A 1 295 ? 3.636 -17.477 1.124 1.00 96.31 295 LEU A C 1
ATOM 2321 O O . LEU A 1 295 ? 3.293 -16.883 2.144 1.00 96.31 295 LEU A O 1
ATOM 2325 N N . GLY A 1 296 ? 2.778 -18.216 0.413 1.00 95.50 296 GLY A N 1
ATOM 2326 C CA . GLY A 1 296 ? 1.376 -18.398 0.799 1.00 95.50 296 GLY A CA 1
ATOM 2327 C C . GLY A 1 296 ? 1.209 -19.102 2.153 1.00 95.50 296 GLY A C 1
ATOM 2328 O O . GLY A 1 296 ? 0.455 -18.636 3.009 1.00 95.50 296 GLY A O 1
ATOM 2329 N N . LEU A 1 297 ? 1.953 -20.188 2.389 1.00 96.69 297 LEU A N 1
ATOM 2330 C CA . LEU A 1 297 ? 1.950 -20.907 3.668 1.00 96.69 297 LEU A CA 1
ATOM 2331 C C . LEU A 1 297 ? 2.510 -20.048 4.804 1.00 96.69 297 LEU A C 1
ATOM 2333 O O . LEU A 1 297 ? 1.930 -20.012 5.889 1.00 96.69 297 LEU A O 1
ATOM 2337 N N . LEU A 1 298 ? 3.607 -19.329 4.554 1.00 96.88 298 LEU A N 1
ATOM 2338 C CA . LEU A 1 298 ? 4.187 -18.410 5.526 1.00 96.88 298 LEU A CA 1
ATOM 2339 C C . LEU A 1 298 ? 3.194 -17.303 5.894 1.00 96.88 298 LEU A C 1
ATOM 2341 O O . LEU A 1 298 ? 3.021 -17.022 7.077 1.00 96.88 298 LEU A O 1
ATOM 2345 N N . ALA A 1 299 ? 2.493 -16.726 4.915 1.00 96.06 299 ALA A N 1
ATOM 2346 C CA . ALA A 1 299 ? 1.461 -15.729 5.174 1.00 96.06 299 ALA A CA 1
ATOM 2347 C C . ALA A 1 299 ? 0.343 -16.271 6.073 1.00 96.06 299 ALA A C 1
ATOM 2349 O O . ALA A 1 299 ? -0.034 -15.614 7.042 1.00 96.06 299 ALA A O 1
ATOM 2350 N N . LEU A 1 300 ? -0.148 -17.484 5.800 1.00 94.25 300 LEU A N 1
ATOM 2351 C CA . LEU A 1 300 ? -1.172 -18.126 6.625 1.00 94.25 300 LEU A CA 1
ATOM 2352 C C . LEU A 1 300 ? -0.684 -18.328 8.066 1.00 94.25 300 LEU A C 1
ATOM 2354 O O . LEU A 1 300 ? -1.374 -17.947 9.010 1.00 94.25 300 LEU A O 1
ATOM 2358 N N . VAL A 1 301 ? 0.529 -18.865 8.243 1.00 95.69 301 VAL A N 1
ATOM 2359 C CA . VAL A 1 301 ? 1.136 -19.067 9.569 1.00 95.69 301 VAL A CA 1
ATOM 2360 C C . VAL A 1 301 ? 1.281 -17.742 10.313 1.00 95.69 301 VAL A C 1
ATOM 2362 O O . VAL A 1 301 ? 0.961 -17.671 11.501 1.00 95.69 301 VAL A O 1
ATOM 2365 N N . LEU A 1 302 ? 1.721 -16.683 9.634 1.00 95.25 302 LEU A N 1
ATOM 2366 C CA . LEU A 1 302 ? 1.899 -15.357 10.219 1.00 95.25 302 LEU A CA 1
ATOM 2367 C C . LEU A 1 302 ? 0.562 -14.701 10.604 1.00 95.25 302 LEU A C 1
ATOM 2369 O O . LEU A 1 302 ? 0.474 -14.121 11.686 1.00 95.25 302 LEU A O 1
ATOM 2373 N N . LEU A 1 303 ? -0.491 -14.840 9.790 1.00 91.56 303 LEU A N 1
ATOM 2374 C CA . LEU A 1 303 ? -1.841 -14.357 10.120 1.00 91.56 303 LEU A CA 1
ATOM 2375 C C . LEU A 1 303 ? -2.431 -15.106 11.317 1.00 91.56 303 LEU A C 1
ATOM 2377 O O . LEU A 1 303 ? -2.941 -14.475 12.246 1.00 91.56 303 LEU A O 1
ATOM 2381 N N . CYS A 1 304 ? -2.323 -16.438 11.336 1.00 91.19 304 CYS A N 1
ATOM 2382 C CA . CYS A 1 304 ? -2.761 -17.250 12.469 1.00 91.19 304 CYS A CA 1
ATOM 2383 C C . CYS A 1 304 ? -1.987 -16.876 13.737 1.00 91.19 304 CYS A C 1
ATOM 2385 O O . CYS A 1 304 ? -2.592 -16.645 14.782 1.00 91.19 304 CYS A O 1
ATOM 2387 N N . SER A 1 305 ? -0.664 -16.738 13.637 1.00 91.69 305 SER A N 1
ATOM 2388 C CA . SER A 1 305 ? 0.192 -16.359 14.765 1.00 91.69 305 SER A CA 1
ATOM 2389 C C . SER A 1 305 ? -0.131 -14.958 15.275 1.00 91.69 305 SER A C 1
ATOM 2391 O O . SER A 1 305 ? -0.258 -14.784 16.479 1.00 91.69 305 SER A O 1
ATOM 2393 N N . SER A 1 306 ? -0.340 -13.973 14.394 1.00 90.69 306 SER A N 1
ATOM 2394 C CA . SER A 1 306 ? -0.726 -12.604 14.774 1.00 90.69 306 SER A CA 1
ATOM 2395 C C . SER A 1 306 ? -2.124 -12.551 15.414 1.00 90.69 306 SER A C 1
ATOM 2397 O O . SER A 1 306 ? -2.348 -11.817 16.383 1.00 90.69 306 SER A O 1
ATOM 2399 N N . SER A 1 307 ? -3.050 -13.398 14.952 1.00 86.19 307 SER A N 1
ATOM 2400 C CA . SER A 1 307 ? -4.387 -13.546 15.544 1.00 86.19 307 SER A CA 1
ATOM 2401 C C . SER A 1 307 ? -4.310 -14.145 16.951 1.00 86.19 307 SER A C 1
ATOM 2403 O O . SER A 1 307 ? -4.831 -13.562 17.901 1.00 86.19 307 SER A O 1
ATOM 2405 N N . VAL A 1 308 ? -3.586 -15.259 17.116 1.00 88.81 308 VAL A N 1
ATOM 2406 C CA . VAL A 1 308 ? -3.344 -15.893 18.426 1.00 88.81 308 VAL A CA 1
ATOM 2407 C C . VAL A 1 308 ? -2.604 -14.936 19.361 1.00 88.81 308 VAL A C 1
ATOM 2409 O O . VAL A 1 308 ? -2.964 -14.807 20.530 1.00 88.81 308 VAL A O 1
ATOM 2412 N N . TRP A 1 309 ? -1.612 -14.210 18.847 1.00 88.75 309 TRP A N 1
ATOM 2413 C CA . TRP A 1 309 ? -0.864 -13.196 19.587 1.00 88.75 309 TRP A CA 1
ATOM 2414 C C . TRP A 1 309 ? -1.784 -12.090 20.113 1.00 88.75 309 TRP A C 1
ATOM 2416 O O . TRP A 1 309 ? -1.714 -11.727 21.289 1.00 88.75 309 TRP A O 1
ATOM 2426 N N . SER A 1 310 ? -2.706 -11.616 19.270 1.00 84.62 310 SER A N 1
ATOM 2427 C CA . SER A 1 310 ? -3.680 -10.579 19.616 1.00 84.62 310 SER A CA 1
ATOM 2428 C C . SER A 1 310 ? -4.692 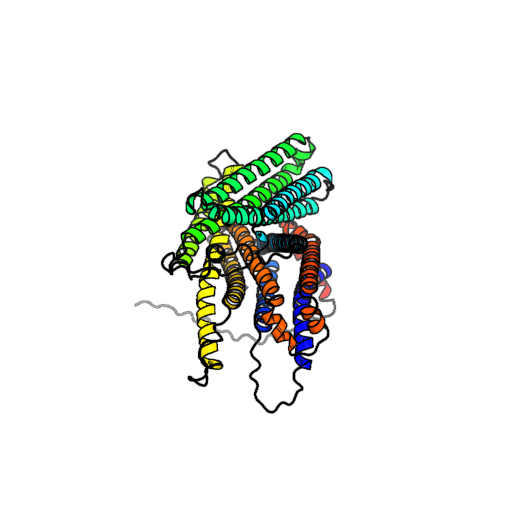-11.017 20.680 1.00 84.62 310 SER A C 1
ATOM 2430 O O . SER A 1 310 ? -5.118 -10.171 21.469 1.00 84.62 310 SER A O 1
ATOM 2432 N N . VAL A 1 311 ? -5.068 -12.302 20.715 1.00 84.12 311 VAL A N 1
ATOM 2433 C CA . VAL A 1 311 ? -6.047 -12.854 21.675 1.00 84.12 311 VAL A CA 1
ATOM 2434 C C . VAL A 1 311 ? -5.389 -13.299 22.980 1.00 84.12 311 VAL A C 1
ATOM 2436 O O . VAL A 1 311 ? -5.826 -12.909 24.062 1.00 84.12 311 VAL A O 1
ATOM 2439 N N . CYS A 1 312 ? -4.359 -14.142 22.895 1.00 86.94 312 CYS A N 1
ATOM 2440 C CA . CYS A 1 312 ? -3.877 -14.927 24.030 1.00 86.94 312 CYS A CA 1
ATOM 2441 C C . CYS A 1 312 ? -2.710 -14.262 24.763 1.00 86.94 312 CYS A C 1
ATOM 2443 O O . CYS A 1 312 ? -2.675 -14.246 25.992 1.00 86.94 312 CYS A O 1
ATOM 2445 N N . LEU A 1 313 ? -1.740 -13.718 24.027 1.00 83.62 313 LEU A N 1
ATOM 2446 C CA . LEU A 1 313 ? -0.431 -13.384 24.600 1.00 83.62 313 LEU A CA 1
ATOM 2447 C C . LEU A 1 313 ? -0.331 -11.939 25.099 1.00 83.62 313 LEU A C 1
ATOM 2449 O O . LEU A 1 313 ? 0.546 -11.634 25.909 1.00 83.62 313 LEU A O 1
ATOM 2453 N N . ARG A 1 314 ? -1.268 -11.067 24.701 1.00 80.44 314 ARG A N 1
ATOM 2454 C CA . ARG A 1 314 ? -1.244 -9.628 25.027 1.00 80.44 314 ARG A CA 1
ATOM 2455 C C . ARG A 1 314 ? -1.240 -9.323 26.517 1.00 80.44 314 ARG A C 1
ATOM 2457 O O . ARG A 1 314 ? -0.692 -8.309 26.930 1.00 80.44 314 ARG A O 1
ATOM 2464 N N . HIS A 1 315 ? -1.811 -10.201 27.333 1.00 81.81 315 HIS A N 1
ATOM 2465 C CA . HIS A 1 315 ? -1.909 -9.986 28.775 1.00 81.81 315 HIS A CA 1
ATOM 2466 C C . HIS A 1 315 ? -0.684 -10.464 29.566 1.00 81.81 315 HIS A C 1
ATOM 2468 O O . HIS A 1 315 ? -0.570 -10.144 30.745 1.00 81.81 315 HIS A O 1
ATOM 2474 N N . MET A 1 316 ? 0.223 -11.230 28.953 1.00 84.94 316 MET A N 1
ATOM 2475 C CA . MET A 1 316 ? 1.294 -11.911 29.691 1.00 84.94 316 MET A CA 1
ATOM 2476 C C . MET A 1 316 ? 2.607 -11.120 29.770 1.00 84.94 316 MET A C 1
ATOM 2478 O O . MET A 1 316 ? 3.479 -11.477 30.559 1.00 84.94 316 MET A O 1
ATOM 2482 N N . VAL A 1 317 ? 2.782 -10.057 28.979 1.00 82.38 317 VAL A N 1
ATOM 2483 C CA . VAL A 1 317 ? 4.086 -9.397 28.794 1.00 82.38 317 VAL A CA 1
ATOM 2484 C C . VAL A 1 317 ? 4.022 -7.921 29.190 1.00 82.38 317 VAL A C 1
ATOM 2486 O O . VAL A 1 317 ? 3.118 -7.203 28.789 1.00 82.38 317 VAL A O 1
ATOM 2489 N N . HIS A 1 318 ? 5.005 -7.450 29.967 1.00 83.50 318 HIS A N 1
ATOM 2490 C CA . HIS A 1 318 ? 5.060 -6.067 30.479 1.00 83.50 318 HIS A CA 1
ATOM 2491 C C . HIS A 1 318 ? 5.600 -5.025 29.477 1.00 83.50 318 HIS A C 1
ATOM 2493 O O . HIS A 1 318 ? 5.494 -3.826 29.727 1.00 83.50 318 HIS A O 1
ATOM 2499 N N . SER A 1 319 ? 6.216 -5.437 28.363 1.00 81.81 319 SER A N 1
ATOM 2500 C CA . SER A 1 319 ? 6.753 -4.498 27.367 1.00 81.81 319 SER A CA 1
ATOM 2501 C C . SER A 1 319 ? 5.737 -4.215 26.261 1.00 81.81 319 SER A C 1
ATOM 2503 O O . SER A 1 319 ? 5.627 -4.991 25.316 1.00 81.81 319 SER A O 1
ATOM 2505 N N . GLU A 1 320 ? 5.032 -3.084 26.353 1.00 84.38 320 GLU A N 1
ATOM 2506 C CA . GLU A 1 320 ? 3.999 -2.699 25.377 1.00 84.38 320 GLU A CA 1
ATOM 2507 C C . GLU A 1 320 ? 4.552 -2.562 23.946 1.00 84.38 320 GLU A C 1
ATOM 2509 O O . GLU A 1 320 ? 3.949 -3.064 23.004 1.00 84.38 320 GLU A O 1
ATOM 2514 N N . PHE A 1 321 ? 5.731 -1.952 23.766 1.00 87.94 321 PHE A N 1
ATOM 2515 C CA . PHE A 1 321 ? 6.272 -1.683 22.425 1.00 87.94 321 PHE A CA 1
ATOM 2516 C C . PHE A 1 321 ? 6.615 -2.952 21.640 1.00 87.94 321 PHE A C 1
ATOM 2518 O O . PHE A 1 321 ? 6.096 -3.152 20.546 1.00 87.94 321 PHE A O 1
ATOM 2525 N N . PHE A 1 322 ? 7.498 -3.804 22.176 1.00 88.50 322 PHE A N 1
ATOM 2526 C CA . PHE A 1 322 ? 7.943 -5.004 21.458 1.00 88.50 322 PHE A CA 1
ATOM 2527 C C . PHE A 1 322 ? 6.767 -5.933 21.168 1.00 88.50 322 PHE A C 1
ATOM 2529 O O . PHE A 1 322 ? 6.733 -6.582 20.127 1.00 88.50 322 PHE A O 1
ATOM 2536 N N . PHE A 1 323 ? 5.797 -5.972 22.080 1.00 88.25 323 PHE A N 1
ATOM 2537 C CA . PHE A 1 323 ? 4.633 -6.822 21.946 1.00 88.25 323 PHE A CA 1
ATOM 2538 C C . PHE A 1 323 ? 3.716 -6.377 20.803 1.00 88.25 323 PHE A C 1
ATOM 2540 O O . PHE A 1 323 ? 3.372 -7.189 19.942 1.00 88.25 323 PHE A O 1
ATOM 2547 N N . GLU A 1 324 ? 3.338 -5.098 20.778 1.00 90.50 324 GLU A N 1
ATOM 2548 C CA . GLU A 1 324 ? 2.514 -4.555 19.694 1.00 90.50 324 GLU A CA 1
ATOM 2549 C C . GLU A 1 324 ? 3.277 -4.618 18.363 1.00 90.50 324 GLU A C 1
ATOM 2551 O O . GLU A 1 324 ? 2.715 -5.046 17.356 1.00 90.50 324 GLU A O 1
ATOM 2556 N N . PHE A 1 325 ? 4.583 -4.324 18.373 1.00 93.25 325 PHE A N 1
ATOM 2557 C CA . PHE A 1 325 ? 5.423 -4.403 17.180 1.00 93.25 325 PHE A CA 1
ATOM 2558 C C . PHE A 1 325 ? 5.479 -5.804 16.574 1.00 93.25 325 PHE A C 1
ATOM 2560 O O . PHE A 1 325 ? 5.329 -5.933 15.367 1.00 93.25 325 PHE A O 1
ATOM 2567 N N . ILE A 1 326 ? 5.650 -6.865 17.370 1.00 91.62 326 ILE A N 1
ATOM 2568 C CA . ILE A 1 326 ? 5.668 -8.243 16.847 1.00 91.62 326 ILE A CA 1
ATOM 2569 C C . ILE A 1 326 ? 4.322 -8.611 16.210 1.00 91.62 326 ILE A C 1
ATOM 2571 O O . ILE A 1 326 ? 4.298 -9.229 15.144 1.00 91.62 326 ILE A O 1
ATOM 2575 N N . GLY A 1 327 ? 3.207 -8.213 16.830 1.00 90.38 327 GLY A N 1
ATOM 2576 C CA . GLY A 1 327 ? 1.871 -8.481 16.293 1.00 90.38 327 GLY A CA 1
ATOM 2577 C C . GLY A 1 327 ? 1.652 -7.823 14.929 1.00 90.38 327 GLY A C 1
ATOM 2578 O O . GLY A 1 327 ? 1.204 -8.485 13.988 1.00 90.38 327 GLY A O 1
ATOM 2579 N N . VAL A 1 328 ? 2.029 -6.546 14.827 1.00 92.06 328 VAL A N 1
ATOM 2580 C CA . VAL A 1 328 ? 1.950 -5.734 13.605 1.00 92.06 328 VAL A CA 1
ATOM 2581 C C . VAL A 1 328 ? 2.945 -6.201 12.542 1.00 92.06 328 VAL A C 1
ATOM 2583 O O . VAL A 1 328 ? 2.611 -6.259 11.360 1.00 92.06 328 VAL A O 1
ATOM 2586 N N . LEU A 1 329 ? 4.162 -6.578 12.940 1.00 94.81 329 LEU A N 1
ATOM 2587 C CA . LEU A 1 329 ? 5.168 -7.124 12.034 1.00 94.81 329 LEU A CA 1
ATOM 2588 C C . LEU A 1 329 ? 4.664 -8.421 11.400 1.00 94.81 329 LEU A C 1
ATOM 2590 O O . LEU A 1 329 ? 4.775 -8.583 10.190 1.00 94.81 329 LEU A O 1
ATOM 2594 N N . GLY A 1 330 ? 4.077 -9.322 12.194 1.00 94.62 330 GLY A N 1
ATOM 2595 C CA . GLY A 1 330 ? 3.538 -10.587 11.701 1.00 94.62 330 GLY A CA 1
ATOM 2596 C C . GLY A 1 330 ? 2.437 -10.390 10.657 1.00 94.62 330 GLY A C 1
ATOM 2597 O O . GLY A 1 330 ? 2.506 -10.973 9.576 1.00 94.62 330 GLY A O 1
ATOM 2598 N N . SER A 1 331 ? 1.453 -9.527 10.934 1.00 93.81 331 SER A N 1
ATOM 2599 C CA . SER A 1 331 ? 0.385 -9.229 9.970 1.00 93.81 331 SER A CA 1
ATOM 2600 C C . SER A 1 331 ? 0.915 -8.514 8.723 1.00 93.81 331 SER A C 1
ATOM 2602 O O . SER A 1 331 ? 0.557 -8.893 7.608 1.00 93.81 331 SER A O 1
ATOM 2604 N N . SER A 1 332 ? 1.820 -7.544 8.881 1.00 95.00 332 SER A N 1
ATOM 2605 C CA . SER A 1 332 ? 2.429 -6.817 7.758 1.00 95.00 332 SER A CA 1
ATOM 2606 C C . SER A 1 332 ? 3.261 -7.741 6.868 1.00 95.00 332 SER A C 1
ATOM 2608 O O . SER A 1 332 ? 3.106 -7.734 5.649 1.00 95.00 332 SER A O 1
ATOM 2610 N N . MET A 1 333 ? 4.102 -8.597 7.460 1.00 96.62 333 MET A N 1
ATOM 2611 C CA . MET A 1 333 ? 4.868 -9.611 6.728 1.00 96.62 333 MET A CA 1
ATOM 2612 C C . MET A 1 333 ? 3.955 -10.573 5.971 1.00 96.62 333 MET A C 1
ATOM 2614 O O . MET A 1 333 ? 4.266 -10.924 4.834 1.00 96.62 333 MET A O 1
ATOM 2618 N N . ALA A 1 334 ? 2.829 -10.984 6.561 1.00 96.06 334 ALA A N 1
ATOM 2619 C CA . ALA A 1 334 ? 1.866 -11.826 5.863 1.00 96.06 334 ALA A CA 1
ATOM 2620 C C . ALA A 1 334 ? 1.275 -11.124 4.634 1.00 96.06 334 ALA A C 1
ATOM 2622 O O . ALA A 1 334 ? 1.182 -11.737 3.571 1.00 96.06 334 ALA A O 1
ATOM 2623 N N . CYS A 1 335 ? 0.940 -9.835 4.755 1.00 95.88 335 CYS A N 1
ATOM 2624 C CA . CYS A 1 335 ? 0.448 -9.032 3.635 1.00 95.88 335 CYS A CA 1
ATOM 2625 C C . CYS A 1 335 ? 1.485 -8.957 2.507 1.00 95.88 335 CYS A C 1
ATOM 2627 O O . CYS A 1 335 ? 1.156 -9.205 1.348 1.00 95.88 335 CYS A O 1
ATOM 2629 N N . TRP A 1 336 ? 2.752 -8.705 2.843 1.00 96.44 336 TRP A N 1
ATOM 2630 C CA . TRP A 1 336 ? 3.846 -8.698 1.870 1.00 96.44 336 TRP A CA 1
ATOM 2631 C C . TRP A 1 336 ? 4.089 -10.072 1.237 1.00 96.44 336 TRP A C 1
ATOM 2633 O O . TRP A 1 336 ? 4.330 -10.152 0.036 1.00 96.44 336 TRP A O 1
ATOM 2643 N N . CYS A 1 337 ? 3.977 -11.162 2.000 1.00 96.88 337 CYS A N 1
ATOM 2644 C CA . CYS A 1 337 ? 4.085 -12.519 1.462 1.00 96.88 337 CYS A CA 1
ATOM 2645 C C . CYS A 1 337 ? 2.969 -12.822 0.453 1.00 96.88 337 CYS A C 1
ATOM 2647 O O . CYS A 1 337 ? 3.258 -13.339 -0.625 1.00 96.88 337 CYS A O 1
ATOM 2649 N N . LEU A 1 338 ? 1.714 -12.474 0.766 1.00 96.19 338 LEU A N 1
ATOM 2650 C CA . LEU A 1 338 ? 0.584 -12.638 -0.158 1.00 96.19 338 LEU A CA 1
ATOM 2651 C C . LEU A 1 338 ? 0.757 -11.783 -1.410 1.00 96.19 338 LEU A C 1
ATOM 2653 O O . LEU A 1 338 ? 0.534 -12.264 -2.518 1.00 96.19 338 LEU A O 1
ATOM 2657 N N . GLN A 1 339 ? 1.202 -10.538 -1.244 1.00 95.25 339 GLN A N 1
ATOM 2658 C CA . GLN A 1 339 ? 1.425 -9.636 -2.362 1.00 95.25 339 GLN A CA 1
ATOM 2659 C C . GLN A 1 339 ? 2.544 -10.145 -3.286 1.00 95.25 339 GLN A C 1
ATOM 2661 O O . GLN A 1 339 ? 2.315 -10.283 -4.487 1.00 95.25 339 GLN A O 1
ATOM 2666 N N . ARG A 1 340 ? 3.721 -10.488 -2.750 1.00 94.69 340 ARG A N 1
ATOM 2667 C CA . ARG A 1 340 ? 4.860 -10.987 -3.540 1.00 94.69 340 ARG A CA 1
ATOM 2668 C C . ARG A 1 340 ? 4.582 -12.369 -4.137 1.00 94.69 340 ARG A C 1
ATOM 2670 O O . ARG A 1 340 ? 4.786 -12.569 -5.332 1.00 94.69 340 ARG A O 1
ATOM 2677 N N . GLY A 1 341 ? 4.051 -13.297 -3.340 1.00 95.50 341 GLY A N 1
ATOM 2678 C CA . GLY A 1 341 ? 3.684 -14.641 -3.791 1.00 95.50 341 GLY A CA 1
ATOM 2679 C C . GLY A 1 341 ? 2.608 -14.619 -4.875 1.00 95.50 341 GLY A C 1
ATOM 2680 O O . GLY A 1 341 ? 2.725 -15.332 -5.869 1.00 95.50 341 GLY A O 1
ATOM 2681 N N . GLY A 1 342 ? 1.609 -13.745 -4.736 1.00 95.19 342 GLY A N 1
ATOM 2682 C CA . GLY A 1 342 ? 0.571 -13.548 -5.741 1.00 95.19 342 GLY A CA 1
ATOM 2683 C C . GLY A 1 342 ? 1.111 -12.983 -7.058 1.00 95.19 342 GLY A C 1
ATOM 2684 O O . GLY A 1 342 ? 0.769 -13.503 -8.117 1.00 95.19 342 GLY A O 1
ATOM 2685 N N . ILE A 1 343 ? 2.018 -11.997 -7.023 1.00 93.88 343 ILE A N 1
ATOM 2686 C CA . ILE A 1 343 ? 2.679 -11.491 -8.242 1.00 93.88 343 ILE A CA 1
ATOM 2687 C C . ILE A 1 343 ? 3.458 -12.608 -8.946 1.00 93.88 343 ILE A C 1
ATOM 2689 O O . ILE A 1 343 ? 3.314 -12.759 -10.155 1.00 93.88 343 ILE A O 1
ATOM 2693 N N . ILE A 1 344 ? 4.240 -13.413 -8.216 1.00 93.38 344 ILE A N 1
ATOM 2694 C CA . ILE A 1 344 ? 5.000 -14.539 -8.792 1.00 93.38 344 ILE A CA 1
ATOM 2695 C C . ILE A 1 344 ? 4.051 -15.556 -9.446 1.00 93.38 344 ILE A C 1
ATOM 2697 O O . ILE A 1 344 ? 4.271 -15.964 -10.590 1.00 93.38 344 ILE A O 1
ATOM 2701 N N . PHE A 1 345 ? 2.961 -15.903 -8.756 1.00 94.12 345 PHE A N 1
ATOM 2702 C CA . PHE A 1 345 ? 1.945 -16.825 -9.258 1.00 94.12 345 PHE A CA 1
ATOM 2703 C C . PHE A 1 345 ? 1.284 -16.313 -10.543 1.00 94.12 345 PHE A C 1
ATOM 2705 O O . PHE A 1 345 ? 1.250 -17.007 -11.567 1.00 94.12 345 PHE A O 1
ATOM 2712 N N . PHE A 1 346 ? 0.778 -15.077 -10.525 1.00 93.81 346 PHE A N 1
ATOM 2713 C CA . PHE A 1 346 ? 0.116 -14.495 -11.689 1.00 93.81 346 PHE A CA 1
ATOM 2714 C C . PHE A 1 346 ? 1.091 -14.215 -12.827 1.00 93.81 346 PHE A C 1
ATOM 2716 O O . PHE A 1 346 ? 0.702 -14.377 -13.979 1.00 93.81 346 PHE A O 1
ATOM 2723 N N . TYR A 1 347 ? 2.357 -13.903 -12.541 1.00 92.50 347 TYR A N 1
ATOM 2724 C CA . TYR A 1 347 ? 3.389 -13.703 -13.554 1.00 92.50 347 TYR A CA 1
ATOM 2725 C C . TYR A 1 347 ? 3.530 -14.930 -14.459 1.00 92.50 347 TYR A C 1
ATOM 2727 O O . TYR A 1 347 ? 3.420 -14.812 -15.680 1.00 92.50 347 TYR A O 1
ATOM 2735 N N . GLN A 1 348 ? 3.665 -16.126 -13.879 1.00 91.00 348 GLN A N 1
ATOM 2736 C CA . GLN A 1 348 ? 3.787 -17.365 -14.656 1.00 91.00 348 GLN A CA 1
ATOM 2737 C C . GLN A 1 348 ? 2.532 -17.651 -15.495 1.00 91.00 348 GLN A C 1
ATOM 2739 O O . GLN A 1 348 ? 2.618 -18.075 -16.653 1.00 91.00 348 GLN A O 1
ATOM 2744 N N . LYS A 1 349 ? 1.342 -17.384 -14.939 1.00 91.50 349 LYS A N 1
ATOM 2745 C CA . LYS A 1 349 ? 0.067 -17.573 -15.650 1.00 91.50 349 LYS A CA 1
ATOM 2746 C C . LYS A 1 349 ? -0.114 -16.568 -16.786 1.00 91.50 349 LYS A C 1
ATOM 2748 O O . LYS A 1 349 ? -0.501 -16.976 -17.883 1.00 91.50 349 LYS A O 1
ATOM 2753 N N . CYS A 1 350 ? 0.192 -15.294 -16.550 1.00 89.44 350 CYS A N 1
ATOM 2754 C CA . CYS A 1 350 ? 0.167 -14.235 -17.553 1.00 89.44 350 CYS A CA 1
ATOM 2755 C C . CYS A 1 350 ? 1.169 -14.534 -18.670 1.00 89.44 350 CYS A C 1
ATOM 2757 O O . CYS A 1 350 ? 0.762 -14.543 -19.828 1.00 89.44 350 CYS A O 1
ATOM 2759 N N . LYS A 1 351 ? 2.416 -14.903 -18.338 1.00 89.44 351 LYS A N 1
ATOM 2760 C CA . LYS A 1 351 ? 3.455 -15.282 -19.311 1.00 89.44 351 LYS A CA 1
ATOM 2761 C C . LYS A 1 351 ? 2.971 -16.406 -20.223 1.00 89.44 351 LYS A C 1
ATOM 2763 O O . LYS A 1 351 ? 2.983 -16.275 -21.441 1.00 89.44 351 LYS A O 1
ATOM 2768 N N . SER A 1 352 ? 2.474 -17.496 -19.633 1.00 89.81 352 SER A N 1
ATOM 2769 C CA . SER A 1 352 ? 1.979 -18.654 -20.387 1.00 89.81 352 SER A CA 1
ATOM 2770 C C . SER A 1 352 ? 0.801 -18.301 -21.303 1.00 89.81 352 SER A C 1
ATOM 2772 O O . SER A 1 352 ? 0.755 -18.743 -22.452 1.00 89.81 352 SER A O 1
ATOM 2774 N N . ARG A 1 353 ? -0.150 -17.492 -20.817 1.00 87.44 353 ARG A N 1
ATOM 2775 C CA . ARG A 1 353 ? -1.313 -17.051 -21.601 1.00 87.44 353 ARG A CA 1
ATOM 2776 C C . ARG A 1 353 ? -0.925 -16.110 -22.736 1.00 87.44 353 ARG A C 1
ATOM 2778 O O . ARG A 1 353 ? -1.436 -16.280 -23.837 1.00 87.44 353 ARG A O 1
ATOM 2785 N N . MET A 1 354 ? -0.032 -15.162 -22.478 1.00 84.12 354 MET A N 1
ATOM 2786 C CA . MET A 1 354 ? 0.450 -14.200 -23.469 1.00 84.12 354 MET A CA 1
ATOM 2787 C C . MET A 1 354 ? 1.258 -14.896 -24.561 1.00 84.12 354 MET A C 1
ATOM 2789 O O . MET A 1 354 ? 0.968 -14.702 -25.736 1.00 84.12 354 MET A O 1
ATOM 2793 N N . ASN A 1 355 ? 2.164 -15.805 -24.189 1.00 85.94 355 ASN A N 1
ATOM 2794 C CA . ASN A 1 355 ? 2.913 -16.609 -25.155 1.00 85.94 355 ASN A CA 1
ATOM 2795 C C . ASN A 1 355 ? 1.981 -17.461 -26.025 1.00 85.94 355 ASN A C 1
ATOM 2797 O O . ASN A 1 355 ? 2.181 -17.552 -27.232 1.00 85.94 355 ASN A O 1
ATOM 2801 N N . ARG A 1 356 ? 0.931 -18.054 -25.440 1.00 86.56 356 ARG A N 1
ATOM 2802 C CA . ARG A 1 356 ? -0.074 -18.801 -26.209 1.00 86.56 356 ARG A CA 1
ATOM 2803 C C . ARG A 1 356 ? -0.829 -17.903 -27.186 1.00 86.56 356 ARG A C 1
ATOM 2805 O O . ARG A 1 356 ? -0.930 -18.262 -28.349 1.00 86.56 356 ARG A O 1
ATOM 2812 N N . TYR A 1 357 ? -1.321 -16.753 -26.728 1.00 82.56 357 TYR A N 1
ATOM 2813 C CA . TYR A 1 357 ? -2.027 -15.794 -27.582 1.00 82.56 357 TYR A CA 1
ATOM 2814 C C . TYR A 1 357 ? -1.149 -15.335 -28.750 1.00 82.56 357 TYR A C 1
ATOM 2816 O O . TYR A 1 357 ? -1.594 -15.336 -29.891 1.00 82.56 357 TYR A O 1
ATOM 2824 N N . HIS A 1 358 ? 0.120 -15.023 -28.480 1.00 79.94 358 HIS A N 1
ATOM 2825 C CA . HIS A 1 358 ? 1.075 -14.656 -29.519 1.00 79.94 358 HIS A CA 1
ATOM 2826 C C . HIS A 1 358 ? 1.263 -15.790 -30.540 1.00 79.94 358 HIS A C 1
ATOM 2828 O O . HIS A 1 358 ? 1.218 -15.554 -31.744 1.00 79.94 358 HIS A O 1
ATOM 2834 N N . MET A 1 359 ? 1.423 -17.035 -30.079 1.00 80.12 359 MET A N 1
ATOM 2835 C CA . MET A 1 359 ? 1.556 -18.196 -30.965 1.00 80.12 359 MET A CA 1
ATOM 2836 C C . MET A 1 359 ? 0.283 -18.499 -31.767 1.00 80.12 359 MET A C 1
ATOM 2838 O O . MET A 1 359 ? 0.381 -18.928 -32.909 1.00 80.12 359 MET A O 1
ATOM 2842 N N . GLU A 1 360 ? -0.905 -18.301 -31.200 1.00 83.25 360 GLU A N 1
ATOM 2843 C CA . GLU A 1 360 ? -2.174 -18.599 -31.879 1.00 83.25 360 GLU A CA 1
ATOM 2844 C C . GLU A 1 360 ? -2.583 -17.499 -32.867 1.00 83.25 360 GLU A C 1
ATOM 2846 O O . GLU A 1 360 ? -3.087 -17.810 -33.941 1.00 83.25 360 GLU A O 1
ATOM 2851 N N . VAL A 1 361 ? -2.366 -16.227 -32.519 1.00 78.25 361 VAL A N 1
ATOM 2852 C CA . VAL A 1 361 ? -2.862 -15.080 -33.297 1.00 78.25 361 VAL A CA 1
ATOM 2853 C C . VAL A 1 361 ? -1.817 -14.549 -34.271 1.00 78.25 361 VAL A C 1
ATOM 2855 O O . VAL A 1 361 ? -2.133 -14.312 -35.432 1.00 78.25 361 VAL A O 1
ATOM 2858 N N . MET A 1 362 ? -0.566 -14.380 -33.832 1.00 71.94 362 MET A N 1
ATOM 2859 C CA . MET A 1 362 ? 0.477 -13.795 -34.686 1.00 71.94 362 MET A CA 1
ATOM 2860 C C . MET A 1 362 ? 1.172 -14.841 -35.562 1.00 71.94 362 MET A C 1
ATOM 2862 O O . MET A 1 362 ? 1.678 -14.516 -36.635 1.00 71.94 362 MET A O 1
ATOM 2866 N N . CYS A 1 363 ? 1.179 -16.109 -35.139 1.00 73.81 363 CYS A N 1
ATOM 2867 C CA . CYS A 1 363 ? 1.830 -17.195 -35.872 1.00 73.81 363 CYS A CA 1
ATOM 2868 C C . CYS A 1 363 ? 0.849 -18.051 -36.680 1.00 73.81 363 CYS A C 1
ATOM 2870 O O . CYS A 1 363 ? 1.045 -19.260 -36.800 1.00 73.81 363 CYS A O 1
ATOM 2872 N N . GLU A 1 364 ? -0.157 -17.426 -37.304 1.00 69.44 364 GLU A N 1
ATOM 2873 C CA . GLU A 1 364 ? -1.064 -18.096 -38.253 1.00 69.44 364 GLU A CA 1
ATOM 2874 C C . GLU A 1 364 ? -0.286 -18.773 -39.409 1.00 69.44 364 GLU A C 1
ATOM 2876 O O . GLU A 1 364 ? -0.739 -19.761 -39.986 1.00 69.44 364 GLU A O 1
ATOM 2881 N N . TYR A 1 365 ? 0.949 -18.316 -39.679 1.00 67.88 365 TYR A N 1
ATOM 2882 C CA . TYR A 1 365 ? 1.901 -18.970 -40.579 1.00 67.88 365 TYR A CA 1
ATOM 2883 C C . TYR A 1 365 ? 3.173 -19.425 -39.832 1.00 67.88 365 TYR A C 1
ATOM 2885 O O . TYR A 1 365 ? 4.002 -18.582 -39.467 1.00 67.88 365 TYR A O 1
ATOM 2893 N N . PRO A 1 366 ? 3.417 -20.745 -39.682 1.00 60.91 366 PRO A N 1
ATOM 2894 C CA . PRO A 1 366 ? 4.521 -21.295 -38.881 1.00 60.91 366 PRO A CA 1
ATOM 2895 C C . PRO A 1 366 ? 5.926 -20.916 -39.377 1.00 60.91 366 PRO A C 1
ATOM 2897 O O . PRO A 1 366 ? 6.906 -21.112 -38.665 1.00 60.91 366 PRO A O 1
ATOM 2900 N N . HIS A 1 367 ? 6.047 -20.349 -40.580 1.00 71.25 367 HIS A N 1
ATOM 2901 C CA . HIS A 1 367 ? 7.329 -19.984 -41.187 1.00 71.25 367 HIS A CA 1
ATOM 2902 C C . HIS A 1 367 ? 7.745 -18.520 -40.965 1.00 71.25 367 HIS A C 1
ATOM 2904 O O . HIS A 1 367 ? 8.870 -18.169 -41.308 1.00 71.25 367 HIS A O 1
ATOM 2910 N N . LYS A 1 368 ? 6.876 -17.659 -40.410 1.00 63.78 368 LYS A N 1
ATOM 2911 C CA . LYS A 1 368 ? 7.184 -16.227 -40.201 1.00 63.78 368 LYS A CA 1
ATOM 2912 C C . LYS A 1 368 ? 7.552 -15.852 -38.762 1.00 63.78 368 LYS A C 1
ATOM 2914 O O . LYS A 1 368 ? 8.124 -14.790 -38.555 1.00 63.78 368 LYS A O 1
ATOM 2919 N N . CYS A 1 369 ? 7.314 -16.721 -37.782 1.00 69.19 369 CYS A N 1
ATOM 2920 C CA . CYS A 1 369 ? 7.608 -16.444 -36.370 1.00 69.19 369 CYS A CA 1
ATOM 2921 C C . CYS A 1 369 ? 9.055 -16.762 -35.949 1.00 69.19 369 CYS A C 1
ATOM 2923 O O . CYS A 1 369 ? 9.295 -17.260 -34.849 1.00 69.19 369 CYS A O 1
ATOM 2925 N N . HIS A 1 370 ? 10.046 -16.494 -36.805 1.00 63.62 370 HIS A N 1
ATOM 2926 C CA . HIS A 1 370 ? 11.446 -16.652 -36.413 1.00 63.62 370 HIS A CA 1
ATOM 2927 C C . HIS A 1 370 ? 11.988 -15.390 -35.727 1.00 63.62 370 HIS A C 1
ATOM 2929 O O . HIS A 1 370 ? 12.525 -14.492 -36.362 1.00 63.62 370 HIS A O 1
ATOM 2935 N N . GLY A 1 371 ? 11.892 -15.388 -34.393 1.00 62.44 371 GLY A N 1
ATOM 2936 C CA . GLY A 1 371 ? 12.949 -14.866 -33.521 1.00 62.44 371 GLY A CA 1
ATOM 2937 C C . GLY A 1 371 ? 12.873 -13.419 -33.028 1.00 62.44 371 GLY A C 1
ATOM 2938 O O . GLY A 1 371 ? 13.746 -13.054 -32.251 1.00 62.44 371 GLY A O 1
ATOM 2939 N N . SER A 1 372 ? 11.889 -12.597 -33.411 1.00 55.97 372 SER A N 1
ATOM 2940 C CA . SER A 1 372 ? 11.939 -11.152 -33.091 1.00 55.97 372 SER A CA 1
ATOM 2941 C C . SER A 1 372 ? 10.870 -10.603 -32.143 1.00 55.97 372 SER A C 1
ATOM 2943 O O . SER A 1 372 ? 10.955 -9.433 -31.785 1.00 55.97 372 SER A O 1
ATOM 2945 N N . HIS A 1 373 ? 9.890 -11.396 -31.703 1.00 62.97 373 HIS A N 1
ATOM 2946 C CA . HIS A 1 373 ? 8.804 -10.885 -30.855 1.00 62.97 373 HIS A CA 1
ATOM 2947 C C . HIS A 1 373 ? 8.530 -11.806 -29.665 1.00 62.97 373 HIS A C 1
AT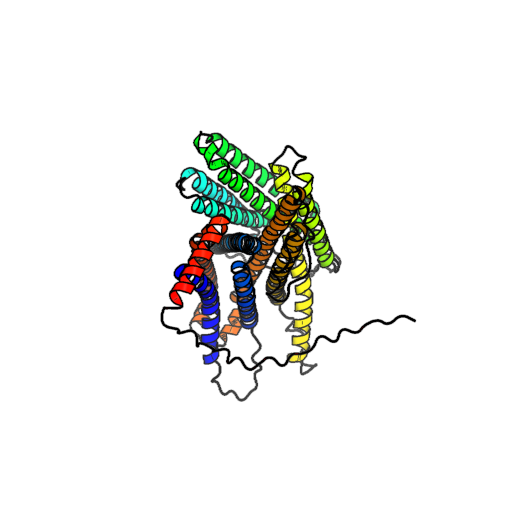OM 2949 O O . HIS A 1 373 ? 7.427 -12.310 -29.481 1.00 62.97 373 HIS A O 1
ATOM 2955 N N . GLU A 1 374 ? 9.551 -12.055 -28.841 1.00 66.75 374 GLU A N 1
ATOM 2956 C CA . GLU A 1 374 ? 9.257 -12.485 -27.476 1.00 66.75 374 GLU A CA 1
ATOM 2957 C C . GLU A 1 374 ? 8.649 -11.286 -26.741 1.00 66.75 374 GLU A C 1
ATOM 2959 O O . GLU A 1 374 ? 9.189 -10.177 -26.773 1.00 66.75 374 GLU A O 1
ATOM 2964 N N . MET A 1 375 ? 7.470 -11.488 -26.156 1.00 70.62 375 MET A N 1
ATOM 2965 C CA . MET A 1 375 ? 6.744 -10.413 -25.495 1.00 70.62 375 MET A CA 1
ATOM 2966 C C . MET A 1 375 ? 7.576 -9.868 -24.335 1.00 70.62 375 MET A C 1
ATOM 2968 O O . MET A 1 375 ? 8.179 -10.639 -23.584 1.00 70.62 375 MET A O 1
ATOM 2972 N N . GLN A 1 376 ? 7.606 -8.542 -24.187 1.00 82.00 376 GLN A N 1
ATOM 2973 C CA . GLN A 1 376 ? 8.474 -7.901 -23.208 1.00 82.00 376 GLN A CA 1
ATOM 2974 C C . GLN A 1 376 ? 8.112 -8.396 -21.799 1.00 82.00 376 GLN A C 1
ATOM 2976 O O . GLN A 1 376 ? 6.962 -8.243 -21.369 1.00 82.00 376 GLN A O 1
ATOM 2981 N N . PRO A 1 377 ? 9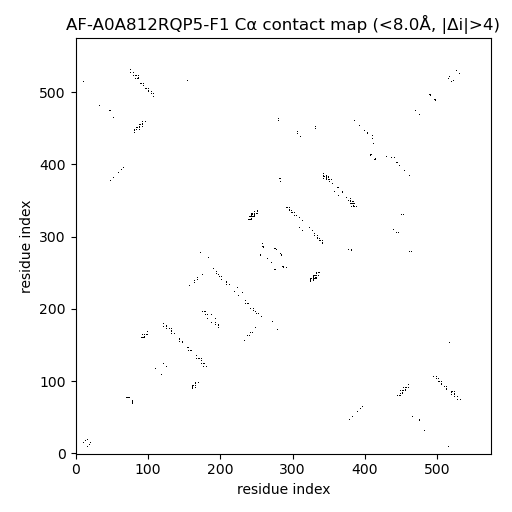.063 -8.971 -21.039 1.00 83.12 377 PRO A N 1
ATOM 2982 C CA . PRO A 1 377 ? 8.791 -9.495 -19.705 1.00 83.12 377 PRO A CA 1
ATOM 2983 C C . PRO A 1 377 ? 8.140 -8.465 -18.778 1.00 83.12 377 PRO A C 1
ATOM 2985 O O . PRO A 1 377 ? 7.301 -8.831 -17.960 1.00 83.12 377 PRO A O 1
ATOM 2988 N N . VAL A 1 378 ? 8.481 -7.186 -18.950 1.00 83.31 378 VAL A N 1
ATOM 2989 C CA . VAL A 1 378 ? 7.930 -6.045 -18.204 1.00 83.31 378 VAL A CA 1
ATOM 2990 C C . VAL A 1 378 ? 6.407 -5.952 -18.341 1.00 83.31 378 VAL A C 1
ATOM 2992 O O . VAL A 1 378 ? 5.709 -5.829 -17.337 1.00 83.31 378 VAL A O 1
ATOM 2995 N N . GLN A 1 379 ? 5.866 -6.124 -19.551 1.00 83.94 379 GLN A N 1
ATOM 2996 C CA . GLN A 1 379 ? 4.418 -6.093 -19.786 1.00 83.94 379 GLN A CA 1
ATOM 2997 C C . GLN A 1 379 ? 3.718 -7.209 -19.009 1.00 83.94 379 GLN A C 1
ATOM 2999 O O . GLN A 1 379 ? 2.719 -6.983 -18.329 1.00 83.94 379 GLN A O 1
ATOM 3004 N N . VAL A 1 380 ? 4.279 -8.421 -19.040 1.00 87.50 380 VAL A N 1
ATOM 3005 C CA . VAL A 1 380 ? 3.748 -9.565 -18.288 1.00 87.50 380 VAL A CA 1
ATOM 3006 C C . VAL A 1 380 ? 3.710 -9.265 -16.785 1.00 87.50 380 VAL A C 1
ATOM 3008 O O . VAL A 1 380 ? 2.730 -9.607 -16.119 1.00 87.50 380 VAL A O 1
ATOM 3011 N N . VAL A 1 381 ? 4.749 -8.609 -16.253 1.00 88.38 381 VAL A N 1
ATOM 3012 C CA . VAL A 1 381 ? 4.801 -8.195 -14.844 1.00 88.38 381 VAL A CA 1
ATOM 3013 C C . VAL A 1 381 ? 3.696 -7.203 -14.525 1.00 88.38 381 VAL A C 1
ATOM 3015 O O . VAL A 1 381 ? 2.934 -7.458 -13.596 1.00 88.38 381 VAL A O 1
ATOM 3018 N N . HIS A 1 382 ? 3.553 -6.123 -15.295 1.00 87.25 382 HIS A N 1
ATOM 3019 C CA . HIS A 1 382 ? 2.529 -5.105 -15.035 1.00 87.25 382 HIS A CA 1
ATOM 3020 C C . HIS A 1 382 ? 1.128 -5.724 -14.991 1.00 87.25 382 HIS A C 1
ATOM 3022 O O . HIS A 1 382 ? 0.351 -5.483 -14.063 1.00 87.25 382 HIS A O 1
ATOM 3028 N N . ARG A 1 383 ? 0.836 -6.623 -15.939 1.00 87.62 383 ARG A N 1
ATOM 3029 C CA . ARG A 1 383 ? -0.432 -7.358 -15.972 1.00 87.62 383 ARG A CA 1
ATOM 3030 C C . ARG A 1 383 ? -0.610 -8.253 -14.741 1.00 87.62 383 ARG A C 1
ATOM 3032 O O . ARG A 1 383 ? -1.691 -8.274 -14.154 1.00 87.62 383 ARG A O 1
ATOM 3039 N N . ALA A 1 384 ? 0.438 -8.960 -14.320 1.00 90.25 384 ALA A N 1
ATOM 3040 C CA . ALA A 1 384 ? 0.403 -9.802 -13.128 1.00 90.25 384 ALA A CA 1
ATOM 3041 C C . ALA A 1 384 ? 0.174 -8.998 -11.839 1.00 90.25 384 ALA A C 1
ATOM 3043 O O . ALA A 1 384 ? -0.590 -9.440 -10.982 1.00 90.25 384 ALA A O 1
ATOM 3044 N N . VAL A 1 385 ? 0.775 -7.811 -11.712 1.00 90.62 385 VAL A N 1
ATOM 3045 C CA . VAL A 1 385 ? 0.576 -6.921 -10.557 1.00 90.62 385 VAL A CA 1
ATOM 3046 C C . VAL A 1 385 ? -0.879 -6.452 -10.464 1.00 90.62 385 VAL A C 1
ATOM 3048 O O . VAL A 1 385 ? -1.475 -6.523 -9.389 1.00 90.62 385 VAL A O 1
ATOM 3051 N N . ILE A 1 386 ? -1.483 -6.046 -11.584 1.00 89.31 386 ILE A N 1
ATOM 3052 C CA . ILE A 1 386 ? -2.886 -5.600 -11.624 1.00 89.31 386 ILE A CA 1
ATOM 3053 C C . ILE A 1 386 ? -3.839 -6.749 -11.272 1.00 89.31 386 ILE A C 1
ATOM 3055 O O . ILE A 1 386 ? -4.731 -6.590 -10.435 1.00 89.31 386 ILE A O 1
ATOM 3059 N N . VAL A 1 387 ? -3.634 -7.931 -11.863 1.00 89.56 387 VAL A N 1
ATOM 3060 C CA . VAL A 1 387 ? -4.442 -9.125 -11.559 1.00 89.56 387 VAL A CA 1
ATOM 3061 C C . VAL A 1 387 ? -4.278 -9.544 -10.096 1.00 89.56 387 VAL A C 1
ATOM 3063 O O . VAL A 1 387 ? -5.253 -9.941 -9.457 1.00 89.56 387 VAL A O 1
ATOM 3066 N N . ASN A 1 388 ? -3.078 -9.405 -9.533 1.00 92.75 388 ASN A N 1
ATOM 3067 C CA . ASN A 1 388 ? -2.850 -9.659 -8.119 1.00 92.75 388 ASN A CA 1
ATOM 3068 C C . ASN A 1 388 ? -3.633 -8.687 -7.224 1.00 92.75 388 ASN A C 1
ATOM 3070 O O . ASN A 1 388 ? -4.301 -9.126 -6.291 1.00 92.75 388 ASN A O 1
ATOM 3074 N N . ALA A 1 389 ? -3.617 -7.384 -7.522 1.00 90.81 389 ALA A N 1
ATOM 3075 C CA . ALA A 1 389 ? -4.374 -6.390 -6.757 1.00 90.81 389 ALA A CA 1
ATOM 3076 C C . ALA A 1 389 ? -5.882 -6.669 -6.760 1.00 90.81 389 ALA A C 1
ATOM 3078 O O . ALA A 1 389 ? -6.542 -6.584 -5.718 1.00 90.81 389 ALA A O 1
ATOM 3079 N N . LEU A 1 390 ? -6.410 -7.097 -7.906 1.00 89.19 390 LEU A N 1
ATOM 3080 C CA . LEU A 1 390 ? -7.775 -7.592 -8.044 1.00 89.19 390 LEU A CA 1
ATOM 3081 C C . LEU A 1 390 ? -8.059 -8.799 -7.148 1.00 89.19 390 LEU A C 1
ATOM 3083 O O . LEU A 1 390 ? -9.007 -8.781 -6.360 1.00 89.19 390 LEU A O 1
ATOM 3087 N N . ALA A 1 391 ? -7.237 -9.843 -7.263 1.00 91.31 391 ALA A N 1
ATOM 3088 C CA . ALA A 1 391 ? -7.409 -11.079 -6.511 1.00 91.31 391 ALA A CA 1
ATOM 3089 C C . ALA A 1 391 ? -7.345 -10.832 -4.998 1.00 91.31 391 ALA A C 1
ATOM 3091 O O . ALA A 1 391 ? -8.188 -11.339 -4.261 1.00 91.31 391 ALA A O 1
ATOM 3092 N N . MET A 1 392 ? -6.407 -9.998 -4.542 1.00 93.69 392 MET A N 1
ATOM 3093 C CA . MET A 1 392 ? -6.265 -9.641 -3.129 1.00 93.69 392 MET A CA 1
ATOM 3094 C C . MET A 1 392 ? -7.426 -8.782 -2.622 1.00 93.69 392 MET A C 1
ATOM 3096 O O . MET A 1 392 ? -7.853 -8.954 -1.484 1.00 93.69 392 MET A O 1
ATOM 3100 N N . SER A 1 393 ? -8.002 -7.918 -3.464 1.00 89.75 393 SER A N 1
ATOM 3101 C CA . SER A 1 393 ? -9.211 -7.157 -3.114 1.00 89.75 393 SER A CA 1
ATOM 3102 C C . SER A 1 393 ? -10.427 -8.068 -2.942 1.00 89.75 393 SER A C 1
ATOM 3104 O O . SER A 1 393 ? -11.163 -7.941 -1.965 1.00 89.75 393 SER A O 1
ATOM 3106 N N . LEU A 1 394 ? -10.621 -9.025 -3.855 1.00 88.38 394 LEU A N 1
ATOM 3107 C CA . LEU A 1 394 ? -11.691 -10.021 -3.744 1.00 88.38 394 LEU A CA 1
ATOM 3108 C C . LEU A 1 394 ? -11.495 -10.914 -2.516 1.00 88.38 394 LEU A C 1
ATOM 3110 O O . LEU A 1 394 ? -12.445 -11.135 -1.767 1.00 88.38 394 LEU A O 1
ATOM 3114 N N . LEU A 1 395 ? -10.264 -11.375 -2.279 1.00 90.19 395 LEU A N 1
ATOM 3115 C CA . LEU A 1 395 ? -9.909 -12.145 -1.091 1.00 90.19 395 LEU A CA 1
ATOM 3116 C C . LEU A 1 395 ? -10.223 -11.361 0.184 1.00 90.19 395 LEU A C 1
ATOM 3118 O O . LEU A 1 395 ? -10.855 -11.908 1.079 1.00 90.19 395 LEU A O 1
ATOM 3122 N N . ALA A 1 396 ? -9.850 -10.081 0.253 1.00 89.75 396 ALA A N 1
ATOM 3123 C CA . ALA A 1 396 ? -10.141 -9.229 1.398 1.00 89.75 396 ALA A CA 1
ATOM 3124 C C . ALA A 1 396 ? -11.648 -9.113 1.662 1.00 89.75 396 ALA A C 1
ATOM 3126 O O . ALA A 1 396 ? -12.079 -9.279 2.800 1.00 89.75 396 ALA A O 1
ATOM 3127 N N . VAL A 1 397 ? -12.461 -8.896 0.624 1.00 86.88 397 VAL A N 1
ATOM 3128 C CA . VAL A 1 397 ? -13.926 -8.838 0.760 1.00 86.88 397 VAL A CA 1
ATOM 3129 C C . VAL A 1 397 ? -14.494 -10.165 1.264 1.00 86.88 397 VAL A C 1
ATOM 3131 O O . VAL A 1 397 ? -15.274 -10.171 2.214 1.00 86.88 397 VAL A O 1
ATOM 3134 N N . VAL A 1 398 ? -14.079 -11.291 0.680 1.00 88.62 398 VAL A N 1
ATOM 3135 C CA . VAL A 1 398 ? -14.534 -12.622 1.110 1.00 88.62 398 VAL A CA 1
ATOM 3136 C C . VAL A 1 398 ? -14.111 -12.901 2.552 1.00 88.62 398 VAL A C 1
ATOM 3138 O O . VAL A 1 398 ? -14.936 -13.325 3.357 1.00 88.62 398 VAL A O 1
ATOM 3141 N N . CYS A 1 399 ? -12.856 -12.623 2.907 1.00 89.00 399 CYS A N 1
ATOM 3142 C CA . CYS A 1 399 ? -12.358 -12.791 4.266 1.00 89.00 399 CYS A CA 1
ATOM 3143 C C . CYS A 1 399 ? -13.126 -11.921 5.257 1.00 89.00 399 CYS A C 1
ATOM 3145 O O . CYS A 1 399 ? -13.472 -12.427 6.313 1.00 89.00 399 CYS A O 1
ATOM 3147 N N . MET A 1 400 ? -13.442 -10.665 4.929 1.00 86.19 400 MET A N 1
ATOM 3148 C CA . MET A 1 400 ? -14.261 -9.812 5.794 1.00 86.19 400 MET A CA 1
ATOM 3149 C C . MET A 1 400 ? -15.637 -10.423 6.060 1.00 86.19 400 MET A C 1
ATOM 3151 O O . MET A 1 400 ? -16.023 -10.532 7.216 1.00 86.19 400 MET A O 1
ATOM 3155 N N . LEU A 1 401 ? -16.341 -10.881 5.021 1.00 85.69 401 LEU A N 1
ATOM 3156 C CA . LEU A 1 401 ? -17.667 -11.495 5.170 1.00 85.69 401 LEU A CA 1
ATOM 3157 C C . LEU A 1 401 ? -17.621 -12.799 5.983 1.00 85.69 401 LEU A C 1
ATOM 3159 O O . LEU A 1 401 ? -18.493 -13.049 6.809 1.00 85.69 401 LEU A O 1
ATOM 3163 N N . VAL A 1 402 ? -16.599 -13.632 5.763 1.00 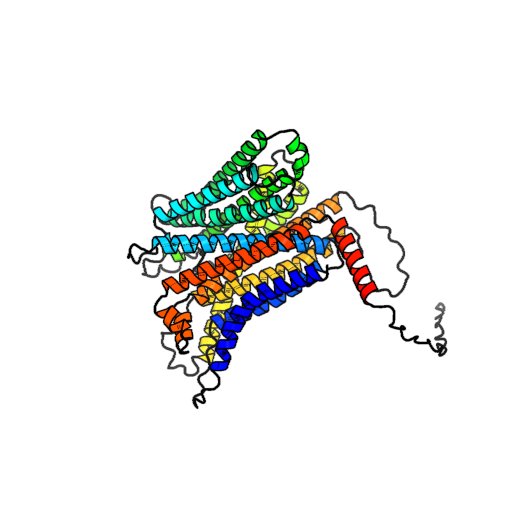88.81 402 VAL A N 1
ATOM 3164 C CA . VAL A 1 402 ? -16.420 -14.892 6.501 1.00 88.81 402 VAL A CA 1
ATOM 3165 C C . VAL A 1 402 ? -16.042 -14.625 7.955 1.00 88.81 402 VAL A C 1
ATOM 3167 O O . VAL A 1 402 ? -16.602 -15.244 8.854 1.00 88.81 402 VAL A O 1
ATOM 3170 N N . ILE A 1 403 ? -15.093 -13.718 8.195 1.00 87.19 403 ILE A N 1
ATOM 3171 C CA . ILE A 1 403 ? -14.629 -13.360 9.538 1.00 87.19 403 ILE A CA 1
ATOM 3172 C C . ILE A 1 403 ? -15.771 -12.764 10.354 1.00 87.19 403 ILE A C 1
ATOM 3174 O O . ILE A 1 403 ? -15.912 -13.109 11.525 1.00 87.19 403 ILE A O 1
ATOM 3178 N N . ASP A 1 404 ? -16.582 -11.910 9.739 1.00 82.88 404 ASP A N 1
ATOM 3179 C CA . ASP A 1 404 ? -17.742 -11.307 10.378 1.00 82.88 404 ASP A CA 1
ATOM 3180 C C . ASP A 1 404 ? -18.817 -12.351 10.712 1.00 82.88 404 ASP A C 1
ATOM 3182 O O . ASP A 1 404 ? -19.197 -12.488 11.871 1.00 82.88 404 ASP A O 1
ATOM 3186 N N . GLY A 1 405 ? -19.182 -13.214 9.755 1.00 83.12 405 GLY A N 1
ATOM 3187 C CA . GLY A 1 405 ? -20.129 -14.305 10.012 1.00 83.12 405 GLY A CA 1
ATOM 3188 C C . GLY A 1 405 ? -19.649 -15.283 11.092 1.00 83.12 405 GLY A C 1
ATOM 3189 O O . GLY A 1 405 ? -20.448 -15.785 11.884 1.00 83.12 405 GLY A O 1
ATOM 3190 N N . VAL A 1 406 ? -18.335 -15.525 11.174 1.00 85.38 406 VAL A N 1
ATOM 3191 C CA . VAL A 1 406 ? -17.736 -16.260 12.293 1.00 85.38 406 VAL A CA 1
ATOM 3192 C C . VAL A 1 406 ? -17.887 -15.450 13.580 1.00 85.38 406 VAL A C 1
ATOM 3194 O O . VAL A 1 406 ? -18.402 -15.984 14.555 1.00 85.38 406 VAL A O 1
ATOM 3197 N N . ALA A 1 407 ? -17.497 -14.176 13.610 1.00 82.06 407 ALA A N 1
ATOM 3198 C CA . ALA A 1 407 ? -17.603 -13.335 14.803 1.00 82.06 407 ALA A CA 1
ATOM 3199 C C . ALA A 1 407 ? -19.035 -13.289 15.369 1.00 82.06 407 ALA A C 1
ATOM 3201 O O . ALA A 1 407 ? -19.209 -13.430 16.580 1.00 82.06 407 ALA A O 1
ATOM 3202 N N . ASP A 1 408 ? -20.046 -13.184 14.509 1.00 80.56 408 ASP A N 1
ATOM 3203 C CA . ASP A 1 408 ? -21.461 -13.219 14.887 1.00 80.56 408 ASP A CA 1
ATOM 3204 C C . ASP A 1 408 ? -21.890 -14.562 15.472 1.00 80.56 408 ASP A C 1
ATOM 3206 O O . ASP A 1 408 ? -22.578 -14.604 16.498 1.00 80.56 408 ASP A O 1
ATOM 3210 N N . PHE A 1 409 ? -21.431 -15.662 14.869 1.00 81.75 409 PHE A N 1
ATOM 3211 C CA . PHE A 1 409 ? -21.663 -17.005 15.390 1.00 81.75 409 PHE A CA 1
ATOM 3212 C C . PHE A 1 409 ? -21.117 -17.154 16.819 1.00 81.75 409 PHE A C 1
ATOM 3214 O O . PHE A 1 409 ? -21.808 -17.686 17.688 1.00 81.75 409 PHE A O 1
ATOM 3221 N N . TRP A 1 410 ? -19.920 -16.621 17.095 1.00 79.75 410 TRP A N 1
ATOM 3222 C CA . TRP A 1 410 ? -19.332 -16.624 18.442 1.00 79.75 410 TRP A CA 1
ATOM 3223 C C . TRP A 1 410 ? -20.071 -15.705 19.424 1.00 79.75 410 TRP A C 1
ATOM 3225 O O . TRP A 1 410 ? -20.126 -16.003 20.611 1.00 79.75 410 TRP A O 1
ATOM 3235 N N . GLN A 1 411 ? -20.681 -14.616 18.951 1.00 79.38 411 GLN A N 1
ATOM 3236 C CA . GLN A 1 411 ? -21.512 -13.737 19.784 1.00 79.38 411 GLN A CA 1
ATOM 3237 C C . GLN A 1 411 ? -22.921 -14.298 20.040 1.00 79.38 411 GLN A C 1
ATOM 3239 O O . GLN A 1 411 ? -23.698 -13.692 20.781 1.00 79.38 411 GLN A O 1
ATOM 3244 N N . GLY A 1 412 ? -23.280 -15.430 19.423 1.00 79.75 412 GLY A N 1
ATOM 3245 C CA . GLY A 1 412 ? -24.632 -15.982 19.485 1.00 79.75 412 GLY A CA 1
ATOM 3246 C C . GLY A 1 412 ? -25.676 -15.096 18.798 1.00 79.75 412 GLY A C 1
ATOM 3247 O O . GLY A 1 412 ? -26.871 -15.234 19.074 1.00 79.75 412 GLY A O 1
ATOM 3248 N N . LYS A 1 413 ? -25.250 -14.178 17.918 1.00 76.25 413 LYS A N 1
ATOM 3249 C CA . LYS A 1 413 ? -26.160 -13.402 17.076 1.00 76.25 413 LYS A CA 1
ATOM 3250 C C . LYS A 1 413 ? -26.663 -14.318 15.951 1.00 76.25 413 LYS A C 1
ATOM 3252 O O . LYS A 1 413 ? -25.862 -15.006 15.320 1.00 76.25 413 LYS A O 1
ATOM 3257 N N . PRO A 1 414 ? -27.977 -14.378 15.678 1.00 69.75 414 PRO A N 1
ATOM 3258 C CA . PRO A 1 414 ? -28.473 -15.127 14.530 1.00 69.75 414 PRO A CA 1
ATOM 3259 C C . PRO A 1 414 ? -27.915 -14.501 13.241 1.00 69.75 414 PRO A C 1
ATOM 3261 O O . PRO A 1 414 ? -28.184 -13.333 12.975 1.00 69.75 414 PRO A O 1
ATOM 3264 N N . CYS A 1 415 ? -27.172 -15.281 12.442 1.00 58.22 415 CYS A N 1
ATOM 3265 C CA . CYS A 1 415 ? -26.403 -14.817 11.270 1.00 58.22 415 CYS A CA 1
ATOM 3266 C C . CYS A 1 415 ? -27.217 -14.101 10.176 1.00 58.22 415 CYS A C 1
ATOM 3268 O O . CYS A 1 415 ? -26.634 -13.550 9.253 1.00 58.22 415 CYS A O 1
ATOM 3270 N N . CYS A 1 416 ? -28.547 -14.104 10.257 1.00 56.75 416 CYS A N 1
ATOM 3271 C CA . CYS A 1 416 ? -29.427 -13.284 9.438 1.00 56.75 416 CYS A CA 1
ATOM 3272 C C . CYS A 1 416 ? -30.694 -12.981 10.248 1.00 56.75 416 CYS A C 1
ATOM 3274 O O . CYS A 1 416 ? -31.240 -13.900 10.871 1.00 56.75 416 CYS A O 1
ATOM 3276 N N . PRO A 1 417 ? -31.255 -11.760 10.180 1.00 54.34 417 PRO A N 1
ATOM 3277 C CA . PRO A 1 417 ? -32.663 -11.581 10.483 1.00 54.34 417 PRO A CA 1
ATOM 3278 C C . PRO A 1 417 ? -33.426 -12.417 9.457 1.00 54.34 417 PRO A C 1
ATOM 3280 O O . PRO A 1 417 ? -33.537 -12.023 8.295 1.00 54.34 417 PRO A O 1
ATOM 3283 N N . ALA A 1 418 ? -33.877 -13.606 9.867 1.00 51.25 418 ALA A N 1
ATOM 3284 C CA . ALA A 1 418 ? -34.764 -14.433 9.068 1.00 51.25 418 ALA A CA 1
ATOM 3285 C C . ALA A 1 418 ? -35.889 -13.518 8.585 1.00 51.25 418 ALA A C 1
ATOM 3287 O O . ALA A 1 418 ? -36.613 -12.924 9.389 1.00 51.25 418 ALA A O 1
ATOM 3288 N N . THR A 1 419 ? -35.951 -13.312 7.271 1.00 52.25 419 THR A N 1
ATOM 3289 C CA . THR A 1 419 ? -37.004 -12.544 6.626 1.00 52.25 419 THR A CA 1
ATOM 3290 C C . THR A 1 419 ? -38.323 -13.092 7.134 1.00 52.25 419 THR A C 1
ATOM 3292 O O . THR A 1 419 ? -38.603 -14.269 6.936 1.00 52.25 419 THR A O 1
ATOM 3295 N N . HIS A 1 420 ? -39.058 -12.240 7.855 1.00 49.94 420 HIS A N 1
ATOM 3296 C CA . HIS A 1 420 ? -40.378 -12.466 8.436 1.00 49.94 420 HIS A CA 1
ATOM 3297 C C . HIS A 1 420 ? -41.181 -13.542 7.694 1.00 49.94 420 HIS A C 1
ATOM 3299 O O . HIS A 1 420 ? -41.927 -13.245 6.768 1.00 49.94 420 HIS A O 1
ATOM 3305 N N . SER A 1 421 ? -41.048 -14.796 8.109 1.00 50.50 421 SER A N 1
ATOM 3306 C CA . SER A 1 421 ? -42.030 -15.821 7.811 1.00 50.50 421 SER A CA 1
ATOM 3307 C C . SER A 1 421 ? -41.896 -16.932 8.834 1.00 50.50 421 SER A C 1
ATOM 3309 O O . SER A 1 421 ? -40.892 -17.636 8.900 1.00 50.50 421 SER A O 1
ATOM 3311 N N . THR A 1 422 ? -42.977 -17.063 9.597 1.00 47.84 422 THR A N 1
ATOM 3312 C CA . THR A 1 422 ? -43.379 -18.199 10.428 1.00 47.84 422 THR A CA 1
ATOM 3313 C C . THR A 1 422 ? -42.570 -18.481 11.697 1.00 47.84 422 THR A C 1
ATOM 3315 O O . THR A 1 422 ? -41.546 -19.154 11.710 1.00 47.84 422 THR A O 1
ATOM 3318 N N . SER A 1 423 ? -43.149 -17.950 12.781 1.00 55.16 423 SER A N 1
ATOM 3319 C CA . SER A 1 423 ? -43.159 -18.421 14.167 1.00 55.16 423 SER A CA 1
ATOM 3320 C C . SER A 1 423 ? -42.876 -19.913 14.363 1.00 55.16 423 SER A C 1
ATOM 3322 O O . SER A 1 423 ? -43.257 -20.734 13.538 1.00 55.16 423 SER A O 1
ATOM 3324 N N . TYR A 1 424 ? -42.357 -20.231 15.554 1.00 49.56 424 TYR A N 1
ATOM 3325 C CA . TYR A 1 424 ? -42.162 -21.567 16.138 1.00 49.56 424 TYR A CA 1
ATOM 3326 C C . TYR A 1 424 ? -40.794 -22.230 15.925 1.00 49.56 424 TYR A C 1
ATOM 3328 O O . TYR A 1 424 ? -40.713 -23.379 15.514 1.00 49.56 424 TYR A O 1
ATOM 3336 N N . VAL A 1 425 ? -39.713 -21.585 16.376 1.00 47.12 425 VAL A N 1
ATOM 3337 C CA . VAL A 1 425 ? -38.642 -22.341 17.052 1.00 47.12 425 VAL A CA 1
ATOM 3338 C C . VAL A 1 425 ? -38.331 -21.652 18.374 1.00 47.12 425 VAL A C 1
ATOM 3340 O O . VAL A 1 425 ? -37.885 -20.508 18.430 1.00 47.12 425 VAL A O 1
ATOM 3343 N N . ALA A 1 426 ? -38.686 -22.346 19.450 1.00 46.28 426 ALA A N 1
ATOM 3344 C CA . ALA A 1 426 ? -38.618 -21.873 20.816 1.00 46.28 426 ALA A CA 1
ATOM 3345 C C . ALA A 1 426 ? -37.171 -21.775 21.324 1.00 46.28 426 ALA A C 1
ATOM 3347 O O . ALA A 1 426 ? -36.389 -22.712 21.203 1.00 46.28 426 ALA A O 1
ATOM 3348 N N . MET A 1 427 ? -36.881 -20.626 21.942 1.00 46.66 427 MET A N 1
ATOM 3349 C CA . MET A 1 427 ? -36.032 -20.422 23.122 1.00 46.66 427 MET A CA 1
ATOM 3350 C C . MET A 1 427 ? -34.950 -21.480 23.405 1.00 46.66 427 MET A C 1
ATOM 3352 O O . MET A 1 427 ? -35.074 -22.274 24.335 1.00 46.66 427 MET A O 1
ATOM 3356 N N . VAL A 1 428 ? -33.805 -21.370 22.736 1.00 53.94 428 VAL A N 1
ATOM 3357 C CA . VAL A 1 428 ? -32.527 -21.618 23.417 1.00 53.94 428 VAL A CA 1
ATOM 3358 C C . VAL A 1 428 ? -31.994 -20.246 23.792 1.00 53.94 428 VAL A C 1
ATOM 3360 O O . VAL A 1 428 ? -31.584 -19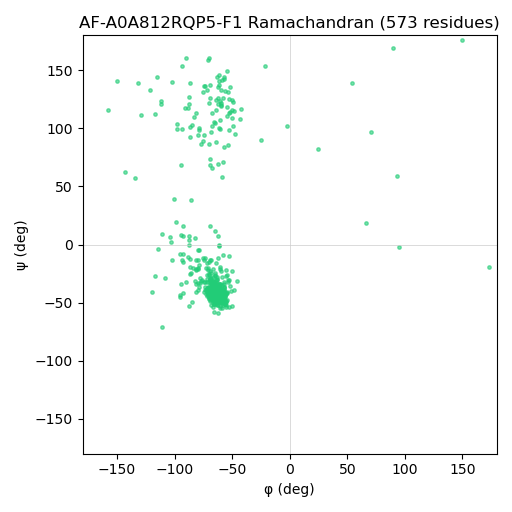.471 22.934 1.00 53.94 428 VAL A O 1
ATOM 3363 N N . ARG A 1 429 ? -32.107 -19.894 25.074 1.00 49.62 429 ARG A N 1
ATOM 3364 C CA . ARG A 1 429 ? -31.580 -18.639 25.615 1.00 49.62 429 ARG A CA 1
ATOM 3365 C C . ARG A 1 429 ? -30.049 -18.739 25.534 1.00 49.62 429 ARG A C 1
ATOM 3367 O O . ARG A 1 429 ? -29.507 -19.609 26.218 1.00 49.62 429 ARG A O 1
ATOM 3374 N N . PRO A 1 430 ? -29.355 -17.939 24.704 1.00 54.88 430 PRO A N 1
ATOM 3375 C CA . PRO A 1 430 ? -27.901 -17.994 24.664 1.00 54.88 430 PRO A CA 1
ATOM 3376 C C . PRO A 1 430 ? -27.371 -17.647 26.059 1.00 54.88 430 PRO A C 1
ATOM 3378 O O . PRO A 1 430 ? -27.867 -16.725 26.715 1.00 54.88 430 PRO A O 1
ATOM 3381 N N . ALA A 1 431 ? -26.422 -18.448 26.547 1.00 54.03 431 ALA A N 1
ATOM 3382 C CA . ALA A 1 431 ? -25.698 -18.159 27.778 1.00 54.03 431 ALA A CA 1
ATOM 3383 C C . ALA A 1 431 ? -25.076 -16.750 27.683 1.00 54.03 431 ALA A C 1
ATOM 3385 O O . ALA A 1 431 ? -24.773 -16.311 26.572 1.00 54.03 431 ALA A O 1
ATOM 3386 N N . PRO A 1 432 ? -24.907 -16.019 28.802 1.00 64.75 432 PRO A N 1
ATOM 3387 C CA . PRO A 1 432 ? -24.246 -14.719 28.767 1.00 64.75 432 PRO A CA 1
ATOM 3388 C C . PRO A 1 432 ? -22.878 -14.886 28.102 1.00 64.75 432 PRO A C 1
ATOM 3390 O O . PRO A 1 432 ? -22.058 -15.663 28.593 1.00 64.75 432 PRO A O 1
ATOM 3393 N N . ALA A 1 433 ? -22.684 -14.205 26.969 1.00 59.75 433 ALA A N 1
ATOM 3394 C CA . ALA A 1 433 ? -21.439 -14.236 26.213 1.00 59.75 433 ALA A CA 1
ATOM 3395 C C . ALA A 1 433 ? -20.278 -13.951 27.172 1.00 59.75 433 ALA A C 1
ATOM 3397 O O . ALA A 1 433 ? -20.305 -12.968 27.921 1.00 59.75 433 ALA A O 1
ATOM 3398 N N . GLY A 1 434 ? -19.303 -14.854 27.214 1.00 71.31 434 GLY A N 1
ATOM 3399 C CA . GLY A 1 434 ? -18.167 -14.700 28.111 1.00 71.31 434 GLY A CA 1
ATOM 3400 C C . GLY A 1 434 ? -17.269 -13.558 27.635 1.00 71.31 434 GLY A C 1
ATOM 3401 O O . GLY A 1 434 ? -17.233 -13.235 26.449 1.00 71.31 434 GLY A O 1
ATOM 3402 N N . ASP A 1 435 ? -16.447 -12.997 28.527 1.00 74.88 435 ASP A N 1
ATOM 3403 C CA . ASP A 1 435 ? -15.393 -12.023 28.172 1.00 74.88 435 ASP A CA 1
ATOM 3404 C C . ASP A 1 435 ? -14.483 -12.498 27.017 1.00 74.88 435 ASP A C 1
ATOM 3406 O O . ASP A 1 435 ? -13.836 -11.689 26.344 1.00 74.88 435 ASP A O 1
ATOM 3410 N N . LEU A 1 436 ? -14.408 -13.814 26.793 1.00 73.62 436 LEU A N 1
ATOM 3411 C CA . LEU A 1 436 ? -13.648 -14.437 25.714 1.00 73.62 436 LEU A CA 1
ATOM 3412 C C . LEU A 1 436 ? -14.237 -14.141 24.323 1.00 73.62 436 LEU A C 1
ATOM 3414 O O . LEU A 1 436 ? -13.472 -13.925 23.380 1.00 73.62 436 LEU A O 1
ATOM 3418 N N . ASP A 1 437 ? -15.562 -14.053 24.197 1.00 77.06 437 ASP A N 1
ATOM 3419 C CA . ASP A 1 437 ? -16.244 -13.867 22.909 1.00 77.06 437 ASP A CA 1
ATOM 3420 C C . ASP A 1 437 ? -16.003 -12.448 22.373 1.00 77.06 437 ASP A C 1
ATOM 3422 O O . ASP A 1 437 ? -15.636 -12.253 21.211 1.00 77.06 437 ASP A O 1
ATOM 3426 N N . VAL A 1 438 ? -16.063 -11.445 23.258 1.00 75.06 438 VAL A N 1
ATOM 3427 C CA . VAL A 1 438 ? -15.776 -10.036 22.926 1.00 75.06 438 VAL A CA 1
ATOM 3428 C C . VAL A 1 438 ? -14.317 -9.850 22.495 1.00 75.06 438 VAL A C 1
ATOM 3430 O O . VAL A 1 438 ? -14.022 -9.119 21.545 1.00 75.06 438 VAL A O 1
ATOM 3433 N N . ARG A 1 439 ? -13.373 -10.524 23.168 1.00 77.06 439 ARG A N 1
ATOM 3434 C CA . ARG A 1 439 ? -11.944 -10.462 22.811 1.00 77.06 439 ARG A CA 1
ATOM 3435 C C . ARG A 1 439 ? -11.669 -11.109 21.460 1.00 77.06 439 ARG A C 1
ATOM 3437 O O . ARG A 1 439 ? -10.901 -10.552 20.676 1.00 77.06 439 ARG A O 1
ATOM 3444 N N . THR A 1 440 ? -12.309 -12.243 21.188 1.00 78.50 440 THR A N 1
ATOM 3445 C CA . THR A 1 440 ? -12.178 -12.964 19.918 1.00 78.50 440 THR A CA 1
ATOM 3446 C C . THR A 1 440 ? -12.710 -12.116 18.766 1.00 78.50 440 THR A C 1
ATOM 3448 O O . THR A 1 440 ? -11.989 -11.904 17.793 1.00 78.50 440 THR A O 1
ATOM 3451 N N . ALA A 1 441 ? -13.893 -11.512 18.917 1.00 74.38 441 ALA A N 1
ATOM 3452 C CA . ALA A 1 441 ? -14.442 -10.587 17.925 1.00 74.38 441 ALA A CA 1
ATOM 3453 C C . ALA A 1 441 ? -13.509 -9.390 17.664 1.00 74.38 441 ALA A C 1
ATOM 3455 O O . ALA A 1 441 ? -13.241 -9.038 16.517 1.00 74.38 441 ALA A O 1
ATOM 3456 N N . LYS A 1 442 ? -12.924 -8.800 18.715 1.00 76.00 442 LYS A N 1
ATOM 3457 C CA . LYS A 1 442 ? -11.963 -7.695 18.566 1.00 76.00 442 LYS A CA 1
ATOM 3458 C C . LYS A 1 442 ? -10.682 -8.113 17.836 1.00 76.00 442 LYS A C 1
ATOM 3460 O O . LYS A 1 442 ? -10.119 -7.316 17.087 1.00 76.00 442 LYS A O 1
ATOM 3465 N N . ALA A 1 443 ? -10.199 -9.333 18.058 1.00 79.81 443 ALA A N 1
ATOM 3466 C CA . ALA A 1 443 ? -9.025 -9.847 17.361 1.00 79.81 443 ALA A CA 1
ATOM 3467 C C . ALA A 1 443 ? -9.315 -10.150 15.887 1.00 79.81 443 ALA A C 1
ATOM 3469 O O . ALA A 1 443 ? -8.517 -9.784 15.029 1.00 79.81 443 ALA A O 1
ATOM 3470 N N . LEU A 1 444 ? -10.476 -10.734 15.588 1.00 78.88 444 LEU A N 1
ATOM 3471 C CA . LEU A 1 444 ? -10.953 -10.938 14.221 1.00 78.88 444 LEU A CA 1
ATOM 3472 C C . LEU A 1 444 ? -11.044 -9.612 13.448 1.00 78.88 444 LEU A C 1
ATOM 3474 O O . LEU A 1 444 ? -10.576 -9.519 12.317 1.00 78.88 444 LEU A O 1
ATOM 3478 N N . ARG A 1 445 ? -11.510 -8.541 14.094 1.00 76.31 445 ARG A N 1
ATOM 3479 C CA . ARG A 1 445 ? -11.538 -7.191 13.503 1.00 76.31 445 ARG A CA 1
ATOM 3480 C C . ARG A 1 445 ? -10.147 -6.606 13.248 1.00 76.31 445 ARG A C 1
ATOM 3482 O O . ARG A 1 445 ? -9.921 -5.968 12.225 1.00 76.31 445 ARG A O 1
ATOM 3489 N N . LYS A 1 446 ? -9.148 -6.906 14.090 1.00 79.31 446 LYS A N 1
ATOM 3490 C CA . LYS A 1 446 ? -7.748 -6.544 13.783 1.00 79.31 446 LYS A CA 1
ATOM 3491 C C . LYS A 1 446 ? -7.246 -7.194 12.487 1.00 79.31 446 LYS A C 1
ATOM 3493 O O . LYS A 1 446 ? -6.469 -6.565 11.772 1.00 79.31 446 LYS A O 1
ATOM 3498 N N . VAL A 1 447 ? -7.695 -8.412 12.165 1.00 84.44 447 VAL A N 1
ATOM 3499 C CA . VAL A 1 447 ? -7.362 -9.064 10.884 1.00 84.44 447 VAL A CA 1
ATOM 3500 C C . VAL A 1 447 ? -7.921 -8.258 9.708 1.00 84.44 447 VAL A C 1
ATOM 3502 O O . VAL A 1 447 ? -7.228 -8.101 8.706 1.00 84.44 447 VAL A O 1
ATOM 3505 N N . MET A 1 448 ? -9.112 -7.664 9.847 1.00 83.50 448 MET A N 1
ATOM 3506 C CA . MET A 1 448 ? -9.715 -6.811 8.811 1.00 83.50 448 MET A CA 1
ATOM 3507 C C . MET A 1 448 ? -8.880 -5.554 8.530 1.00 83.50 448 MET A C 1
ATOM 3509 O O . MET A 1 448 ? -8.693 -5.195 7.368 1.00 83.50 448 MET A O 1
ATOM 3513 N N . SER A 1 449 ? -8.288 -4.938 9.559 1.00 82.62 449 SER A N 1
ATOM 3514 C CA . SER A 1 449 ? -7.325 -3.839 9.367 1.00 82.62 449 SER A CA 1
ATOM 3515 C C . SER A 1 449 ? -6.107 -4.283 8.538 1.00 82.62 449 SER A C 1
ATOM 3517 O O . SER A 1 449 ? -5.692 -3.593 7.604 1.00 82.62 449 SER A O 1
ATOM 3519 N N . GLY A 1 450 ? -5.591 -5.492 8.797 1.00 88.44 450 GLY A N 1
ATOM 3520 C CA . GLY A 1 450 ? -4.531 -6.104 7.989 1.00 88.44 450 GLY A CA 1
ATOM 3521 C C . GLY A 1 450 ? -4.932 -6.327 6.524 1.00 88.44 450 GLY A C 1
ATOM 3522 O O . GLY A 1 450 ? -4.118 -6.129 5.627 1.00 88.44 450 GLY A O 1
ATOM 3523 N N . LEU A 1 451 ? -6.197 -6.659 6.250 1.00 90.44 451 LEU A N 1
ATOM 3524 C CA . LEU A 1 451 ? -6.703 -6.753 4.875 1.00 90.44 451 LEU A CA 1
ATOM 3525 C C . LEU A 1 451 ? -6.707 -5.388 4.172 1.00 90.44 451 LEU A C 1
ATOM 3527 O O . LEU A 1 451 ? -6.360 -5.314 2.997 1.00 90.44 451 LEU A O 1
ATOM 3531 N N . GLY A 1 452 ? -7.031 -4.303 4.881 1.00 89.12 452 GLY A N 1
ATOM 3532 C CA . GLY A 1 452 ? -6.928 -2.945 4.337 1.00 89.12 452 GLY A CA 1
ATOM 3533 C C . GLY A 1 452 ? -5.500 -2.556 3.952 1.00 89.12 452 GLY A C 1
ATOM 3534 O O . GLY A 1 452 ? -5.294 -1.943 2.900 1.00 89.12 452 GLY A O 1
ATOM 3535 N N . LEU A 1 453 ? -4.519 -2.980 4.757 1.00 92.31 453 LEU A N 1
ATOM 3536 C CA . LEU A 1 453 ? -3.093 -2.861 4.448 1.00 92.31 453 LEU A CA 1
ATOM 3537 C C . LEU A 1 453 ? -2.719 -3.669 3.194 1.00 92.31 453 LEU A C 1
ATOM 3539 O O . LEU A 1 453 ? -2.117 -3.115 2.276 1.00 92.31 453 LEU A O 1
ATOM 3543 N N . LEU A 1 454 ? -3.119 -4.946 3.115 1.00 94.06 454 LEU A N 1
ATOM 3544 C CA . LEU A 1 454 ? -2.883 -5.805 1.947 1.00 94.06 454 LEU A CA 1
ATOM 3545 C C . LEU A 1 454 ? -3.437 -5.182 0.658 1.00 94.06 454 LEU A C 1
ATOM 3547 O O . LEU A 1 454 ? -2.726 -5.103 -0.344 1.00 94.06 454 LEU A O 1
ATOM 3551 N N . VAL A 1 455 ? -4.692 -4.728 0.689 1.00 91.81 455 VAL A N 1
ATOM 3552 C CA . VAL A 1 455 ? -5.350 -4.086 -0.457 1.00 91.81 455 VAL A CA 1
ATOM 3553 C C . VAL A 1 455 ? -4.612 -2.806 -0.843 1.00 91.81 455 VAL A C 1
ATOM 3555 O O . VAL A 1 455 ? -4.290 -2.635 -2.016 1.00 91.81 455 VAL A O 1
ATOM 3558 N N . GLY A 1 456 ? -4.278 -1.947 0.127 1.00 90.19 456 GLY A N 1
ATOM 3559 C CA . GLY A 1 456 ? -3.536 -0.706 -0.117 1.00 90.19 456 GLY A CA 1
ATOM 3560 C C . GLY A 1 456 ? -2.189 -0.943 -0.797 1.00 90.19 456 GLY A C 1
ATOM 3561 O O . GLY A 1 456 ? -1.903 -0.324 -1.817 1.00 90.19 456 GLY A O 1
ATOM 3562 N N . ILE A 1 457 ? -1.405 -1.895 -0.287 1.00 91.25 457 ILE A N 1
ATOM 3563 C CA . ILE A 1 457 ? -0.101 -2.269 -0.850 1.00 91.25 457 ILE A CA 1
ATOM 3564 C C . ILE A 1 457 ? -0.232 -2.814 -2.280 1.00 91.25 457 ILE A C 1
ATOM 3566 O O . ILE A 1 457 ? 0.572 -2.487 -3.153 1.00 91.25 457 ILE A O 1
ATOM 3570 N N . CYS A 1 458 ? -1.212 -3.685 -2.538 1.00 92.50 458 CYS A N 1
ATOM 3571 C CA . CYS A 1 458 ? -1.353 -4.271 -3.870 1.00 92.50 458 CYS A CA 1
ATOM 3572 C C . CYS A 1 458 ? -1.790 -3.227 -4.901 1.00 92.50 458 CYS A C 1
ATOM 3574 O O . CYS A 1 458 ? -1.291 -3.234 -6.026 1.00 92.50 458 CYS A O 1
ATOM 3576 N N . TRP A 1 459 ? -2.700 -2.329 -4.517 1.00 90.12 459 TRP A N 1
ATOM 3577 C CA . TRP A 1 459 ? -3.155 -1.257 -5.393 1.00 90.12 459 TRP A CA 1
ATOM 3578 C C . TRP A 1 459 ? -2.073 -0.224 -5.663 1.00 90.12 459 TRP A C 1
ATOM 3580 O O . TRP A 1 459 ? -1.954 0.189 -6.810 1.00 90.12 459 TRP A O 1
ATOM 3590 N N . ASP A 1 460 ? -1.254 0.132 -4.673 1.00 88.25 460 ASP A N 1
ATOM 3591 C CA . ASP A 1 460 ? -0.076 0.979 -4.890 1.00 88.25 460 ASP A CA 1
ATOM 3592 C C . ASP A 1 460 ? 0.787 0.451 -6.050 1.00 88.25 460 ASP A C 1
ATOM 3594 O O . ASP A 1 460 ? 0.994 1.145 -7.046 1.00 88.25 460 ASP A O 1
ATOM 3598 N N . LYS A 1 461 ? 1.160 -0.835 -6.005 1.00 88.75 461 LYS A N 1
ATOM 3599 C CA . LYS A 1 461 ? 1.946 -1.454 -7.085 1.00 88.75 461 LYS A CA 1
ATOM 3600 C C . LYS A 1 461 ? 1.218 -1.523 -8.421 1.00 88.75 461 LYS A C 1
ATOM 3602 O O . LYS A 1 461 ? 1.853 -1.379 -9.466 1.00 88.75 461 LYS A O 1
ATOM 3607 N N . ALA A 1 462 ? -0.097 -1.730 -8.414 1.00 88.69 462 ALA A N 1
ATOM 3608 C CA . ALA A 1 462 ? -0.889 -1.710 -9.641 1.00 88.69 462 ALA A CA 1
ATOM 3609 C C . ALA A 1 462 ? -0.912 -0.312 -10.279 1.00 88.69 462 ALA A C 1
ATOM 3611 O O . ALA A 1 462 ? -0.793 -0.198 -11.500 1.00 88.69 462 ALA A O 1
ATOM 3612 N N . PHE A 1 463 ? -1.014 0.748 -9.471 1.00 84.44 463 PHE A N 1
ATOM 3613 C CA . PHE A 1 463 ? -0.942 2.124 -9.953 1.00 84.44 463 PHE A CA 1
ATOM 3614 C C . PHE A 1 463 ? 0.443 2.458 -10.489 1.00 84.44 463 PHE A C 1
ATOM 3616 O O . PHE A 1 463 ? 0.539 2.979 -11.596 1.00 84.44 463 PHE A O 1
ATOM 3623 N N . GLU A 1 464 ? 1.496 2.110 -9.759 1.00 83.75 464 GLU A N 1
ATOM 3624 C CA . GLU A 1 464 ? 2.880 2.258 -10.208 1.00 83.75 464 GLU A CA 1
ATOM 3625 C C . GLU A 1 464 ? 3.097 1.594 -11.579 1.00 83.75 464 GLU A C 1
ATOM 3627 O O . GLU A 1 464 ? 3.408 2.283 -12.548 1.00 83.75 464 GLU A O 1
ATOM 3632 N N . SER A 1 465 ? 2.739 0.310 -11.709 1.00 85.50 465 SER A N 1
ATOM 3633 C CA . SER A 1 465 ? 2.827 -0.434 -12.978 1.00 85.50 465 SER A CA 1
ATOM 3634 C C . SER A 1 465 ? 2.026 0.222 -14.112 1.00 85.50 465 SER A C 1
ATOM 3636 O O . SER A 1 465 ? 2.411 0.167 -15.282 1.00 85.50 465 SER A O 1
ATOM 3638 N N . SER A 1 466 ? 0.892 0.853 -13.791 1.00 83.38 466 SER A N 1
ATOM 3639 C CA . SER A 1 466 ? 0.091 1.582 -14.778 1.00 83.38 466 SER A CA 1
ATOM 3640 C C . SER A 1 466 ? 0.781 2.858 -15.262 1.00 83.38 466 SER A C 1
ATOM 3642 O O . SER A 1 466 ? 0.719 3.164 -16.452 1.00 83.38 466 SER A O 1
ATOM 3644 N N . TYR A 1 467 ? 1.479 3.578 -14.376 1.00 81.06 467 TYR A N 1
ATOM 3645 C CA . TYR A 1 467 ? 2.266 4.749 -14.757 1.00 81.06 467 TYR A CA 1
ATOM 3646 C C . TYR A 1 467 ? 3.430 4.360 -15.660 1.00 81.06 467 TYR A C 1
ATOM 3648 O O . TYR A 1 467 ? 3.688 5.060 -16.635 1.00 81.06 467 TYR A O 1
ATOM 3656 N N . ASP A 1 468 ? 4.093 3.244 -15.376 1.00 82.38 468 ASP A N 1
ATOM 3657 C CA . ASP A 1 468 ? 5.233 2.793 -16.180 1.00 82.38 468 ASP A CA 1
ATOM 3658 C C . ASP A 1 468 ? 4.787 2.294 -17.540 1.00 82.38 468 ASP A C 1
ATOM 3660 O O . ASP A 1 468 ? 5.430 2.578 -18.539 1.00 82.38 468 ASP A O 1
ATOM 3664 N N . THR A 1 469 ? 3.639 1.615 -17.600 1.00 82.94 469 THR A N 1
ATOM 3665 C CA . THR A 1 469 ? 3.034 1.231 -18.880 1.00 82.94 469 THR A CA 1
ATOM 3666 C C . THR A 1 469 ? 2.744 2.468 -19.735 1.00 82.94 469 THR A C 1
ATOM 3668 O O . THR A 1 469 ? 2.964 2.438 -20.935 1.00 82.94 469 THR A O 1
ATOM 3671 N N . LEU A 1 470 ? 2.299 3.578 -19.135 1.00 78.50 470 LEU A N 1
ATOM 3672 C CA . LEU A 1 470 ? 2.050 4.828 -19.867 1.00 78.50 470 LEU A CA 1
ATOM 3673 C C . LEU A 1 470 ? 3.329 5.547 -20.318 1.00 78.50 470 LEU A C 1
ATOM 3675 O O . LEU A 1 470 ? 3.293 6.273 -21.308 1.00 78.50 470 LEU A O 1
ATOM 3679 N N . LEU A 1 471 ? 4.422 5.399 -19.568 1.00 79.19 471 LEU A N 1
ATOM 3680 C CA . LEU A 1 471 ? 5.714 6.025 -19.861 1.00 79.19 471 LEU A CA 1
ATOM 3681 C C . LEU A 1 471 ? 6.640 5.136 -20.696 1.00 79.19 471 LEU A C 1
ATOM 3683 O O . LEU A 1 471 ? 7.689 5.599 -21.136 1.00 79.19 471 LEU A O 1
ATOM 3687 N N . ASP A 1 472 ? 6.268 3.876 -20.913 1.00 81.31 472 ASP A N 1
ATOM 3688 C CA . ASP A 1 472 ? 7.058 2.925 -21.679 1.00 81.31 472 ASP A CA 1
ATOM 3689 C C . ASP A 1 472 ? 7.266 3.440 -23.118 1.00 81.31 472 ASP A C 1
ATOM 3691 O O . ASP A 1 472 ? 6.288 3.635 -23.847 1.00 81.31 472 ASP A O 1
ATOM 3695 N N . PRO A 1 473 ? 8.518 3.648 -23.575 1.00 75.44 473 PRO A N 1
ATOM 3696 C CA . PRO A 1 473 ? 8.798 4.233 -24.885 1.00 75.44 473 PRO A CA 1
ATOM 3697 C C . PRO A 1 473 ? 8.171 3.464 -26.050 1.00 75.44 473 PRO A C 1
ATOM 3699 O O . PRO A 1 473 ? 7.794 4.066 -27.054 1.00 75.44 473 PRO A O 1
ATOM 3702 N N . HIS A 1 474 ? 8.053 2.138 -25.927 1.00 75.38 474 HIS A N 1
ATOM 3703 C CA . HIS A 1 474 ? 7.434 1.300 -26.953 1.00 75.38 474 HIS A CA 1
ATOM 3704 C C . HIS A 1 474 ? 5.918 1.506 -27.011 1.00 75.38 474 HIS A C 1
ATOM 3706 O O . HIS A 1 474 ? 5.320 1.604 -28.080 1.00 75.38 474 HIS A O 1
ATOM 3712 N N . THR A 1 475 ? 5.289 1.624 -25.851 1.00 73.50 475 THR A N 1
ATOM 3713 C CA . THR A 1 475 ? 3.885 2.007 -25.751 1.00 73.50 475 THR A CA 1
ATOM 3714 C C . THR A 1 475 ? 3.642 3.406 -26.332 1.00 73.50 475 THR A C 1
ATOM 3716 O O . THR A 1 475 ? 2.729 3.603 -27.136 1.00 73.50 475 THR A O 1
ATOM 3719 N N . MET A 1 476 ? 4.503 4.374 -26.006 1.00 70.25 476 MET A N 1
ATOM 3720 C CA . MET A 1 476 ? 4.411 5.728 -26.558 1.00 70.25 476 MET A CA 1
ATOM 3721 C C . MET A 1 476 ? 4.615 5.754 -28.079 1.00 70.25 476 MET A C 1
ATOM 3723 O O . MET A 1 476 ? 3.934 6.504 -28.773 1.00 70.25 476 MET A O 1
ATOM 3727 N N . SER A 1 477 ? 5.509 4.921 -28.623 1.00 71.44 477 SER A N 1
ATOM 3728 C CA . SER A 1 477 ? 5.732 4.834 -30.071 1.00 71.44 477 SER A CA 1
ATOM 3729 C C . SER A 1 477 ? 4.586 4.149 -30.821 1.00 71.44 477 SER A C 1
ATOM 3731 O O . SER A 1 477 ? 4.356 4.467 -31.984 1.00 71.44 477 SER A O 1
ATOM 3733 N N . ARG A 1 478 ? 3.819 3.264 -30.174 1.00 70.19 478 ARG A N 1
ATOM 3734 C CA . ARG A 1 478 ? 2.590 2.694 -30.753 1.00 70.19 478 ARG A CA 1
ATOM 3735 C C . ARG A 1 478 ? 1.449 3.703 -30.800 1.00 70.19 478 ARG A C 1
ATOM 3737 O O . ARG A 1 478 ? 0.794 3.828 -31.832 1.00 70.19 478 ARG A O 1
ATOM 3744 N N . LEU A 1 479 ? 1.270 4.484 -29.733 1.00 65.31 479 LEU A N 1
ATOM 3745 C CA . LEU A 1 479 ? 0.334 5.616 -29.723 1.00 65.31 479 LEU A CA 1
ATOM 3746 C C . LEU A 1 479 ? 0.695 6.669 -30.788 1.00 65.31 479 LEU A C 1
ATOM 3748 O O . LEU A 1 479 ? -0.166 7.427 -31.227 1.00 65.31 479 LEU A O 1
ATOM 3752 N N . ALA A 1 480 ? 1.950 6.680 -31.247 1.00 57.38 480 ALA A N 1
ATOM 3753 C CA . ALA A 1 480 ? 2.455 7.653 -32.199 1.00 57.38 480 ALA A CA 1
ATOM 3754 C C . ALA A 1 480 ? 1.969 7.520 -33.638 1.00 57.38 480 ALA A C 1
ATOM 3756 O O . ALA A 1 480 ? 2.116 8.461 -34.420 1.00 57.38 480 ALA A O 1
ATOM 3757 N N . PHE A 1 481 ? 1.400 6.371 -33.999 1.00 60.66 481 PHE A N 1
ATOM 3758 C CA . PHE A 1 481 ? 0.822 6.184 -35.326 1.00 60.66 481 PHE A CA 1
ATOM 3759 C C . PHE A 1 481 ? -0.459 7.005 -35.536 1.00 60.66 481 PHE A C 1
ATOM 3761 O O . PHE A 1 481 ? -0.854 7.230 -36.678 1.00 60.66 481 PHE A O 1
ATOM 3768 N N . GLN A 1 482 ? -1.064 7.530 -34.465 1.00 62.94 482 GLN A N 1
ATOM 3769 C CA . GLN A 1 482 ? -2.062 8.591 -34.560 1.00 62.94 482 GLN A CA 1
ATOM 3770 C C . GLN A 1 482 ? -1.353 9.952 -34.521 1.00 62.94 482 GLN A C 1
ATOM 3772 O O . GLN A 1 482 ? -0.694 10.302 -33.543 1.00 62.94 482 GLN A O 1
ATOM 3777 N N . THR A 1 483 ? -1.470 10.726 -35.603 1.00 57.91 483 THR A N 1
ATOM 3778 C CA . THR A 1 483 ? -0.944 12.097 -35.751 1.00 57.91 483 THR A CA 1
ATOM 3779 C C . THR A 1 483 ? -1.672 13.093 -34.844 1.00 57.91 483 THR A C 1
ATOM 3781 O O . THR A 1 483 ? -2.367 13.989 -35.319 1.00 57.91 483 THR A O 1
ATOM 3784 N N . ASP A 1 484 ? -1.518 12.939 -33.534 1.00 66.69 484 ASP A N 1
ATOM 3785 C CA . ASP A 1 484 ? -2.006 13.882 -32.538 1.00 66.69 484 ASP A CA 1
ATOM 3786 C C . ASP A 1 484 ? -0.845 14.736 -32.010 1.00 66.69 484 ASP A C 1
ATOM 3788 O O . ASP A 1 484 ? 0.254 14.251 -31.738 1.00 66.69 484 ASP A O 1
ATOM 3792 N N . THR A 1 485 ? -1.100 16.028 -31.804 1.00 75.69 485 THR A N 1
ATOM 3793 C CA . THR A 1 485 ? -0.139 17.017 -31.271 1.00 75.69 485 THR A CA 1
ATOM 3794 C C . THR A 1 485 ? 0.492 16.610 -29.934 1.00 75.69 485 THR A C 1
ATOM 3796 O O . THR A 1 485 ? 1.610 17.013 -29.614 1.00 75.69 485 THR A O 1
ATOM 3799 N N . VAL A 1 486 ? -0.206 15.787 -29.147 1.00 71.62 486 VAL A N 1
ATOM 3800 C CA . VAL A 1 486 ? 0.286 15.240 -27.875 1.00 71.62 486 VAL A CA 1
ATOM 3801 C C . VAL A 1 486 ? 1.441 14.264 -28.102 1.00 71.62 486 VAL A C 1
ATOM 3803 O O . VAL A 1 486 ? 2.394 14.248 -27.326 1.00 71.62 486 VAL A O 1
ATOM 3806 N N . ASN A 1 487 ? 1.388 13.482 -29.176 1.00 70.19 487 ASN A N 1
ATOM 3807 C CA . ASN A 1 487 ? 2.424 12.516 -29.496 1.00 70.19 487 ASN A CA 1
ATOM 3808 C C . ASN A 1 487 ? 3.720 13.197 -29.967 1.00 70.19 487 ASN A C 1
ATOM 3810 O O . ASN A 1 487 ? 4.798 12.859 -29.480 1.00 70.19 487 ASN A O 1
ATOM 3814 N N . GLU A 1 488 ? 3.625 14.211 -30.835 1.00 79.44 488 GLU A N 1
ATOM 3815 C CA . GLU A 1 488 ? 4.799 15.009 -31.226 1.00 79.44 488 GLU A CA 1
ATOM 3816 C C . GLU A 1 488 ? 5.487 15.634 -30.004 1.00 79.44 488 GLU A C 1
ATOM 3818 O O . GLU A 1 488 ? 6.715 15.633 -29.907 1.00 79.44 488 GLU A O 1
ATOM 3823 N N . PHE A 1 489 ? 4.705 16.111 -29.028 1.00 79.56 489 PHE A N 1
ATOM 3824 C CA . PHE A 1 489 ? 5.240 16.632 -27.772 1.00 79.56 489 PHE A CA 1
ATOM 3825 C C . PHE A 1 489 ? 5.956 15.554 -26.950 1.00 79.56 489 PHE A C 1
ATOM 3827 O O . PHE A 1 489 ? 7.064 15.777 -26.466 1.00 79.56 489 PHE A O 1
ATOM 3834 N N . ILE A 1 490 ? 5.344 14.380 -26.801 1.00 76.50 490 ILE A N 1
ATOM 3835 C CA . ILE A 1 490 ? 5.906 13.269 -26.030 1.00 76.50 490 ILE A CA 1
ATOM 3836 C C . ILE A 1 490 ? 7.229 12.790 -26.634 1.00 76.50 490 ILE A C 1
ATOM 3838 O O . ILE A 1 490 ? 8.215 12.648 -25.911 1.00 76.50 490 ILE A O 1
ATOM 3842 N N . GLN A 1 491 ? 7.272 12.579 -27.950 1.00 78.62 491 GLN A N 1
ATOM 3843 C CA . GLN A 1 491 ? 8.481 12.120 -28.634 1.00 78.62 491 GLN A CA 1
ATOM 3844 C C . GLN A 1 491 ? 9.558 13.203 -28.690 1.00 78.62 491 GLN A C 1
ATOM 3846 O O . GLN A 1 491 ? 10.742 12.904 -28.540 1.00 78.62 491 GLN A O 1
ATOM 3851 N N . GLY A 1 492 ? 9.159 14.464 -28.873 1.00 84.69 492 GLY A N 1
ATOM 3852 C CA . GLY A 1 492 ? 10.081 15.596 -28.871 1.00 84.69 492 GLY A CA 1
ATOM 3853 C C . GLY A 1 492 ? 10.676 15.880 -27.491 1.00 84.69 492 GLY A C 1
ATOM 3854 O O . GLY A 1 492 ? 11.800 16.376 -27.397 1.00 84.69 492 GLY A O 1
ATOM 3855 N N . TYR A 1 493 ? 9.945 15.554 -26.419 1.00 85.06 493 TYR A N 1
ATOM 3856 C CA . TYR A 1 493 ? 10.298 15.926 -25.051 1.00 85.06 493 TYR A CA 1
ATOM 3857 C C . TYR A 1 493 ? 9.968 14.828 -24.017 1.00 85.06 493 TYR A C 1
ATOM 3859 O O . TYR A 1 493 ? 9.218 15.089 -23.069 1.00 85.06 493 TYR A O 1
ATOM 3867 N N . PRO A 1 494 ? 10.581 13.630 -24.093 1.00 80.38 494 PRO A N 1
ATOM 3868 C CA . PRO A 1 494 ? 10.270 12.511 -23.194 1.00 80.38 494 PRO A CA 1
ATOM 3869 C C . PRO A 1 494 ? 10.448 12.877 -21.712 1.00 80.38 494 PRO A C 1
ATOM 3871 O O . PRO A 1 494 ? 9.588 12.584 -20.885 1.00 80.38 494 PRO A O 1
ATOM 3874 N N . LYS A 1 495 ? 11.491 13.654 -21.382 1.00 82.88 495 LYS A N 1
ATOM 3875 C CA . LYS A 1 495 ? 11.716 14.160 -20.016 1.00 82.88 495 LYS A CA 1
ATOM 3876 C C . LYS A 1 495 ? 10.626 15.125 -19.542 1.00 82.88 495 LYS A C 1
ATOM 3878 O O . LYS A 1 495 ? 10.312 15.179 -18.357 1.00 82.88 495 LYS A O 1
ATOM 3883 N N . GLN A 1 496 ? 10.058 15.935 -20.440 1.00 84.75 496 GLN A N 1
ATOM 3884 C CA . GLN A 1 496 ? 8.948 16.821 -20.072 1.00 84.75 496 GLN A CA 1
ATOM 3885 C C . GLN A 1 496 ? 7.657 16.025 -19.880 1.00 84.75 496 GLN A C 1
ATOM 3887 O O . GLN A 1 496 ? 6.901 16.334 -18.962 1.00 84.75 496 GLN A O 1
ATOM 3892 N N . ALA A 1 497 ? 7.430 14.990 -20.694 1.00 81.06 497 ALA A N 1
ATOM 3893 C CA . ALA A 1 497 ? 6.307 14.076 -20.524 1.00 81.06 497 ALA A CA 1
ATOM 3894 C C . ALA A 1 497 ? 6.379 13.351 -19.171 1.00 81.06 497 ALA A C 1
ATOM 3896 O O . ALA A 1 497 ? 5.400 13.353 -18.426 1.00 81.06 497 ALA A O 1
ATOM 3897 N N . GLU A 1 498 ? 7.549 12.834 -18.796 1.00 80.62 498 GLU A N 1
ATOM 3898 C CA . GLU A 1 498 ? 7.778 12.212 -17.490 1.00 80.62 498 GLU A CA 1
ATOM 3899 C C . GLU A 1 498 ? 7.506 13.181 -16.328 1.00 80.62 498 GLU A C 1
ATOM 3901 O O . GLU A 1 498 ? 6.727 12.868 -15.423 1.00 80.62 498 GLU A O 1
ATOM 3906 N N . ARG A 1 499 ? 8.050 14.407 -16.396 1.00 83.50 499 ARG A N 1
ATOM 3907 C CA . ARG A 1 499 ? 7.765 15.476 -15.420 1.00 83.50 499 ARG A CA 1
ATOM 3908 C C . ARG A 1 499 ? 6.275 15.785 -15.329 1.00 83.50 499 ARG A C 1
ATOM 3910 O O . ARG A 1 499 ? 5.749 15.948 -14.232 1.00 83.50 499 ARG A O 1
ATOM 3917 N N . MET A 1 500 ? 5.584 15.863 -16.464 1.00 83.88 500 MET A N 1
ATOM 3918 C CA . MET A 1 500 ? 4.147 16.124 -16.504 1.00 83.88 500 MET A CA 1
ATOM 3919 C C . MET A 1 500 ? 3.360 14.989 -15.843 1.00 83.88 500 MET A C 1
ATOM 3921 O O . MET A 1 500 ? 2.434 15.258 -15.079 1.00 83.88 500 MET A O 1
ATOM 3925 N N . VAL A 1 501 ? 3.742 13.731 -16.081 1.00 79.50 501 VAL A N 1
ATOM 3926 C CA . VAL A 1 501 ? 3.129 12.568 -15.427 1.00 79.50 501 VAL A CA 1
ATOM 3927 C C . VAL A 1 501 ? 3.392 12.579 -13.922 1.00 79.50 501 VAL A C 1
ATOM 3929 O O . VAL A 1 501 ? 2.459 12.328 -13.160 1.00 79.50 501 VAL A O 1
ATOM 3932 N N . ALA A 1 502 ? 4.601 12.933 -13.478 1.00 81.31 502 ALA A N 1
ATOM 3933 C CA . ALA A 1 502 ? 4.922 13.078 -12.057 1.00 81.31 502 ALA A CA 1
ATOM 3934 C C . ALA A 1 502 ? 4.094 14.193 -11.389 1.00 81.31 502 ALA A C 1
ATOM 3936 O O . ALA A 1 502 ? 3.488 13.973 -10.339 1.00 81.31 502 ALA A O 1
ATOM 3937 N N . VAL A 1 503 ? 3.988 15.368 -12.025 1.00 84.94 503 VAL A N 1
ATOM 3938 C CA . VAL A 1 503 ? 3.149 16.484 -11.549 1.00 84.94 503 VAL A CA 1
ATOM 3939 C C . VAL A 1 503 ? 1.677 16.079 -11.500 1.00 84.94 503 VAL A C 1
ATOM 3941 O O . VAL A 1 503 ? 0.995 16.355 -10.514 1.00 84.94 503 VAL A O 1
ATOM 3944 N N . LEU A 1 504 ? 1.179 15.388 -12.526 1.00 81.38 504 LEU A N 1
ATOM 3945 C CA . LEU A 1 504 ? -0.188 14.881 -12.544 1.00 81.38 504 LEU A CA 1
ATOM 3946 C C . LEU A 1 504 ? -0.418 13.869 -11.414 1.00 81.38 504 LEU A C 1
ATOM 3948 O O . LEU A 1 504 ? -1.428 13.964 -10.722 1.00 81.38 504 LEU A O 1
ATOM 3952 N N . GLY A 1 505 ? 0.522 12.950 -11.180 1.00 79.12 505 GLY A N 1
ATOM 3953 C CA . GLY A 1 505 ? 0.478 12.011 -10.057 1.00 79.12 505 GLY A CA 1
ATOM 3954 C C . GLY A 1 505 ? 0.399 12.727 -8.706 1.00 79.12 505 GLY A C 1
ATOM 3955 O O . GLY A 1 505 ? -0.447 12.389 -7.878 1.00 79.12 505 GLY A O 1
ATOM 3956 N N . PHE A 1 506 ? 1.195 13.784 -8.517 1.00 83.75 506 PHE A N 1
ATOM 3957 C CA . PHE A 1 506 ? 1.144 14.627 -7.321 1.00 83.75 506 PHE A CA 1
ATOM 3958 C C . PHE A 1 506 ? -0.216 15.322 -7.152 1.00 83.75 506 PHE A C 1
ATOM 3960 O O . PHE A 1 506 ? -0.795 15.284 -6.068 1.00 83.75 506 PHE A O 1
ATOM 3967 N N . LEU A 1 507 ? -0.758 15.918 -8.220 1.00 85.69 507 LEU A N 1
ATOM 3968 C CA . LEU A 1 507 ? -2.066 16.583 -8.193 1.00 85.69 507 LEU A CA 1
ATOM 3969 C C . LEU A 1 507 ? -3.202 15.605 -7.870 1.00 85.69 507 LEU A C 1
ATOM 3971 O O . LEU A 1 507 ? -4.086 15.928 -7.075 1.00 85.69 507 LEU A O 1
ATOM 3975 N N . VAL A 1 508 ? -3.167 14.401 -8.448 1.00 81.38 508 VAL A N 1
ATOM 3976 C CA . VAL A 1 508 ? -4.140 13.341 -8.156 1.00 81.38 508 VAL A CA 1
ATOM 3977 C C . VAL A 1 508 ? -4.018 12.886 -6.704 1.00 81.38 508 VAL A C 1
ATOM 3979 O O . VAL A 1 508 ? -5.034 12.803 -6.016 1.00 81.38 508 VAL A O 1
ATOM 3982 N N . SER A 1 509 ? -2.798 12.659 -6.210 1.00 82.38 509 SER A N 1
ATOM 3983 C CA . SER A 1 509 ? -2.560 12.296 -4.809 1.00 82.38 509 SER A CA 1
ATOM 3984 C C . SER A 1 509 ? -3.068 13.375 -3.851 1.00 82.38 509 SER A C 1
ATOM 3986 O O . SER A 1 509 ? -3.783 13.065 -2.903 1.00 82.38 509 SER A O 1
ATOM 3988 N N . ALA A 1 510 ? -2.799 14.654 -4.132 1.00 87.88 510 ALA A N 1
ATOM 3989 C CA . ALA A 1 510 ? -3.295 15.768 -3.329 1.00 87.88 510 ALA A CA 1
ATOM 3990 C C . ALA A 1 510 ? -4.831 15.820 -3.309 1.00 87.88 510 ALA A C 1
ATOM 3992 O O . ALA A 1 510 ? -5.430 15.982 -2.247 1.00 87.88 510 ALA A O 1
ATOM 3993 N N . LEU A 1 511 ? -5.481 15.620 -4.460 1.00 88.38 511 LEU A N 1
ATOM 3994 C CA . LEU A 1 511 ? -6.939 15.597 -4.559 1.00 88.38 511 LEU A CA 1
ATOM 3995 C C . LEU A 1 511 ? -7.551 14.438 -3.763 1.00 88.38 511 LEU A C 1
ATOM 3997 O O . LEU A 1 511 ? -8.493 14.647 -2.993 1.00 88.38 511 LEU A O 1
ATOM 4001 N N . VAL A 1 512 ? -7.007 13.228 -3.917 1.00 85.88 512 VAL A N 1
ATOM 4002 C CA . VAL A 1 512 ? -7.458 12.045 -3.167 1.00 85.88 512 VAL A CA 1
ATOM 4003 C C . VAL A 1 512 ? -7.175 12.219 -1.676 1.00 85.88 512 VAL A C 1
ATOM 4005 O O . VAL A 1 512 ? -8.041 11.916 -0.859 1.00 85.88 512 VAL A O 1
ATOM 4008 N N . GLY A 1 513 ? -6.027 12.788 -1.314 1.00 88.00 513 GLY A N 1
ATOM 4009 C CA . GLY A 1 513 ? -5.654 13.109 0.059 1.00 88.00 513 GLY A CA 1
ATOM 4010 C C . GLY A 1 513 ? -6.625 14.092 0.708 1.00 88.00 513 GLY A C 1
ATOM 4011 O O . GLY A 1 513 ? -7.109 13.831 1.806 1.00 88.00 513 GLY A O 1
ATOM 4012 N N . CYS A 1 514 ? -6.997 15.177 0.022 1.00 91.75 514 CYS A N 1
ATOM 4013 C CA . CYS A 1 514 ? -8.009 16.121 0.506 1.00 91.75 514 CYS A CA 1
ATOM 4014 C C . CYS A 1 514 ? -9.377 15.451 0.700 1.00 91.75 514 CYS A C 1
ATOM 4016 O O . CYS A 1 514 ? -10.045 15.674 1.711 1.00 91.75 514 CYS A O 1
ATOM 4018 N N . ALA A 1 515 ? -9.790 14.607 -0.246 1.00 88.81 515 ALA A N 1
ATOM 4019 C CA . ALA A 1 515 ? -11.045 13.867 -0.171 1.00 88.81 515 ALA A CA 1
ATOM 4020 C C . ALA A 1 515 ? -11.076 12.883 1.003 1.00 88.81 515 ALA A C 1
ATOM 4022 O O . ALA A 1 515 ? -12.034 12.849 1.779 1.00 88.81 515 ALA A O 1
ATOM 4023 N N . TRP A 1 516 ? -10.005 12.105 1.145 1.00 93.00 516 TRP A N 1
ATOM 4024 C CA . TRP A 1 516 ? -9.791 11.190 2.255 1.00 93.00 516 TRP A CA 1
ATOM 4025 C C . TRP A 1 516 ? -9.848 11.939 3.589 1.00 93.00 516 TRP A C 1
ATOM 4027 O O . TRP A 1 516 ? -10.624 11.576 4.475 1.00 93.00 516 TRP A O 1
ATOM 4037 N N . PHE A 1 517 ? -9.113 13.043 3.685 1.00 92.88 517 PHE A N 1
ATOM 4038 C CA . PHE A 1 517 ? -9.022 13.876 4.872 1.00 92.88 517 PHE A CA 1
ATOM 4039 C C . PHE A 1 517 ? -10.373 14.463 5.306 1.00 92.88 517 PHE A C 1
ATOM 4041 O O . PHE A 1 517 ? -10.711 14.423 6.486 1.00 92.88 517 PHE A O 1
ATOM 4048 N N . TRP A 1 518 ? -11.169 14.995 4.372 1.00 92.25 518 TRP A N 1
ATOM 4049 C CA . TRP A 1 518 ? -12.428 15.678 4.707 1.00 92.25 518 TRP A CA 1
ATOM 4050 C C . TRP A 1 518 ? -13.631 14.749 4.840 1.00 92.25 518 TRP A C 1
ATOM 4052 O O . TRP A 1 518 ? -14.598 15.106 5.514 1.00 92.25 518 TRP A O 1
ATOM 4062 N N . HIS A 1 519 ? -13.612 13.579 4.201 1.00 89.75 519 HIS A N 1
ATOM 4063 C CA . HIS A 1 519 ? -14.796 12.720 4.130 1.00 89.75 519 HIS A CA 1
ATOM 4064 C C . HIS A 1 519 ? -14.605 11.345 4.759 1.00 89.75 519 HIS A C 1
ATOM 4066 O O . HIS A 1 519 ? -15.511 10.858 5.441 1.00 89.75 519 HIS A O 1
ATOM 4072 N N . ILE A 1 520 ? -13.447 10.724 4.551 1.00 91.44 520 ILE A N 1
ATOM 4073 C CA . ILE A 1 520 ? -13.204 9.349 4.991 1.00 91.44 520 ILE A CA 1
ATOM 4074 C C . ILE A 1 520 ? -12.746 9.341 6.442 1.00 91.44 520 ILE A C 1
ATOM 4076 O O . ILE A 1 520 ? -13.355 8.648 7.251 1.00 91.44 520 ILE A O 1
ATOM 4080 N N . VAL A 1 521 ? -11.753 10.163 6.795 1.00 91.88 521 VAL A N 1
ATOM 4081 C CA . VAL A 1 521 ? -11.222 10.223 8.165 1.00 91.88 521 VAL A CA 1
ATOM 4082 C C . VAL A 1 521 ? -12.317 10.522 9.194 1.00 91.88 521 VAL A C 1
ATOM 4084 O O . VAL A 1 521 ? -12.456 9.739 10.134 1.00 91.88 521 VAL A O 1
ATOM 4087 N N . PRO A 1 522 ? -13.161 11.564 9.036 1.00 91.12 522 PRO A N 1
ATOM 4088 C CA . PRO A 1 522 ? -14.195 11.843 10.027 1.00 91.12 522 PRO A CA 1
ATOM 4089 C C . PRO A 1 522 ? -15.216 10.712 10.131 1.00 91.12 522 PRO A C 1
ATOM 4091 O O . PRO A 1 522 ? -15.772 10.499 11.198 1.00 91.12 522 PRO A O 1
ATOM 4094 N N . SER A 1 523 ? -15.468 9.982 9.040 1.00 89.62 523 SER A N 1
ATOM 4095 C CA . SER A 1 523 ? -16.382 8.838 9.047 1.00 89.62 523 SER A CA 1
ATOM 4096 C C . SER A 1 523 ? -15.763 7.629 9.742 1.00 89.62 523 SER A C 1
ATOM 4098 O O . SER A 1 523 ? -16.443 6.998 10.534 1.00 89.62 523 SER A O 1
ATOM 4100 N N . ALA A 1 524 ? -14.479 7.349 9.520 1.00 88.69 524 ALA A N 1
ATOM 4101 C CA . ALA A 1 524 ? -13.763 6.260 10.183 1.00 88.69 524 ALA A CA 1
ATOM 4102 C C . ALA A 1 524 ? -13.527 6.505 11.683 1.00 88.69 524 ALA A C 1
ATOM 4104 O O . ALA A 1 524 ? -13.336 5.555 12.437 1.00 88.69 524 ALA A O 1
ATOM 4105 N N . MET A 1 525 ? -13.535 7.768 12.116 1.00 87.50 525 MET A N 1
ATOM 4106 C CA . MET A 1 525 ? -13.364 8.150 13.520 1.00 87.50 525 MET A CA 1
ATOM 4107 C C . MET A 1 525 ? -14.663 8.198 14.328 1.00 87.50 525 MET A C 1
ATOM 4109 O O . MET A 1 525 ? -14.590 8.348 15.546 1.00 87.50 525 MET A O 1
ATOM 4113 N N . LYS A 1 526 ? -15.833 8.123 13.684 1.00 86.69 526 LYS A N 1
ATOM 4114 C CA . LYS A 1 526 ? -17.118 8.187 14.389 1.00 86.69 526 LYS A CA 1
ATOM 4115 C C . LYS A 1 526 ? -17.258 7.036 15.372 1.00 86.69 526 LYS A C 1
ATOM 4117 O O . LYS A 1 526 ? -16.892 5.894 15.077 1.00 86.69 526 LYS A O 1
ATOM 4122 N N . GLU A 1 527 ? -17.826 7.340 16.534 1.00 82.94 527 GLU A N 1
ATOM 4123 C CA . GLU A 1 527 ? -18.261 6.286 17.432 1.00 82.94 527 GLU A CA 1
ATOM 4124 C C . GLU A 1 527 ? -19.474 5.559 16.838 1.00 82.94 527 GLU A C 1
ATOM 4126 O O . GLU A 1 527 ? -20.174 6.047 15.949 1.00 82.94 527 GLU A O 1
ATOM 4131 N N . GLU A 1 528 ? -19.721 4.355 17.339 1.00 70.62 528 GLU A N 1
ATOM 4132 C CA . GLU A 1 528 ? -20.817 3.487 16.896 1.00 70.62 528 GLU A CA 1
ATOM 4133 C C . GLU A 1 528 ? -22.179 4.191 16.998 1.00 70.62 528 GLU A C 1
ATOM 4135 O O . GLU A 1 528 ? -22.954 4.206 16.040 1.00 70.62 528 GLU A O 1
ATOM 4140 N N . ARG A 1 529 ? -22.397 4.913 18.104 1.00 71.81 529 ARG A N 1
ATOM 4141 C CA . ARG A 1 529 ? -23.605 5.717 18.334 1.00 71.81 529 ARG A CA 1
ATOM 4142 C C . ARG A 1 529 ? -23.796 6.806 17.279 1.00 71.81 529 ARG A C 1
ATOM 4144 O O . ARG A 1 529 ? -24.904 6.990 16.782 1.00 71.81 529 ARG A O 1
ATOM 4151 N N . ASP A 1 530 ? -22.720 7.478 16.877 1.00 79.25 530 ASP A N 1
ATOM 4152 C CA . ASP A 1 530 ? -22.784 8.551 15.878 1.00 79.25 530 ASP A CA 1
ATOM 4153 C C . ASP A 1 530 ? -23.139 8.005 14.487 1.00 79.25 530 ASP A C 1
ATOM 4155 O O . ASP A 1 530 ? -23.793 8.674 13.678 1.00 79.25 530 ASP A O 1
ATOM 4159 N N . HIS A 1 531 ? -22.705 6.778 14.181 1.00 70.44 531 HIS A N 1
ATOM 4160 C CA . HIS A 1 531 ? -23.084 6.092 12.950 1.00 70.44 531 HIS A CA 1
ATOM 4161 C C . HIS A 1 531 ? -24.561 5.704 12.939 1.00 70.44 531 HIS A C 1
ATOM 4163 O O . HIS A 1 531 ? -25.236 5.928 11.931 1.00 70.44 531 HIS A O 1
ATOM 4169 N N . GLU A 1 532 ? -25.073 5.166 14.044 1.00 71.62 532 GLU A N 1
ATOM 4170 C CA . GLU A 1 532 ? -26.495 4.860 14.201 1.00 71.62 532 GLU A CA 1
ATOM 4171 C C . GLU A 1 532 ? -27.378 6.098 14.038 1.00 71.62 532 GLU A C 1
ATOM 4173 O O . GLU A 1 532 ? -28.367 6.077 13.301 1.00 71.62 532 GLU A O 1
ATOM 4178 N N . GLU A 1 533 ? -27.033 7.188 14.724 1.00 80.00 533 GLU A N 1
ATOM 4179 C CA . GLU A 1 533 ? -27.787 8.438 14.661 1.00 80.00 533 GLU A CA 1
ATOM 4180 C C . GLU A 1 533 ? -27.812 9.001 13.238 1.00 80.00 533 GLU A C 1
ATOM 4182 O O . GLU A 1 533 ? -28.870 9.403 12.748 1.00 80.00 533 GLU A O 1
ATOM 4187 N N . ALA A 1 534 ? -26.683 8.945 12.524 1.00 78.00 534 ALA A N 1
ATOM 4188 C CA . ALA A 1 534 ? -26.613 9.368 11.130 1.00 78.00 534 ALA A CA 1
ATOM 4189 C C . ALA A 1 534 ? -27.554 8.554 10.219 1.00 78.00 534 ALA A C 1
ATOM 4191 O O . ALA A 1 534 ? -28.227 9.136 9.365 1.00 78.00 534 ALA A O 1
ATOM 4192 N N . ILE A 1 535 ? -27.650 7.236 10.423 1.00 75.88 535 ILE A N 1
ATOM 4193 C CA . ILE A 1 535 ? -28.543 6.355 9.651 1.00 75.88 535 ILE A CA 1
ATOM 4194 C C . ILE A 1 535 ? -30.007 6.586 10.014 1.00 75.88 535 ILE A C 1
ATOM 4196 O O . ILE A 1 535 ? -30.863 6.603 9.126 1.00 75.88 535 ILE A O 1
ATOM 4200 N N . LYS A 1 536 ? -30.320 6.789 11.299 1.00 80.62 536 LYS A N 1
ATOM 4201 C CA . LYS A 1 536 ? -31.682 7.109 11.753 1.00 80.62 536 LYS A CA 1
ATOM 4202 C C . LYS A 1 536 ? -32.154 8.417 11.125 1.00 80.62 536 LYS A C 1
ATOM 4204 O O . LYS A 1 536 ? -33.239 8.449 10.546 1.00 80.62 536 LYS A O 1
ATOM 4209 N N . LEU A 1 537 ? -31.315 9.453 11.147 1.00 83.88 537 LEU A N 1
ATOM 4210 C CA . LEU A 1 537 ? -31.595 10.735 10.499 1.00 83.88 537 LEU A CA 1
ATOM 4211 C C . LEU A 1 537 ? -31.743 10.596 8.978 1.00 83.88 537 LEU A C 1
ATOM 4213 O O . LEU A 1 537 ? -32.627 11.217 8.390 1.00 83.88 537 LEU A O 1
ATOM 4217 N N . GLU A 1 538 ? -30.920 9.772 8.324 1.00 78.25 538 GLU A N 1
ATOM 4218 C CA . GLU A 1 538 ? -31.042 9.509 6.887 1.00 78.25 538 GLU A CA 1
ATOM 4219 C C . GLU A 1 538 ? -32.350 8.786 6.554 1.00 78.25 538 GLU A C 1
ATOM 4221 O O . GLU A 1 538 ? -33.090 9.228 5.675 1.00 78.25 538 GLU A O 1
ATOM 4226 N N . THR A 1 539 ? -32.678 7.735 7.301 1.00 79.50 539 THR A N 1
ATOM 4227 C CA . THR A 1 539 ? -33.914 6.962 7.134 1.00 79.50 539 THR A CA 1
ATOM 4228 C C . THR A 1 539 ? -35.136 7.851 7.342 1.00 79.50 539 THR A C 1
ATOM 4230 O O . THR A 1 539 ? -36.051 7.831 6.521 1.00 79.50 539 THR A O 1
ATOM 4233 N N . GLN A 1 540 ? -35.118 8.701 8.372 1.00 86.00 540 GLN A N 1
ATOM 4234 C CA . GLN A 1 540 ? -36.151 9.709 8.604 1.00 86.00 540 GLN A CA 1
ATOM 4235 C C . GLN A 1 540 ? -36.222 10.715 7.452 1.00 86.00 540 GLN A C 1
ATOM 4237 O O . GLN A 1 540 ? -37.309 11.032 6.981 1.00 86.00 540 GLN A O 1
ATOM 4242 N N . SER A 1 541 ? -35.084 11.187 6.934 1.00 85.00 541 SER A N 1
ATOM 4243 C CA . SER A 1 541 ? -35.072 12.116 5.799 1.00 85.00 541 SER A CA 1
ATOM 4244 C C . SER A 1 541 ? -35.646 11.491 4.523 1.00 85.00 541 SER A C 1
ATOM 4246 O O . SER A 1 541 ? -36.412 12.145 3.823 1.00 85.00 541 SER A O 1
ATOM 4248 N N . LEU A 1 542 ? -35.355 10.215 4.250 1.00 82.69 542 LEU A N 1
ATOM 4249 C CA . LEU A 1 542 ? -35.908 9.475 3.114 1.00 82.69 542 LEU A CA 1
ATOM 4250 C C . LEU A 1 542 ? -37.407 9.204 3.288 1.00 82.69 542 LEU A C 1
ATOM 4252 O O . LEU A 1 542 ? -38.161 9.302 2.322 1.00 82.69 542 LEU A O 1
ATOM 4256 N N . GLN A 1 543 ? -37.854 8.914 4.513 1.00 84.88 543 GLN A N 1
ATOM 4257 C CA . GLN A 1 543 ? -39.277 8.800 4.846 1.00 84.88 543 GLN A CA 1
ATOM 4258 C C . GLN A 1 543 ? -40.007 10.135 4.660 1.00 84.88 543 GLN A C 1
ATOM 4260 O O . GLN A 1 543 ? -41.104 10.156 4.111 1.00 84.88 543 GLN A O 1
ATOM 4265 N N . ASN A 1 544 ? -39.373 11.250 5.025 1.00 84.81 544 ASN A N 1
ATOM 4266 C CA . ASN A 1 544 ? -39.929 12.588 4.836 1.00 84.81 544 ASN A CA 1
ATOM 4267 C C . ASN A 1 544 ? -39.963 12.999 3.348 1.00 84.81 544 ASN A C 1
ATOM 4269 O O . ASN A 1 544 ? -40.916 13.645 2.915 1.00 84.81 544 ASN A O 1
ATOM 4273 N N . ILE A 1 545 ? -38.962 12.601 2.546 1.00 84.94 545 ILE A N 1
ATOM 4274 C CA . ILE A 1 545 ? -38.917 12.844 1.088 1.00 84.94 545 ILE A CA 1
ATOM 4275 C C . ILE A 1 545 ? -39.954 12.005 0.335 1.00 84.94 545 ILE A C 1
ATOM 4277 O O . ILE A 1 545 ? -40.412 12.431 -0.723 1.00 84.94 545 ILE A O 1
ATOM 4281 N N . LYS A 1 546 ? -40.390 10.860 0.879 1.00 79.44 546 LYS A N 1
ATOM 4282 C CA . LYS A 1 546 ? -41.484 10.071 0.285 1.00 79.44 546 LYS A CA 1
ATOM 4283 C C . LYS A 1 546 ? -42.837 10.800 0.208 1.00 79.44 546 LYS A C 1
ATOM 4285 O O . LYS A 1 546 ? -43.746 10.255 -0.392 1.00 79.44 546 LYS A O 1
ATOM 4290 N N . LEU A 1 547 ? -42.912 12.039 0.702 1.00 65.44 547 LEU A N 1
ATOM 4291 C CA . LEU A 1 547 ? -43.919 13.078 0.474 1.00 65.44 547 LEU A CA 1
ATOM 4292 C C . LEU A 1 547 ? -45.405 12.713 0.741 1.00 65.44 547 LEU A C 1
ATOM 4294 O O . LEU A 1 547 ? -45.929 11.668 0.358 1.00 65.44 547 LEU A O 1
ATOM 4298 N N . PRO A 1 548 ? -46.143 13.650 1.358 1.00 58.06 548 PRO A N 1
ATOM 4299 C CA . PRO A 1 548 ? -47.541 13.515 1.737 1.00 58.06 548 PRO A CA 1
ATOM 4300 C C . PRO A 1 548 ? -48.432 13.650 0.498 1.00 58.06 548 PRO A C 1
ATOM 4302 O O . PRO A 1 548 ? -48.850 14.742 0.123 1.00 58.06 548 PRO A O 1
ATOM 4305 N N . GLY A 1 549 ? -48.704 12.545 -0.184 1.00 61.62 549 GLY A N 1
ATOM 4306 C CA . GLY A 1 549 ? -49.550 12.584 -1.378 1.00 61.62 549 GLY A CA 1
ATOM 4307 C C . GLY A 1 549 ? -49.634 11.276 -2.142 1.00 61.62 549 GLY A C 1
ATOM 4308 O O . GLY A 1 549 ? -50.608 11.070 -2.866 1.00 61.62 549 GLY A O 1
ATOM 4309 N N . GLU A 1 550 ? -48.688 10.360 -1.931 1.00 53.41 550 GLU A N 1
ATOM 4310 C CA . GLU A 1 550 ? -48.877 8.974 -2.333 1.00 53.41 550 GLU A CA 1
ATOM 4311 C C . GLU A 1 550 ? -49.939 8.381 -1.398 1.00 53.41 550 GLU A C 1
ATOM 4313 O O . GLU A 1 550 ? -49.646 7.842 -0.332 1.00 53.41 550 GLU A O 1
ATOM 4318 N N . LYS A 1 551 ? -51.218 8.565 -1.767 1.00 61.28 551 LYS A N 1
ATOM 4319 C CA . LYS A 1 551 ? -52.294 7.686 -1.315 1.00 61.28 551 LYS A CA 1
ATOM 4320 C C . LYS A 1 551 ? -51.795 6.301 -1.683 1.00 61.28 551 LYS A C 1
ATOM 4322 O O . LYS A 1 551 ? -51.874 5.934 -2.854 1.00 61.28 551 LYS A O 1
ATOM 4327 N N . THR A 1 552 ? -51.223 5.582 -0.717 1.00 56.66 552 THR A N 1
ATOM 4328 C CA . THR A 1 552 ? -50.966 4.153 -0.834 1.00 56.66 552 THR A CA 1
ATOM 4329 C C . THR A 1 552 ? -52.222 3.596 -1.480 1.00 56.66 552 THR A C 1
ATOM 4331 O O . THR A 1 552 ? -53.299 3.814 -0.909 1.00 56.66 552 THR A O 1
ATOM 4334 N N . PRO A 1 553 ? -52.150 3.022 -2.698 1.00 55.28 553 PRO A N 1
ATOM 4335 C CA . PRO A 1 553 ? -53.317 2.414 -3.293 1.00 55.28 553 PRO A CA 1
ATOM 4336 C C . PRO A 1 553 ? -53.825 1.471 -2.224 1.00 55.28 553 PRO A C 1
ATOM 4338 O O . PRO A 1 553 ? -53.117 0.563 -1.783 1.00 55.28 553 PRO A O 1
ATOM 4341 N N . THR A 1 554 ? -55.009 1.791 -1.714 1.00 52.31 554 THR A N 1
ATOM 4342 C CA . THR A 1 554 ? -55.767 0.894 -0.875 1.00 52.31 554 THR A CA 1
ATOM 4343 C C . THR A 1 554 ? -56.060 -0.240 -1.834 1.00 52.31 554 THR A C 1
ATOM 4345 O O . THR A 1 554 ? -57.051 -0.226 -2.556 1.00 52.31 554 THR A O 1
ATOM 4348 N N . TRP A 1 555 ? -55.145 -1.206 -1.898 1.00 53.25 555 TRP A N 1
ATOM 4349 C CA . TRP A 1 555 ? -55.517 -2.580 -2.120 1.00 53.25 555 TRP A CA 1
ATOM 4350 C C . TRP A 1 555 ? -56.472 -2.858 -0.970 1.00 53.25 555 TRP A C 1
ATOM 4352 O O . TRP A 1 555 ? -56.076 -3.275 0.115 1.00 53.25 555 TRP A O 1
ATOM 4362 N N . GLN A 1 556 ? -57.738 -2.484 -1.182 1.00 44.88 556 GLN A N 1
ATOM 4363 C CA . GLN A 1 556 ? -58.845 -3.181 -0.585 1.00 44.88 556 GLN A CA 1
ATOM 4364 C C . GLN A 1 556 ? -58.524 -4.625 -0.917 1.00 44.88 556 GLN A C 1
ATOM 4366 O O . GLN A 1 556 ? -58.642 -5.050 -2.066 1.00 44.88 556 GLN A O 1
ATOM 4371 N N . SER A 1 557 ? -58.004 -5.338 0.077 1.00 50.00 557 SER A N 1
ATOM 4372 C CA . SER A 1 557 ? -58.173 -6.764 0.182 1.00 50.00 557 SER A CA 1
ATOM 4373 C C . SER A 1 557 ? -59.678 -6.966 0.106 1.00 50.00 557 SER A C 1
ATOM 4375 O O . SER A 1 557 ? -60.388 -6.957 1.108 1.00 50.00 557 SER A O 1
ATOM 4377 N N . SER A 1 558 ? -60.192 -7.041 -1.124 1.00 46.00 558 SER A N 1
ATOM 4378 C CA . SER A 1 558 ? -61.437 -7.711 -1.395 1.00 46.00 558 SER A CA 1
ATOM 4379 C C . SER A 1 558 ? -61.258 -9.046 -0.713 1.00 46.00 558 SER A C 1
ATOM 4381 O O . SER A 1 558 ? -60.399 -9.839 -1.098 1.00 46.00 558 SER A O 1
ATOM 4383 N N . SER A 1 559 ? -61.994 -9.205 0.376 1.00 45.06 559 SER A N 1
ATOM 4384 C CA . SER A 1 559 ? -62.224 -10.439 1.086 1.00 45.06 559 SER A CA 1
ATOM 4385 C C . SER A 1 559 ? -62.848 -11.429 0.103 1.00 45.06 559 SER A C 1
ATOM 4387 O O . SER A 1 559 ? -64.044 -11.704 0.147 1.00 45.06 559 SER A O 1
ATOM 4389 N N . SER A 1 560 ? -62.066 -11.923 -0.851 1.00 46.19 560 SER A N 1
ATOM 4390 C CA . SER A 1 560 ? -62.327 -13.206 -1.461 1.00 46.19 560 SER A CA 1
ATOM 4391 C C . SER A 1 560 ? -61.914 -14.202 -0.395 1.00 46.19 560 SER A C 1
ATOM 4393 O O . SER A 1 560 ? -60.726 -14.460 -0.221 1.00 46.19 560 SER A O 1
ATOM 4395 N N . SER A 1 561 ? -62.909 -14.614 0.390 1.00 48.66 561 SER A N 1
ATOM 4396 C CA . SER A 1 561 ? -62.996 -15.921 1.036 1.00 48.66 561 SER A CA 1
ATOM 4397 C C . SER A 1 561 ? -61.818 -16.826 0.678 1.00 48.66 561 SER A C 1
ATOM 4399 O O . SER A 1 561 ? -61.784 -17.389 -0.422 1.00 48.66 561 SER A O 1
ATOM 4401 N N . GLU A 1 562 ? -60.858 -16.940 1.595 1.00 42.53 562 GLU A N 1
ATOM 4402 C CA . GLU A 1 562 ? -59.963 -18.088 1.606 1.00 42.53 562 GLU A CA 1
ATOM 4403 C C . GLU A 1 562 ? -60.851 -19.341 1.607 1.00 42.53 562 GLU A C 1
ATOM 4405 O O . GLU A 1 562 ? -61.753 -19.442 2.444 1.00 42.53 562 GLU A O 1
ATOM 4410 N N . PRO A 1 563 ? -60.685 -20.271 0.656 1.00 50.19 563 PRO A N 1
ATOM 4411 C CA . PRO A 1 563 ? -61.247 -21.594 0.828 1.00 50.19 563 PRO A CA 1
ATOM 4412 C C . PRO A 1 563 ? -60.552 -22.232 2.034 1.00 50.19 563 PRO A C 1
ATOM 4414 O O . PRO A 1 563 ? -59.324 -22.320 2.054 1.00 50.19 563 PRO A O 1
ATOM 4417 N N . ASP A 1 564 ? -61.347 -22.657 3.018 1.00 44.84 564 ASP A N 1
ATOM 4418 C CA . ASP A 1 564 ? -60.940 -23.525 4.123 1.00 44.84 564 ASP A CA 1
ATOM 4419 C C . ASP A 1 564 ? -60.148 -24.722 3.570 1.00 44.84 564 ASP A C 1
ATOM 4421 O O . ASP A 1 564 ? -60.703 -25.737 3.141 1.00 44.84 564 ASP A O 1
ATOM 4425 N N . LEU A 1 565 ? -58.822 -24.606 3.563 1.00 46.47 565 LEU A N 1
ATOM 4426 C CA . LEU A 1 565 ? -57.919 -25.734 3.402 1.00 46.47 565 LEU A CA 1
ATOM 4427 C C . LEU A 1 565 ? -57.887 -26.447 4.749 1.00 46.47 565 LEU A C 1
ATOM 4429 O O . LEU A 1 565 ? -57.068 -26.157 5.618 1.00 46.47 565 LEU A O 1
ATOM 4433 N N . GLY A 1 566 ? -58.852 -27.353 4.915 1.00 39.88 566 GLY A N 1
ATOM 4434 C CA . GLY A 1 566 ? -58.954 -28.239 6.060 1.00 39.88 566 GLY A CA 1
ATOM 4435 C C . GLY A 1 566 ? -57.623 -28.934 6.337 1.00 39.88 566 GLY A C 1
ATOM 4436 O O . GLY A 1 566 ? -57.067 -29.625 5.480 1.00 39.88 566 GLY A O 1
ATOM 4437 N N . CYS A 1 567 ? -57.129 -28.749 7.561 1.00 38.31 567 CYS A N 1
ATOM 4438 C CA . CYS A 1 567 ? -56.099 -29.586 8.152 1.00 38.31 567 CYS A CA 1
ATOM 4439 C C . CYS A 1 567 ? -56.533 -31.050 8.054 1.00 38.31 567 CYS A C 1
ATOM 4441 O O . CYS A 1 567 ? -57.478 -31.473 8.720 1.00 38.31 567 CYS A O 1
ATOM 4443 N N . TRP A 1 568 ? -55.812 -31.834 7.258 1.00 40.94 568 TRP A N 1
ATOM 4444 C CA . TRP A 1 568 ? -55.819 -33.283 7.386 1.00 40.94 568 TRP A CA 1
ATOM 4445 C C . TRP A 1 568 ? -55.136 -33.641 8.709 1.00 40.94 568 TRP A C 1
ATOM 4447 O O . TRP A 1 568 ? -53.911 -33.691 8.799 1.00 40.94 568 TRP A O 1
ATOM 4457 N N . GLN A 1 569 ? -55.939 -33.858 9.752 1.00 37.97 569 GLN A N 1
ATOM 4458 C CA . GLN A 1 569 ? -55.548 -34.698 10.878 1.00 37.97 569 GLN A CA 1
ATOM 4459 C C . GLN A 1 569 ? -55.456 -36.131 10.355 1.00 37.97 569 GLN A C 1
ATOM 4461 O O . GLN A 1 569 ? -56.465 -36.788 10.120 1.00 37.97 569 GLN A O 1
ATOM 4466 N N . THR A 1 570 ? -54.238 -36.603 10.109 1.00 45.31 570 THR A N 1
ATOM 4467 C CA . THR A 1 570 ? -53.975 -38.037 10.019 1.00 45.31 570 THR A CA 1
ATOM 4468 C C . THR A 1 570 ? -53.907 -38.576 11.439 1.00 45.31 570 THR A C 1
ATOM 4470 O O . THR A 1 570 ? -52.889 -38.415 12.117 1.00 45.31 570 THR A O 1
ATOM 4473 N N . ASP A 1 571 ? -55.004 -39.181 11.883 1.00 43.53 571 ASP A N 1
ATOM 4474 C CA . ASP A 1 571 ? -55.014 -40.053 13.049 1.00 43.53 571 ASP A CA 1
ATOM 4475 C C . ASP A 1 571 ? -54.141 -41.274 12.737 1.00 43.53 571 ASP A C 1
ATOM 4477 O O . ASP A 1 571 ? -54.405 -42.042 11.810 1.00 43.53 571 ASP A O 1
ATOM 4481 N N . ALA A 1 572 ? -53.047 -41.415 13.483 1.00 45.91 572 ALA A N 1
ATOM 4482 C CA . ALA A 1 572 ? -52.262 -42.636 13.516 1.00 45.91 572 ALA A CA 1
ATOM 4483 C C . ALA A 1 572 ? -52.980 -43.626 14.440 1.00 45.91 572 ALA A C 1
ATOM 4485 O O . ALA A 1 572 ? -52.820 -43.581 15.661 1.00 45.91 572 ALA A O 1
ATOM 4486 N N . GLU A 1 573 ? -53.802 -44.485 13.842 1.00 47.47 573 GLU A N 1
ATOM 4487 C CA . GLU A 1 573 ? -54.296 -45.702 14.476 1.00 47.47 573 GLU A CA 1
ATOM 4488 C C . GLU A 1 573 ? -53.173 -46.743 14.552 1.00 47.47 573 GLU A C 1
ATOM 4490 O O . GLU A 1 573 ? -52.381 -46.932 13.628 1.00 47.47 573 GLU A O 1
ATOM 4495 N N . SER A 1 574 ? -53.112 -47.369 15.719 1.00 49.97 574 SER A N 1
ATOM 4496 C CA . SER A 1 574 ? -52.278 -48.497 16.100 1.00 49.97 574 SER A CA 1
ATOM 4497 C C . SER A 1 574 ? -52.571 -49.761 15.291 1.00 49.97 574 SER A C 1
ATOM 4499 O O . SER A 1 574 ? -53.733 -50.149 15.208 1.00 49.97 574 SER A O 1
ATOM 4501 N N . ASP A 1 575 ? -51.508 -50.439 14.856 1.00 50.31 575 ASP A N 1
ATOM 4502 C CA . ASP A 1 575 ? -51.343 -51.900 14.932 1.00 50.31 575 ASP A CA 1
ATOM 4503 C C . ASP A 1 575 ? -49.853 -52.257 15.066 1.00 50.31 575 ASP A C 1
ATOM 4505 O O . ASP A 1 575 ? -49.026 -51.671 14.322 1.00 50.31 575 ASP A O 1
#

Sequence (575 aa):
MSSVLARVFALALFSGAVMGLRALLLLWACPLAVTQESTEKEYVELDDVTWTTALLLISFVIVSTGVLCLVKCKDEDIRKESWALLNVTLSIFCAASFDNAVCRLIETFSEEEGHEKPAFMSKPNLIVLFVFLCLVFVVLHLAFLCLIPQENHHVLFATQALGSHIMAFASIVFFGHLQMAAVSWKAVSSWGGVWLVPLLAFGVMVILYRMVLHLLRRFDNEWWKEKRLVMHQAMLMQIDAGGISVGFLIVQALCYSLIDESEPASSDASEPERRFMPITHGYPGHHKAYTELLLGLLALVLLCSSSVWSVCLRHMVHSEFFFEFIGVLGSSMACWCLQRGGIIFFYQKCKSRMNRYHMEVMCEYPHKCHGSHEMQPVQVVHRAVIVNALAMSLLAVVCMLVIDGVADFWQGKPCCPATHSTSYVAMVRPAPAGDLDVRTAKALRKVMSGLGLLVGICWDKAFESSYDTLLDPHTMSRLAFQTDTVNEFIQGYPKQAERMVAVLGFLVSALVGCAWFWHIVPSAMKEERDHEEAIKLETQSLQNIKLPGEKTPTWQSSSSSEPDLGCWQTDAESD

Secondary structure (DSSP, 8-state):
-HHHHHHHHHHHHHHHHHHHHHHHHHHHHSGGGTT---SS-------HHHHHHHHHHHHHHHHHHHHHHHHT-S-HHHHHHHHHHHHHHHHHHHHHHHHHHHHHHHHHHHTTS---S-GGGSHHHHHHHHHHHHHHHHHHHHIIIIIS-TT-HHHHHHHHHHHHHHHHHHHHHHHHHHHHHHHH-TTS-HHHHHHHHHHHHHHHHHHHHHHHHHHHHHT--HHHHHTHHHHHHHHHHHHHHHHHHHHHHHHHHHHHHTB-TTS---S-TTGGGGGSPPSSSS----B-TTHHHHHHHHHHHHHHHHHHIIIIITTT-S-HHHHHHHHHHHHHHHHHHHHHHHHHHHHHHHHHHHHHHIIIIITSSTTT-SSS-PPPHHHHHHHHHHHHHHHHHHHHHHHHHHHHHHHHHHTT--SS---S---------PPPPPHHHHHHHHHHHHHHHHHHHHHHHHHHHHHHHHHHHHH-HHHHHHHTTS--HHHHHHHH-HHHHHHHHHHHHHHHHHHHHHHIIIIIHHHHT--HHHHHHHHHHHHHHHHHHT-TT--------------------------

pLDDT: mean 78.09, std 15.54, range [37.97, 97.62]

Mean predicted aligned error: 9.49 Å

Nearest PDB structures (foldseek):
  7eb2-assembly1_C  TM=2.336E-01  e=5.733E-01  Homo sapiens
  8b22-assembly1_B  TM=1.611E-01  e=1.450E+00  Thermotoga maritima
  5xbk-assembly4_C  TM=2.042E-01  e=3.816E+00  Homo sapiens

Foldseek 3Di:
DCVQVVVVVVLLVVLLVVLVVVVVVVVVLPVVPPPPPDPDCPPPDCFLLNVLSVLVNVLSVVLVVLLVCQCPDPDLLSNLLSLLLVLLLLLLLLLLLVLVLVLLVLLLVQCPPPDPDNSCLDPVNLVVLVVVLVCLLCCLLCCLPPPDPPVCLLVNLLSLLSSLSNNLLSLLSNLVSQLLNQCVPPPDDNLVSLVVSLVVLLVVLVVSLVVSVVVVVVVPDPVVVVVVVSVVSNSLSSLLSSLLNSLLSVVQSVLLVQADPPPPDDPDPPPSVLSTCDPFADFSHHGDPCLLVVLQVLLVVLLVVLLCLQQPVCPPDPDPRVSSSSSSNSLSNSLSSLLSSQLVVQLVVLLVVVVVCCCVPVPPDVPPPPDDPDDDSRSSSLVSLSVSLSVLSVVLSVLSLVLVLVLCVLCVHDSDPPDDDDDDDDDPDDDHRDPSSVSSNVSSSVSSSSSSVSSSVSVSNNVSSSLCSVLPVVSLVVVVVPPDPVSCCCVVCVSVVSSVSSVVSSVSSVSSSVSSSPNSSVSSPDDSVRVVVVVVVVVVVVVPVVDDPPPPPPPPPPPPDDPPPDDPPPDDDDD

Radius of gyration: 28.11 Å; Cα contacts (8 Å, |Δi|>4): 507; chains: 1; bounding box: 96×75×80 Å